Protein AF-A0A813B820-F1 (afdb_monomer_lite)

Organism: NCBI:txid1628268

InterPro domains:
  IPR000277 Cys/Met metabolism, pyridoxal phosphate-dependent enzyme [PF01053] (1-229)
  IPR004099 Pyridine nucleotide-disulphide oxidoreductase, dimerisation domain [PF02852] (476-589)
  IPR015421 Pyridoxal phosphate-dependent transferase, major domain [G3DSA:3.40.640.10] (1-98)
  IPR015422 Pyridoxal phosphate-dependent transferase, small domain [G3DSA:3.90.1150.10] (100-234)
  IPR015424 Pyridoxal phosphate-dependent transferase [SSF53383] (1-229)
  IPR016156 FAD/NAD-linked reductase, dimerisation domain superfamily [G3DSA:3.30.390.30] (475-605)
  IPR016156 FAD/NAD-linked reductase, dimerisation domain superfamily [SSF55424] (473-594)
  IPR023753 FAD/NAD(P)-binding domain [PF07992] (319-456)
  IPR036188 FAD/NAD(P)-binding domain superfamily [G3DSA:3.50.50.60] (319-406)
  IPR036188 FAD/NAD(P)-binding domain superfamily [G3DSA:3.50.50.60] (407-464)
  IPR036188 FAD/NAD(P)-binding domain superfamily [SSF51905] (317-466)
  IPR046952 Glutathione reductase/thioredoxin reductase-like [PTHR42737] (319-593)

Structure (mmCIF, N/CA/C/O backbone):
data_AF-A0A813B820-F1
#
_entry.id   AF-A0A813B820-F1
#
loop_
_atom_site.group_PDB
_atom_site.id
_atom_site.type_symbol
_atom_site.label_atom_id
_atom_site.label_alt_id
_atom_site.label_comp_id
_atom_site.label_asym_id
_atom_site.label_entity_id
_atom_site.label_seq_id
_atom_site.pdbx_PDB_ins_code
_atom_site.Cartn_x
_atom_site.Cartn_y
_atom_site.Cartn_z
_atom_site.occupancy
_atom_site.B_iso_or_equiv
_atom_site.auth_seq_id
_atom_site.auth_comp_id
_atom_site.auth_asym_id
_atom_site.auth_atom_id
_atom_site.pdbx_PDB_model_num
ATOM 1 N N . MET A 1 1 ? 19.018 -7.440 -33.878 1.00 78.69 1 MET A N 1
ATOM 2 C CA . MET A 1 1 ? 17.849 -7.333 -32.976 1.00 78.69 1 MET A CA 1
ATOM 3 C C . MET A 1 1 ? 16.610 -7.795 -33.728 1.00 78.69 1 MET A C 1
ATOM 5 O O . MET A 1 1 ? 16.491 -7.454 -34.896 1.00 78.69 1 MET A O 1
ATOM 9 N N . ARG A 1 2 ? 15.722 -8.581 -33.109 1.00 84.75 2 ARG A N 1
ATOM 10 C CA . ARG A 1 2 ? 14.434 -8.979 -33.705 1.00 84.75 2 ARG A CA 1
ATOM 11 C C . ARG A 1 2 ? 13.312 -8.240 -32.981 1.00 84.75 2 ARG A C 1
ATOM 13 O O . ARG A 1 2 ? 13.334 -8.193 -31.756 1.00 84.75 2 ARG A O 1
ATOM 20 N N . ILE A 1 3 ? 12.371 -7.669 -33.728 1.00 91.31 3 ILE A N 1
ATOM 21 C CA . ILE A 1 3 ? 11.201 -6.972 -33.180 1.00 91.31 3 ILE A CA 1
ATOM 22 C C . ILE A 1 3 ? 9.955 -7.699 -33.663 1.00 91.31 3 ILE A C 1
ATOM 24 O O . ILE A 1 3 ? 9.786 -7.943 -34.857 1.00 91.31 3 ILE A O 1
ATOM 28 N N . THR A 1 4 ? 9.108 -8.065 -32.712 1.00 93.00 4 THR A N 1
ATOM 29 C CA . THR A 1 4 ? 7.910 -8.864 -32.948 1.00 93.00 4 THR A CA 1
ATOM 30 C C . THR A 1 4 ? 6.701 -7.955 -33.153 1.00 93.00 4 THR A C 1
ATOM 32 O O . THR A 1 4 ? 6.470 -7.052 -32.350 1.00 93.00 4 THR A O 1
ATOM 35 N N . ASP A 1 5 ? 5.919 -8.207 -34.207 1.00 96.31 5 ASP A N 1
ATOM 36 C CA . ASP A 1 5 ? 4.655 -7.508 -34.468 1.00 96.31 5 ASP A CA 1
ATOM 37 C C . ASP A 1 5 ? 3.548 -8.075 -33.570 1.00 96.31 5 ASP A C 1
ATOM 39 O O . ASP A 1 5 ? 3.041 -9.181 -33.789 1.00 96.31 5 ASP A O 1
ATOM 43 N N . LEU A 1 6 ? 3.189 -7.309 -32.538 1.00 97.31 6 LEU A N 1
ATOM 44 C CA . LEU A 1 6 ? 2.220 -7.734 -31.529 1.00 97.31 6 LEU A CA 1
ATOM 45 C C . LEU A 1 6 ? 0.809 -7.881 -32.107 1.00 97.31 6 LEU A C 1
ATOM 47 O O . LEU A 1 6 ? 0.090 -8.804 -31.726 1.00 97.31 6 LEU A O 1
ATOM 51 N N . ARG A 1 7 ? 0.425 -7.023 -33.061 1.00 97.94 7 ARG A N 1
ATOM 52 C CA . ARG A 1 7 ? -0.908 -7.068 -33.682 1.00 97.94 7 ARG A CA 1
ATOM 53 C C . ARG A 1 7 ? -1.045 -8.285 -34.586 1.00 97.94 7 ARG A C 1
ATOM 55 O O . ARG A 1 7 ? -2.077 -8.957 -34.570 1.00 97.94 7 ARG A O 1
ATOM 62 N N . ALA A 1 8 ? -0.004 -8.587 -35.361 1.00 97.38 8 ALA A N 1
ATOM 63 C CA . ALA A 1 8 ? 0.020 -9.770 -36.213 1.00 97.38 8 ALA A CA 1
ATOM 64 C C . ALA A 1 8 ? -0.033 -11.065 -35.385 1.00 97.38 8 ALA A C 1
ATOM 66 O O . ALA A 1 8 ? -0.788 -11.975 -35.732 1.00 97.38 8 ALA A O 1
ATOM 67 N N . LEU A 1 9 ? 0.712 -11.132 -34.273 1.00 97.06 9 LEU A N 1
ATOM 68 C CA . LEU A 1 9 ? 0.657 -12.277 -33.362 1.00 97.06 9 LEU A CA 1
ATOM 69 C C . LEU A 1 9 ? -0.707 -12.435 -32.698 1.00 97.06 9 LEU A C 1
ATOM 71 O O . LEU A 1 9 ? -1.225 -13.547 -32.668 1.00 97.06 9 LEU A O 1
ATOM 75 N N . ALA A 1 10 ? -1.301 -11.346 -32.207 1.00 97.38 10 ALA A N 1
ATOM 76 C CA . ALA A 1 10 ? -2.630 -11.383 -31.604 1.00 97.38 10 ALA A CA 1
ATOM 77 C C . ALA A 1 10 ? -3.668 -11.926 -32.589 1.00 97.38 10 ALA A C 1
ATOM 79 O O . ALA A 1 10 ? -4.390 -12.873 -32.285 1.00 97.38 10 ALA A O 1
ATOM 80 N N . LYS A 1 11 ? -3.661 -11.410 -33.826 1.00 97.81 11 LYS A N 1
ATOM 81 C CA . LYS A 1 11 ? -4.539 -11.897 -34.893 1.00 97.81 11 LYS A CA 1
ATOM 82 C C . LYS A 1 11 ? -4.358 -13.396 -35.147 1.00 97.81 11 LYS A C 1
ATOM 84 O O . LYS A 1 11 ? -5.350 -14.104 -35.303 1.00 97.81 11 LYS A O 1
ATOM 89 N N . LEU A 1 12 ? -3.117 -13.884 -35.192 1.00 97.69 12 LEU A N 1
ATOM 90 C CA . LEU A 1 12 ? -2.826 -15.304 -35.406 1.00 97.69 12 LEU A CA 1
ATOM 91 C C . LEU A 1 12 ? -3.302 -16.177 -34.232 1.00 97.69 12 LEU A C 1
ATOM 93 O O . LEU A 1 12 ? -3.900 -17.227 -34.460 1.00 97.69 12 LEU A O 1
ATOM 97 N N . ALA A 1 13 ? -3.056 -15.741 -32.996 1.00 97.12 13 ALA A N 1
ATOM 98 C CA . ALA A 1 13 ? -3.477 -16.438 -31.783 1.00 97.12 13 ALA A CA 1
ATOM 99 C C . ALA A 1 13 ? -5.008 -16.561 -31.719 1.00 97.12 13 ALA A C 1
ATOM 101 O O . ALA A 1 13 ? -5.552 -17.659 -31.583 1.00 97.12 13 ALA A O 1
ATOM 102 N N . HIS A 1 14 ? -5.715 -15.454 -31.950 1.00 97.00 14 HIS A N 1
ATOM 103 C CA . HIS A 1 14 ? -7.177 -15.416 -31.921 1.00 97.00 14 HIS A CA 1
ATOM 104 C C . HIS A 1 14 ? -7.817 -16.222 -33.056 1.00 97.00 14 HIS A C 1
ATOM 106 O O . HIS A 1 14 ? -8.818 -16.893 -32.825 1.00 97.00 14 HIS A O 1
ATOM 112 N N . GLN A 1 15 ? -7.208 -16.272 -34.249 1.00 97.69 15 GLN A N 1
ATOM 113 C CA . GLN A 1 15 ? -7.640 -17.176 -35.332 1.00 97.69 15 GLN A CA 1
ATOM 114 C C . GLN A 1 15 ? -7.584 -18.661 -34.947 1.00 97.69 15 GLN A C 1
ATOM 116 O O . GLN A 1 15 ? -8.257 -19.485 -35.566 1.00 97.69 15 GLN A O 1
ATOM 121 N N . LYS A 1 16 ? -6.761 -19.016 -33.957 1.00 96.94 16 LYS A N 1
ATOM 122 C CA . LYS A 1 16 ? -6.611 -20.380 -33.441 1.00 96.94 16 LYS A CA 1
ATOM 123 C C . LYS A 1 16 ? -7.327 -20.597 -32.106 1.00 96.94 16 LYS A C 1
ATOM 125 O O . LYS A 1 16 ? -7.231 -21.691 -31.562 1.00 96.94 16 LYS A O 1
ATOM 130 N N . GLY A 1 17 ? -8.038 -19.590 -31.591 1.00 95.69 17 GLY A N 1
ATOM 131 C CA . GLY A 1 17 ? -8.737 -19.669 -30.308 1.00 95.69 17 GLY A CA 1
ATOM 132 C C . GLY A 1 17 ? -7.807 -19.810 -29.099 1.00 95.69 17 GLY A C 1
ATOM 133 O O . GLY A 1 17 ? -8.224 -20.360 -28.083 1.00 95.69 17 GLY A O 1
ATOM 134 N N . VAL A 1 18 ? -6.551 -19.356 -29.198 1.00 96.75 18 VAL A N 1
ATOM 135 C CA . VAL A 1 18 ? -5.580 -19.394 -28.092 1.00 96.75 18 VAL A CA 1
ATOM 136 C C . VAL A 1 18 ? -5.323 -17.995 -27.539 1.00 96.75 18 VAL A C 1
ATOM 138 O O . VAL A 1 18 ? -5.351 -17.013 -28.280 1.00 96.75 18 VAL A O 1
ATOM 141 N N . LEU A 1 19 ? -5.055 -17.916 -26.233 1.00 95.88 19 LEU A N 1
ATOM 142 C CA . LEU A 1 19 ? -4.696 -16.666 -25.563 1.00 95.88 19 LEU A CA 1
ATOM 143 C C . LEU A 1 19 ? -3.243 -16.294 -25.866 1.00 95.88 19 LEU A C 1
ATOM 145 O O . LEU A 1 19 ? -2.352 -17.144 -25.812 1.00 95.88 19 LEU A O 1
ATOM 149 N N . LEU A 1 20 ? -2.996 -15.012 -26.124 1.00 97.38 20 LEU A N 1
ATOM 150 C CA . LEU A 1 20 ? -1.656 -14.458 -26.275 1.00 97.38 20 LEU A CA 1
ATOM 151 C C . LEU A 1 20 ? -1.204 -13.794 -24.973 1.00 97.38 20 LEU A C 1
ATOM 153 O O . LEU A 1 20 ? -1.826 -12.838 -24.501 1.00 97.38 20 LEU A O 1
ATOM 157 N N . SER A 1 21 ? -0.075 -14.264 -24.437 1.00 97.12 21 SER A N 1
ATOM 158 C CA . SER A 1 21 ? 0.627 -13.618 -23.330 1.00 97.12 21 SER A CA 1
ATOM 159 C C . SER A 1 21 ? 1.928 -12.969 -23.800 1.00 97.12 21 SER A C 1
ATOM 161 O O . SER A 1 21 ? 2.649 -13.545 -24.616 1.00 97.12 21 SER A O 1
ATOM 163 N N . VAL A 1 22 ? 2.228 -11.773 -23.292 1.00 96.81 22 VAL A N 1
ATOM 164 C CA . VAL A 1 22 ? 3.472 -11.045 -23.575 1.00 96.81 22 VAL A CA 1
ATOM 165 C C . VAL A 1 22 ? 4.136 -10.622 -22.273 1.00 96.81 22 VAL A C 1
ATOM 167 O O . VAL A 1 22 ? 3.536 -9.910 -21.470 1.00 96.81 22 VAL A O 1
ATOM 170 N N . ASP A 1 23 ? 5.400 -11.001 -22.098 1.00 96.19 23 ASP A N 1
ATOM 171 C CA . ASP A 1 23 ? 6.278 -10.365 -21.118 1.00 96.19 23 ASP A CA 1
ATOM 172 C C . ASP A 1 23 ? 6.728 -9.007 -21.673 1.00 96.19 23 ASP A C 1
ATOM 174 O O . ASP A 1 23 ? 7.495 -8.925 -22.635 1.00 96.19 23 ASP A O 1
ATOM 178 N N . SER A 1 24 ? 6.217 -7.932 -21.079 1.00 94.50 24 SER A N 1
ATOM 179 C CA . SER A 1 24 ? 6.522 -6.557 -21.475 1.00 94.50 24 SER A CA 1
ATOM 180 C C . SER A 1 24 ? 7.442 -5.878 -20.457 1.00 94.50 24 SER A C 1
ATOM 182 O O . SER A 1 24 ? 7.440 -4.657 -20.311 1.00 94.50 24 SER A O 1
ATOM 184 N N . THR A 1 25 ? 8.256 -6.644 -19.724 1.00 93.38 25 THR A N 1
ATOM 185 C CA . THR A 1 25 ? 9.158 -6.118 -18.687 1.00 93.38 25 THR A CA 1
ATOM 186 C C . THR A 1 25 ? 10.145 -5.082 -19.230 1.00 93.38 25 THR A C 1
ATOM 188 O O . THR A 1 25 ? 10.400 -4.086 -18.561 1.00 93.38 25 THR A O 1
ATOM 191 N N . MET A 1 26 ? 10.679 -5.270 -20.443 1.00 91.31 26 MET A N 1
ATOM 192 C CA . MET A 1 26 ? 11.618 -4.315 -21.057 1.00 91.31 26 MET A CA 1
ATOM 193 C C . MET A 1 26 ? 10.937 -3.054 -21.611 1.00 91.31 26 MET A C 1
ATOM 195 O O . MET A 1 26 ? 11.607 -2.053 -21.850 1.00 91.31 26 MET A O 1
ATOM 199 N N . MET A 1 27 ? 9.618 -3.103 -21.807 1.00 93.31 27 MET A N 1
ATOM 200 C CA . MET A 1 27 ? 8.818 -2.053 -22.430 1.00 93.31 27 MET A CA 1
ATOM 201 C C . MET A 1 27 ? 7.638 -1.722 -21.502 1.00 93.31 27 MET A C 1
ATOM 203 O O . MET A 1 27 ? 6.558 -2.298 -21.657 1.00 93.31 27 MET A O 1
ATOM 207 N N . PRO A 1 28 ? 7.831 -0.849 -20.495 1.00 93.88 28 PRO A N 1
ATOM 208 C CA . PRO A 1 28 ? 6.802 -0.546 -19.499 1.00 93.88 28 PRO A CA 1
ATOM 209 C C . PRO A 1 28 ? 5.572 0.132 -20.133 1.00 93.88 28 PRO A C 1
ATOM 211 O O . PRO A 1 28 ? 5.672 0.657 -21.245 1.00 93.88 28 PRO A O 1
ATOM 214 N N . PRO A 1 29 ? 4.424 0.202 -19.426 1.00 93.81 29 PRO A N 1
ATOM 215 C CA . PRO A 1 29 ? 3.159 0.715 -19.973 1.00 93.81 29 PRO A CA 1
ATOM 216 C C . PRO A 1 29 ? 3.200 2.176 -20.439 1.00 93.81 29 PRO A C 1
ATOM 218 O O . PRO A 1 29 ? 2.354 2.586 -21.228 1.00 93.81 29 PRO A O 1
ATOM 221 N N . VAL A 1 30 ? 4.180 2.961 -19.981 1.00 94.94 30 VAL A N 1
ATOM 222 C CA . VAL A 1 30 ? 4.418 4.329 -20.473 1.00 94.94 30 VAL A CA 1
ATOM 223 C C . VAL A 1 30 ? 5.045 4.361 -21.877 1.00 94.94 30 VAL A C 1
ATOM 225 O O . VAL A 1 30 ? 4.994 5.397 -22.536 1.00 94.94 30 VAL A O 1
ATOM 228 N N . ILE A 1 31 ? 5.607 3.236 -22.345 1.00 94.75 31 ILE A N 1
ATOM 229 C CA . ILE A 1 31 ? 6.215 3.080 -23.674 1.00 94.75 31 ILE A CA 1
ATOM 230 C C . ILE A 1 31 ? 5.383 2.190 -24.601 1.00 94.75 31 ILE A C 1
ATOM 232 O O . ILE A 1 31 ? 5.188 2.520 -25.769 1.00 94.75 31 ILE A O 1
ATOM 236 N N . CYS A 1 32 ? 4.912 1.040 -24.122 1.00 95.75 32 CYS A N 1
ATOM 237 C CA . CYS A 1 32 ? 4.132 0.098 -24.922 1.00 95.75 32 CYS A CA 1
ATOM 238 C C . CYS A 1 32 ? 2.979 -0.459 -24.091 1.00 95.75 32 CYS A C 1
ATOM 240 O O . CYS A 1 32 ? 3.172 -0.857 -22.947 1.00 95.75 32 CYS A O 1
ATOM 242 N N . GLN A 1 33 ? 1.782 -0.514 -24.678 1.00 96.75 33 GLN A N 1
ATOM 243 C CA . GLN A 1 33 ? 0.573 -1.026 -24.027 1.00 96.75 33 GLN A CA 1
ATOM 244 C C . GLN A 1 33 ? 0.029 -2.226 -24.817 1.00 96.75 33 GLN A C 1
ATOM 246 O O . GLN A 1 33 ? -0.904 -2.064 -25.606 1.00 96.75 33 GLN A O 1
ATOM 251 N N . PRO A 1 34 ? 0.581 -3.445 -24.637 1.00 97.50 34 PRO A N 1
ATOM 252 C CA . PRO A 1 34 ? 0.228 -4.591 -25.477 1.00 97.50 34 PRO A CA 1
ATOM 253 C C . PRO A 1 34 ? -1.254 -4.982 -25.409 1.00 97.50 34 PRO A C 1
ATOM 255 O O . PRO A 1 34 ? -1.813 -5.455 -26.400 1.00 97.50 34 PRO A O 1
ATOM 258 N N . LEU A 1 35 ? -1.929 -4.708 -24.286 1.00 97.00 35 LEU A N 1
ATOM 259 C CA . LEU A 1 35 ? -3.378 -4.898 -24.153 1.00 97.00 35 LEU A CA 1
ATOM 260 C C . LEU A 1 35 ? -4.190 -4.039 -25.135 1.00 97.00 35 LEU A C 1
ATOM 262 O O . LEU A 1 35 ? -5.286 -4.431 -25.514 1.00 97.00 35 LEU A O 1
ATOM 266 N N . LEU A 1 36 ? -3.677 -2.913 -25.630 1.00 96.44 36 LEU A N 1
ATOM 267 C CA . LEU A 1 36 ? -4.350 -2.149 -26.691 1.00 96.44 36 LEU A CA 1
ATOM 268 C C . LEU A 1 36 ? -4.054 -2.697 -28.097 1.00 96.44 36 LEU A C 1
ATOM 270 O O . LEU A 1 36 ? -4.683 -2.294 -29.069 1.00 96.44 36 LEU A O 1
ATOM 274 N N . LEU A 1 37 ? -3.114 -3.639 -28.216 1.00 96.88 37 LEU A N 1
ATOM 275 C CA . LEU A 1 37 ? -2.595 -4.156 -29.486 1.00 96.88 37 LEU A CA 1
ATOM 276 C C . LEU A 1 37 ? -3.115 -5.549 -29.859 1.00 96.88 37 LEU A C 1
ATOM 278 O O . LEU A 1 37 ? -2.702 -6.103 -30.871 1.00 96.88 37 LEU A O 1
ATOM 282 N N . GLY A 1 38 ? -4.011 -6.122 -29.060 1.00 95.81 38 GLY A N 1
ATOM 283 C CA . GLY A 1 38 ? -4.564 -7.463 -29.284 1.00 95.81 38 GLY A CA 1
ATOM 2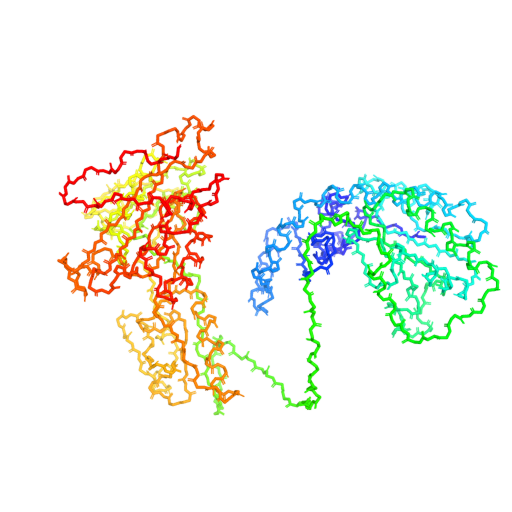84 C C . GLY A 1 38 ? -4.069 -8.527 -28.295 1.00 95.81 38 GLY A C 1
ATOM 285 O O . GLY A 1 38 ? -4.616 -9.617 -28.280 1.00 95.81 38 GLY A O 1
ATOM 286 N N . VAL A 1 39 ? -3.102 -8.223 -27.421 1.00 97.81 39 VAL A N 1
ATOM 287 C CA . VAL A 1 39 ? -2.629 -9.167 -26.390 1.00 97.81 39 VAL A CA 1
ATOM 288 C C . VAL A 1 39 ? -3.687 -9.371 -25.298 1.00 97.81 39 VAL A C 1
ATOM 290 O O . VAL A 1 39 ? -4.372 -8.414 -24.921 1.00 97.81 39 VAL A O 1
ATOM 293 N N . ASP A 1 40 ? -3.817 -10.594 -24.785 1.00 97.81 40 ASP A N 1
ATOM 294 C CA . ASP A 1 40 ? -4.810 -10.958 -23.765 1.00 97.81 40 ASP A CA 1
ATOM 295 C C . ASP A 1 40 ? -4.254 -10.831 -22.343 1.00 97.81 40 ASP A C 1
ATOM 297 O O . ASP A 1 40 ? -4.956 -10.365 -21.444 1.00 97.81 40 ASP A O 1
ATOM 301 N N . ILE A 1 41 ? -2.985 -11.214 -22.154 1.00 97.94 41 ILE A N 1
ATOM 302 C CA . ILE A 1 41 ? -2.280 -11.208 -20.867 1.00 97.94 41 ILE A CA 1
ATOM 303 C C . ILE A 1 41 ? -0.932 -10.504 -21.030 1.00 97.94 41 ILE A C 1
ATOM 305 O O . ILE A 1 41 ? -0.125 -10.879 -21.875 1.00 97.94 41 ILE A O 1
ATOM 309 N N . VAL A 1 42 ? -0.639 -9.526 -20.186 1.00 97.81 42 VAL A N 1
ATOM 310 C CA . VAL A 1 42 ? 0.673 -8.881 -20.116 1.00 97.81 42 VAL A CA 1
ATOM 311 C C . VAL A 1 42 ? 1.290 -9.154 -18.760 1.00 97.81 42 VAL A C 1
ATOM 313 O O . VAL A 1 42 ? 0.676 -8.888 -17.730 1.00 97.81 42 VAL A O 1
ATOM 316 N N . VAL A 1 43 ? 2.514 -9.668 -18.768 1.00 96.94 43 VAL A N 1
ATOM 317 C CA . VAL A 1 43 ? 3.304 -9.906 -17.562 1.00 96.94 43 VAL A CA 1
ATOM 318 C C . VAL A 1 43 ? 4.415 -8.865 -17.494 1.00 96.94 43 VAL A C 1
ATOM 320 O O . VAL A 1 43 ? 5.049 -8.549 -18.501 1.00 96.94 43 VAL A O 1
ATOM 323 N N . HIS A 1 44 ? 4.650 -8.324 -16.304 1.00 95.50 44 HIS A N 1
ATOM 324 C CA . HIS A 1 44 ? 5.791 -7.467 -16.019 1.00 95.50 44 HIS A CA 1
ATOM 325 C C . HIS A 1 44 ? 6.492 -7.925 -14.743 1.00 95.50 44 HIS A C 1
ATOM 327 O O . HIS A 1 44 ? 5.847 -8.218 -13.736 1.00 95.50 44 HIS A O 1
ATOM 333 N N . SER A 1 45 ? 7.822 -7.864 -14.731 1.00 94.75 45 SER A N 1
ATOM 334 C CA . SER A 1 45 ? 8.564 -7.763 -13.479 1.00 94.75 45 SER A CA 1
ATOM 335 C C . SER A 1 45 ? 8.416 -6.345 -12.925 1.00 94.75 45 SER A C 1
ATOM 337 O O . SER A 1 45 ? 8.978 -5.381 -13.456 1.00 94.75 45 SER A O 1
ATOM 339 N N . ALA A 1 46 ? 7.663 -6.214 -11.834 1.00 93.81 46 ALA A N 1
ATOM 340 C CA . ALA A 1 46 ? 7.497 -4.949 -11.133 1.00 93.81 46 ALA A CA 1
ATOM 341 C C . ALA A 1 46 ? 8.826 -4.470 -10.515 1.00 93.81 46 ALA A C 1
ATOM 343 O O . ALA A 1 46 ? 9.072 -3.268 -10.443 1.00 93.81 46 ALA A O 1
ATOM 344 N N . THR A 1 47 ? 9.738 -5.395 -10.190 1.00 93.25 47 THR A N 1
ATOM 345 C CA . THR A 1 47 ? 11.126 -5.129 -9.755 1.00 93.25 47 THR A CA 1
ATOM 346 C C . THR A 1 47 ? 11.862 -4.115 -10.638 1.00 93.25 47 THR A C 1
ATOM 348 O O . THR A 1 47 ? 12.747 -3.408 -10.168 1.00 93.25 47 THR A O 1
ATOM 351 N N . LYS A 1 48 ? 11.531 -4.071 -11.936 1.00 95.12 48 LYS A N 1
ATOM 352 C CA . LYS A 1 48 ? 12.197 -3.224 -12.931 1.00 95.12 48 LYS A CA 1
ATOM 353 C C . LYS A 1 48 ? 11.601 -1.818 -12.905 1.00 95.12 48 LYS A C 1
ATOM 355 O O . LYS A 1 48 ? 11.684 -1.124 -11.899 1.00 95.12 48 LYS A O 1
ATOM 360 N N . PHE A 1 49 ? 10.956 -1.384 -13.983 1.00 94.81 49 PHE A N 1
ATOM 361 C CA . PHE A 1 49 ? 10.507 0.002 -14.125 1.00 94.81 49 PHE A CA 1
ATOM 362 C C . PHE A 1 49 ? 9.445 0.449 -13.104 1.00 94.81 49 PHE A C 1
ATOM 364 O O . PHE A 1 49 ? 9.361 1.651 -12.836 1.00 94.81 49 PHE A O 1
ATOM 371 N N . PHE A 1 50 ? 8.661 -0.475 -12.524 1.00 95.19 50 PHE A N 1
ATOM 372 C CA . PHE A 1 50 ? 7.627 -0.139 -11.535 1.00 95.19 50 PHE A CA 1
ATOM 373 C C . PHE A 1 50 ? 8.224 0.262 -10.183 1.00 95.19 50 PHE A C 1
ATOM 375 O O . PHE A 1 50 ? 7.873 1.335 -9.701 1.00 95.19 50 PHE A O 1
ATOM 382 N N . SER A 1 51 ? 9.155 -0.512 -9.607 1.00 94.62 51 SER A N 1
ATOM 383 C CA . SER A 1 51 ? 9.953 -0.043 -8.456 1.00 94.62 51 SER A CA 1
ATOM 384 C C . SER A 1 51 ? 10.864 1.095 -8.906 1.00 94.62 51 SER A C 1
ATOM 386 O O . SER A 1 51 ? 10.800 2.202 -8.372 1.00 94.62 51 SER A O 1
ATOM 388 N N . GLY A 1 52 ? 11.695 0.846 -9.920 1.00 92.56 52 GLY A N 1
ATOM 389 C CA . GLY A 1 52 ? 12.617 1.826 -10.476 1.00 92.56 52 GLY A CA 1
ATOM 390 C C . GLY A 1 52 ? 13.860 2.119 -9.643 1.00 92.56 52 GLY A C 1
ATOM 391 O O . GLY A 1 52 ? 14.681 2.915 -10.089 1.00 92.56 52 GLY A O 1
ATOM 392 N N . HIS A 1 53 ? 14.009 1.509 -8.466 1.00 92.38 53 HIS A N 1
ATOM 393 C CA . HIS A 1 53 ? 15.074 1.836 -7.508 1.00 92.38 53 HIS A CA 1
ATOM 394 C C . HIS A 1 53 ? 15.913 0.617 -7.097 1.00 92.38 53 HIS A C 1
ATOM 396 O O . HIS A 1 53 ? 16.790 0.746 -6.255 1.00 92.38 53 HIS A O 1
ATOM 402 N N . ALA A 1 54 ? 15.672 -0.550 -7.712 1.00 86.62 54 ALA A N 1
ATOM 403 C CA . ALA A 1 54 ? 16.380 -1.804 -7.427 1.00 86.62 54 ALA A CA 1
ATOM 404 C C . ALA A 1 54 ? 16.322 -2.249 -5.948 1.00 86.62 54 ALA A C 1
ATOM 406 O O . ALA A 1 54 ? 17.196 -2.971 -5.482 1.00 86.62 54 ALA A O 1
ATOM 407 N N . ASP A 1 55 ? 15.271 -1.850 -5.231 1.00 88.12 55 ASP A N 1
ATOM 408 C CA . ASP A 1 55 ? 15.113 -2.024 -3.782 1.00 88.12 55 ASP A CA 1
ATOM 409 C C . ASP A 1 55 ? 13.934 -2.928 -3.393 1.00 88.12 55 ASP A C 1
ATOM 411 O O . ASP A 1 55 ? 13.649 -3.127 -2.215 1.00 88.12 55 ASP A O 1
ATOM 415 N N . CYS A 1 56 ? 13.217 -3.467 -4.378 1.00 89.25 56 CYS A N 1
ATOM 416 C CA . CYS A 1 56 ? 11.999 -4.232 -4.160 1.00 89.25 56 CYS A CA 1
ATOM 417 C C . CYS A 1 56 ? 11.788 -5.241 -5.288 1.00 89.25 56 CYS A C 1
ATOM 419 O O . CYS A 1 56 ? 12.080 -4.937 -6.447 1.00 89.25 56 CYS A O 1
ATOM 421 N N . THR A 1 57 ? 11.249 -6.422 -4.969 1.00 91.38 57 THR A N 1
ATOM 422 C CA . THR A 1 57 ? 10.906 -7.444 -5.966 1.00 91.38 57 THR A CA 1
ATOM 423 C C . THR A 1 57 ? 9.404 -7.661 -6.063 1.00 91.38 57 THR A C 1
ATOM 425 O O . THR A 1 57 ? 8.683 -7.614 -5.072 1.00 91.38 57 THR A O 1
ATOM 428 N N . GLY A 1 58 ? 8.913 -7.873 -7.283 1.00 91.31 58 GLY A N 1
ATOM 429 C CA . GLY A 1 58 ? 7.493 -8.106 -7.511 1.00 91.31 58 GLY A CA 1
ATOM 430 C C . GLY A 1 58 ? 7.160 -8.409 -8.963 1.00 91.31 58 GLY A C 1
ATOM 431 O O . GLY A 1 58 ? 7.971 -8.192 -9.870 1.00 91.31 58 GLY A O 1
ATOM 432 N N . GLY A 1 59 ? 5.940 -8.891 -9.175 1.00 91.81 59 GLY A N 1
ATOM 433 C CA . GLY A 1 59 ? 5.376 -9.197 -10.483 1.00 91.81 59 GLY A CA 1
ATOM 434 C C . GLY A 1 59 ? 4.000 -8.564 -10.650 1.00 91.81 59 GLY A C 1
ATOM 435 O O . GLY A 1 59 ? 3.285 -8.341 -9.675 1.00 91.81 59 GLY A O 1
ATOM 436 N N . LEU A 1 60 ? 3.643 -8.270 -11.895 1.00 91.75 60 LEU A N 1
ATOM 437 C CA . LEU A 1 60 ? 2.340 -7.743 -12.274 1.00 91.75 60 LEU A CA 1
ATOM 438 C C . LEU A 1 60 ? 1.801 -8.552 -13.452 1.00 91.75 60 LEU A C 1
ATOM 440 O O . LEU A 1 60 ? 2.510 -8.758 -14.438 1.00 91.75 60 LEU A O 1
ATOM 444 N N . VAL A 1 61 ? 0.539 -8.967 -13.357 1.00 94.56 61 VAL A N 1
ATOM 445 C CA . VAL A 1 61 ? -0.206 -9.588 -14.455 1.00 94.56 61 VAL A CA 1
ATOM 446 C C . VAL A 1 61 ? -1.394 -8.690 -14.780 1.00 94.56 61 VAL A C 1
ATOM 448 O O . VAL A 1 61 ? -2.293 -8.517 -13.962 1.00 94.56 61 VAL A O 1
ATOM 451 N N . CYS A 1 62 ? -1.390 -8.110 -15.976 1.00 95.25 62 CYS A N 1
ATOM 452 C CA . CYS A 1 62 ? -2.479 -7.298 -16.505 1.00 95.25 62 CYS A CA 1
ATOM 453 C C . CYS A 1 62 ? -3.229 -8.107 -17.560 1.00 95.25 62 CYS A C 1
ATOM 455 O O . CYS A 1 62 ? -2.607 -8.722 -18.423 1.00 95.25 62 CYS A O 1
ATOM 457 N N . VAL A 1 63 ? -4.556 -8.078 -17.542 1.00 96.88 63 VAL A N 1
ATOM 458 C CA . VAL A 1 63 ? -5.376 -8.824 -18.503 1.00 96.88 63 VAL A CA 1
ATOM 459 C C . VAL A 1 63 ? -6.398 -7.915 -19.166 1.00 96.88 63 VAL A C 1
ATOM 461 O O . VAL A 1 63 ? -6.802 -6.903 -18.595 1.00 96.88 63 VAL A O 1
ATOM 464 N N . ARG A 1 64 ? -6.794 -8.264 -20.391 1.00 91.88 64 ARG A N 1
ATOM 465 C CA . ARG A 1 64 ? -7.779 -7.504 -21.175 1.00 91.88 64 ARG A CA 1
ATOM 466 C C . ARG A 1 64 ? -9.207 -7.670 -20.654 1.00 91.88 64 ARG A C 1
ATOM 468 O O . ARG A 1 64 ? -9.995 -6.733 -20.729 1.00 91.88 64 ARG A O 1
ATOM 475 N N . ASP A 1 65 ? -9.533 -8.874 -20.201 1.00 92.38 65 ASP A N 1
ATOM 476 C CA . ASP A 1 65 ? -10.902 -9.327 -19.984 1.00 92.38 65 ASP A CA 1
ATOM 477 C C . ASP A 1 65 ? -11.215 -9.543 -18.485 1.00 92.38 65 ASP A C 1
ATOM 479 O O . ASP A 1 65 ? -10.386 -10.123 -17.772 1.00 92.38 65 ASP A O 1
ATOM 483 N N . PRO A 1 66 ? -12.392 -9.108 -17.988 1.00 93.44 66 PRO A N 1
ATOM 484 C CA . PRO A 1 66 ? -12.789 -9.304 -16.594 1.00 93.44 66 PRO A CA 1
ATOM 485 C C . PRO A 1 66 ? -12.894 -10.769 -16.153 1.00 93.44 66 PRO A C 1
ATOM 487 O O . PRO A 1 66 ? -12.500 -11.085 -15.031 1.00 93.44 66 PRO A O 1
ATOM 490 N N . GLU A 1 67 ? -13.384 -11.686 -16.994 1.00 95.12 67 GLU A N 1
ATOM 491 C CA . GLU A 1 67 ? -13.460 -13.110 -16.638 1.00 95.12 67 GLU A CA 1
ATOM 492 C C . GLU A 1 67 ? -12.059 -13.703 -16.477 1.00 95.12 67 GLU A C 1
ATOM 494 O O . GLU A 1 67 ? -11.785 -14.446 -15.528 1.00 95.12 67 GLU A O 1
ATOM 499 N N . LEU A 1 68 ? -11.133 -13.328 -17.362 1.00 94.31 68 LEU A N 1
ATOM 500 C CA . LEU A 1 68 ? -9.731 -13.708 -17.233 1.00 94.31 68 LEU A CA 1
ATOM 501 C C . LEU A 1 68 ? -9.107 -13.128 -15.956 1.00 94.31 68 LEU A C 1
ATOM 503 O O . LEU A 1 68 ? -8.342 -13.824 -15.285 1.00 94.31 68 LEU A O 1
ATOM 507 N N . ALA A 1 69 ? -9.483 -11.906 -15.567 1.00 94.88 69 ALA A N 1
ATOM 508 C CA . ALA A 1 69 ? -9.043 -11.296 -14.313 1.00 94.88 69 ALA A CA 1
ATOM 509 C C . ALA A 1 69 ? -9.538 -12.084 -13.098 1.00 94.88 69 ALA A C 1
ATOM 511 O O . ALA A 1 69 ? -8.754 -12.360 -12.193 1.00 94.88 69 ALA A O 1
ATOM 512 N N . HIS A 1 70 ? -10.802 -12.522 -13.100 1.00 95.38 70 HIS A N 1
ATOM 513 C CA . HIS A 1 70 ? -11.347 -13.377 -12.044 1.00 95.38 70 HIS A CA 1
ATOM 514 C C . HIS A 1 70 ? -10.589 -14.703 -11.925 1.00 95.38 70 HIS A C 1
ATOM 516 O O . HIS A 1 70 ? -10.291 -15.142 -10.814 1.00 95.38 70 HIS A O 1
ATOM 522 N N . ARG A 1 71 ? -10.226 -15.323 -13.055 1.00 94.25 71 ARG A N 1
ATOM 523 C CA . ARG A 1 71 ? -9.441 -16.569 -13.069 1.00 94.25 71 ARG A CA 1
ATOM 524 C C . ARG A 1 71 ? -8.036 -16.374 -12.498 1.00 94.25 71 ARG A C 1
ATOM 526 O O . ARG A 1 71 ? -7.591 -17.196 -11.702 1.00 94.25 71 ARG A O 1
ATOM 533 N N . VAL A 1 72 ? -7.353 -15.292 -12.874 1.00 92.25 72 VAL A N 1
ATOM 534 C CA . VAL A 1 72 ? -6.020 -14.960 -12.342 1.00 92.25 72 VAL A CA 1
ATOM 535 C C . VAL A 1 72 ? -6.096 -14.630 -10.850 1.00 92.25 72 VAL A C 1
ATOM 537 O O . VAL A 1 72 ? -5.299 -15.152 -10.077 1.00 92.25 72 VAL A O 1
ATOM 540 N N . ALA A 1 73 ? -7.078 -13.832 -10.427 1.00 90.50 73 ALA A N 1
ATOM 541 C CA . ALA A 1 73 ? -7.282 -13.481 -9.022 1.00 90.50 73 ALA A CA 1
ATOM 542 C C . ALA A 1 73 ? -7.588 -14.710 -8.155 1.00 90.50 73 ALA A C 1
ATOM 544 O O . ALA A 1 73 ? -7.099 -14.808 -7.034 1.00 90.50 73 ALA A O 1
ATOM 545 N N . PHE A 1 74 ? -8.357 -15.672 -8.677 1.00 91.50 74 PHE A N 1
ATOM 546 C CA . PHE A 1 74 ? -8.601 -16.939 -7.990 1.00 91.50 74 PHE A CA 1
ATOM 547 C C . PHE A 1 74 ? -7.296 -17.703 -7.732 1.00 91.50 74 PHE A C 1
ATOM 549 O O . PHE A 1 74 ? -7.063 -18.119 -6.600 1.00 91.50 74 PHE A O 1
ATOM 556 N N . LEU A 1 75 ? -6.437 -17.844 -8.749 1.00 89.38 75 LEU A N 1
ATOM 557 C CA . LEU A 1 75 ? -5.138 -18.515 -8.612 1.00 89.38 75 LEU A CA 1
ATOM 558 C C . LEU A 1 75 ? -4.217 -17.770 -7.644 1.00 89.38 75 LEU A C 1
ATOM 560 O O . LEU A 1 75 ? -3.687 -18.374 -6.721 1.00 89.38 75 LEU A O 1
ATOM 564 N N . GLN A 1 76 ? -4.104 -16.450 -7.794 1.00 88.44 76 GLN A N 1
ATOM 565 C CA . GLN A 1 76 ? -3.303 -15.608 -6.908 1.00 88.44 76 GLN A CA 1
ATOM 566 C C . GLN A 1 76 ? -3.744 -15.741 -5.440 1.00 88.44 76 GLN A C 1
ATOM 568 O O . GLN A 1 76 ? -2.912 -15.856 -4.540 1.00 88.44 76 GLN A O 1
ATOM 573 N N . ASN A 1 77 ? -5.057 -15.745 -5.195 1.00 85.69 77 ASN A N 1
ATOM 574 C CA . ASN A 1 77 ? -5.620 -15.923 -3.863 1.00 85.69 77 ASN A CA 1
ATOM 575 C C . ASN A 1 77 ? -5.406 -17.349 -3.326 1.00 85.69 77 ASN A C 1
ATOM 577 O O . ASN A 1 77 ? -5.142 -17.513 -2.140 1.00 85.69 77 ASN A O 1
ATOM 581 N N . ALA A 1 78 ? -5.508 -18.372 -4.180 1.00 82.31 78 ALA A N 1
ATOM 582 C CA . ALA A 1 78 ? -5.304 -19.769 -3.799 1.00 82.31 78 ALA A CA 1
ATOM 583 C C . ALA A 1 78 ? -3.836 -20.087 -3.464 1.00 82.31 78 ALA A C 1
ATOM 585 O O . ALA A 1 78 ? -3.574 -20.826 -2.520 1.00 82.31 78 ALA A O 1
ATOM 586 N N . GLU A 1 79 ? -2.887 -19.514 -4.206 1.00 83.69 79 GLU A N 1
ATOM 587 C CA . GLU A 1 79 ? -1.446 -19.696 -3.982 1.00 83.69 79 GLU A CA 1
ATOM 588 C C . GLU A 1 79 ? -0.892 -18.771 -2.885 1.00 83.69 79 GLU A C 1
ATOM 590 O O . GLU A 1 79 ? 0.238 -18.948 -2.431 1.00 83.69 79 GLU A O 1
ATOM 595 N N . GLY A 1 80 ? -1.672 -17.777 -2.442 1.00 77.75 80 GLY A N 1
ATOM 596 C CA . GLY A 1 80 ? -1.242 -16.799 -1.441 1.00 77.75 80 GLY A CA 1
ATOM 597 C C . GLY A 1 80 ? -0.156 -15.844 -1.946 1.00 77.75 80 GLY A C 1
ATOM 598 O O . GLY A 1 80 ? 0.522 -15.200 -1.145 1.00 77.75 80 GLY A O 1
ATOM 599 N N . THR A 1 81 ? 0.025 -15.733 -3.265 1.00 77.62 81 THR A N 1
ATOM 600 C CA . THR A 1 81 ? 1.032 -14.873 -3.895 1.00 77.62 81 THR A CA 1
ATOM 601 C C . THR A 1 81 ? 0.576 -13.411 -3.851 1.00 77.62 81 THR A C 1
ATOM 603 O O . THR A 1 81 ? 0.079 -12.852 -4.833 1.00 77.62 81 THR A O 1
ATOM 606 N N . ALA A 1 82 ? 0.701 -12.776 -2.687 1.00 81.44 82 ALA A N 1
ATOM 607 C CA . ALA A 1 82 ? 0.429 -11.356 -2.486 1.00 81.44 82 ALA A CA 1
ATOM 608 C C . ALA A 1 82 ? 1.718 -10.600 -2.142 1.00 81.44 82 ALA A C 1
ATOM 610 O O . ALA A 1 82 ? 2.589 -11.113 -1.441 1.00 81.44 82 ALA A O 1
ATOM 611 N N . LEU A 1 83 ? 1.831 -9.364 -2.632 1.00 85.94 83 LEU A N 1
ATOM 612 C CA . LEU A 1 83 ? 2.911 -8.467 -2.232 1.00 85.94 83 LEU A CA 1
ATOM 613 C C . LEU A 1 83 ? 2.722 -8.052 -0.772 1.00 85.94 83 LEU A C 1
ATOM 615 O O . LEU A 1 83 ? 1.603 -7.757 -0.344 1.00 85.94 83 LEU A O 1
ATOM 619 N N . ALA A 1 84 ? 3.816 -7.999 -0.017 1.00 87.62 84 ALA A N 1
ATOM 620 C CA . ALA A 1 84 ? 3.771 -7.484 1.339 1.00 87.62 84 ALA A CA 1
ATOM 621 C C . ALA A 1 84 ? 3.537 -5.952 1.338 1.00 87.62 84 ALA A C 1
ATOM 623 O O . ALA A 1 84 ? 3.804 -5.268 0.340 1.00 87.62 84 ALA A O 1
ATOM 624 N N . PRO A 1 85 ? 2.974 -5.386 2.426 1.00 90.06 85 PRO A N 1
ATOM 625 C CA . PRO A 1 85 ? 2.581 -3.975 2.458 1.00 90.06 85 PRO A CA 1
ATOM 626 C C . PRO A 1 85 ? 3.732 -2.995 2.192 1.00 90.06 85 PRO A C 1
ATOM 628 O O . PRO A 1 85 ? 3.518 -1.952 1.576 1.00 90.06 85 PRO A O 1
ATOM 631 N N . PHE A 1 86 ? 4.951 -3.334 2.619 1.00 89.50 86 PHE A N 1
ATOM 632 C CA . PHE A 1 86 ? 6.123 -2.486 2.415 1.00 89.50 86 PHE A CA 1
ATOM 633 C C . PHE A 1 86 ? 6.528 -2.428 0.936 1.00 89.50 86 PHE A C 1
ATOM 635 O O . PHE A 1 86 ? 6.723 -1.348 0.385 1.00 89.50 86 PHE A O 1
ATOM 642 N N . GLU A 1 87 ? 6.543 -3.569 0.251 1.00 91.62 87 GLU A N 1
ATOM 643 C CA . GLU A 1 87 ? 6.762 -3.672 -1.189 1.00 91.62 87 GLU A CA 1
ATOM 644 C C . GLU A 1 87 ? 5.683 -2.899 -1.957 1.00 91.62 87 GLU A C 1
ATOM 646 O O . GLU A 1 87 ? 5.997 -2.154 -2.885 1.00 91.62 87 GLU A O 1
ATOM 651 N N . CYS A 1 88 ? 4.417 -2.991 -1.529 1.00 92.38 88 CYS A N 1
ATOM 652 C CA . CYS A 1 88 ? 3.328 -2.196 -2.104 1.00 92.38 88 CYS A CA 1
ATOM 653 C C . CYS A 1 88 ? 3.595 -0.688 -1.980 1.00 92.38 88 CYS A C 1
ATOM 655 O O . CYS A 1 88 ? 3.429 0.046 -2.957 1.00 92.38 88 CYS A O 1
ATOM 657 N N . PHE A 1 89 ? 4.047 -0.220 -0.813 1.00 93.62 89 PHE A N 1
ATOM 658 C CA . PHE A 1 89 ? 4.432 1.176 -0.597 1.00 93.62 89 PHE A CA 1
ATOM 659 C C . PHE A 1 89 ? 5.592 1.607 -1.514 1.00 93.62 89 PHE A C 1
ATOM 661 O O . PHE A 1 89 ? 5.504 2.650 -2.173 1.00 93.62 89 PHE A O 1
ATOM 668 N N . LEU A 1 90 ? 6.642 0.786 -1.632 1.00 93.19 90 LEU A N 1
ATOM 669 C CA . LEU A 1 90 ? 7.779 1.060 -2.519 1.00 93.19 90 LEU A CA 1
ATOM 670 C C . LEU A 1 90 ? 7.356 1.121 -3.995 1.00 93.19 90 LEU A C 1
ATOM 672 O O . LEU A 1 90 ? 7.786 2.023 -4.722 1.00 93.19 90 LEU A O 1
ATOM 676 N N . PHE A 1 91 ? 6.461 0.232 -4.437 1.00 95.00 91 PHE A N 1
ATOM 677 C CA . PHE A 1 91 ? 5.898 0.290 -5.786 1.00 95.00 91 PHE A CA 1
ATOM 678 C C . PHE A 1 91 ? 5.037 1.535 -6.008 1.00 95.00 91 PHE A C 1
ATOM 680 O O . PHE A 1 91 ? 5.177 2.180 -7.046 1.00 95.00 91 PHE A O 1
ATOM 687 N N . LEU A 1 92 ? 4.201 1.938 -5.045 1.00 93.38 92 LEU A N 1
ATOM 688 C CA . LEU A 1 92 ? 3.410 3.172 -5.149 1.00 93.38 92 LEU A CA 1
ATOM 689 C C . LEU A 1 92 ? 4.300 4.415 -5.292 1.00 93.38 92 LEU A C 1
ATOM 691 O O . LEU A 1 92 ? 3.978 5.311 -6.075 1.00 93.38 92 LEU A O 1
ATOM 695 N N . ARG A 1 93 ? 5.439 4.469 -4.589 1.00 93.06 93 ARG A N 1
ATOM 696 C CA . ARG A 1 93 ? 6.459 5.518 -4.767 1.00 93.06 93 ARG A CA 1
ATOM 697 C C . ARG A 1 93 ? 7.080 5.462 -6.167 1.00 93.06 93 ARG A C 1
ATOM 699 O O . ARG A 1 93 ? 7.194 6.489 -6.836 1.00 93.06 93 ARG A O 1
ATOM 706 N N . GLY A 1 94 ? 7.476 4.270 -6.613 1.00 94.62 94 GLY A N 1
ATOM 707 C CA . GLY A 1 94 ? 8.132 4.054 -7.902 1.00 94.62 94 GLY A CA 1
ATOM 708 C C . GLY A 1 94 ? 7.250 4.402 -9.104 1.00 94.62 94 GLY A C 1
ATOM 709 O O . GLY A 1 94 ? 7.697 5.105 -10.014 1.00 94.62 94 GLY A O 1
ATOM 710 N N . ILE A 1 95 ? 5.982 3.987 -9.094 1.00 95.31 95 ILE A N 1
ATOM 711 C CA . ILE A 1 95 ? 5.035 4.190 -10.201 1.00 95.31 95 ILE A CA 1
ATOM 712 C C . ILE A 1 95 ? 4.803 5.680 -10.480 1.00 95.31 95 ILE A C 1
ATOM 714 O O . ILE A 1 95 ? 4.813 6.085 -11.642 1.00 95.31 95 ILE A O 1
ATOM 718 N N . LYS A 1 96 ? 4.680 6.511 -9.434 1.00 95.06 96 LYS A N 1
ATOM 719 C CA . LYS A 1 96 ? 4.457 7.966 -9.559 1.00 95.06 96 LYS A CA 1
ATOM 720 C C . LYS A 1 96 ? 5.537 8.674 -10.383 1.00 95.06 96 LYS A C 1
ATOM 722 O O . LYS A 1 96 ? 5.246 9.650 -11.063 1.00 95.06 96 LYS A O 1
ATOM 727 N N . THR A 1 97 ? 6.773 8.177 -10.342 1.00 95.00 97 THR A N 1
ATOM 728 C CA . THR A 1 97 ? 7.919 8.763 -11.057 1.00 95.00 97 THR A CA 1
ATOM 729 C C . THR A 1 97 ? 8.314 7.984 -12.311 1.00 95.00 97 THR A C 1
ATOM 731 O O . THR A 1 97 ? 9.266 8.365 -12.992 1.00 95.00 97 THR A O 1
ATOM 734 N N . MET A 1 98 ? 7.599 6.903 -12.648 1.00 95.69 98 MET A N 1
ATOM 735 C CA . MET A 1 98 ? 7.960 6.005 -13.750 1.00 95.69 98 MET A CA 1
ATOM 736 C C . MET A 1 98 ? 8.112 6.746 -15.075 1.00 95.69 98 MET A C 1
ATOM 738 O O . MET A 1 98 ? 9.123 6.567 -15.748 1.00 95.69 98 MET A O 1
ATOM 742 N N . TRP A 1 99 ? 7.145 7.592 -15.437 1.00 96.00 99 TRP A N 1
ATOM 743 C CA . TRP A 1 99 ? 7.191 8.319 -16.705 1.00 96.00 99 TRP A CA 1
ATOM 744 C C . TRP A 1 99 ? 8.439 9.207 -16.819 1.00 96.00 99 TRP A C 1
ATOM 746 O O . TRP A 1 99 ? 9.119 9.151 -17.840 1.00 96.00 99 TRP A O 1
ATOM 756 N N . LEU A 1 100 ? 8.797 9.945 -15.761 1.00 96.69 100 LEU A N 1
ATOM 757 C CA . LEU A 1 100 ? 9.995 10.796 -15.734 1.00 96.69 100 LEU A CA 1
ATOM 758 C C . LEU A 1 100 ? 11.273 9.969 -15.902 1.00 96.69 100 LEU A C 1
ATOM 760 O O . LEU A 1 100 ? 12.113 10.280 -16.745 1.00 96.69 100 LEU A O 1
ATOM 764 N N . ARG A 1 101 ? 11.397 8.885 -15.124 1.00 96.88 101 ARG A N 1
ATOM 765 C CA . ARG A 1 101 ? 12.588 8.028 -15.136 1.00 96.88 101 ARG A CA 1
ATOM 766 C C . ARG A 1 101 ? 12.775 7.340 -16.482 1.00 96.88 101 ARG A C 1
ATOM 768 O O . ARG A 1 101 ? 13.867 7.363 -17.036 1.00 96.88 101 ARG A O 1
ATOM 775 N N . VAL A 1 102 ? 11.708 6.757 -17.024 1.00 96.62 102 VAL A N 1
ATOM 776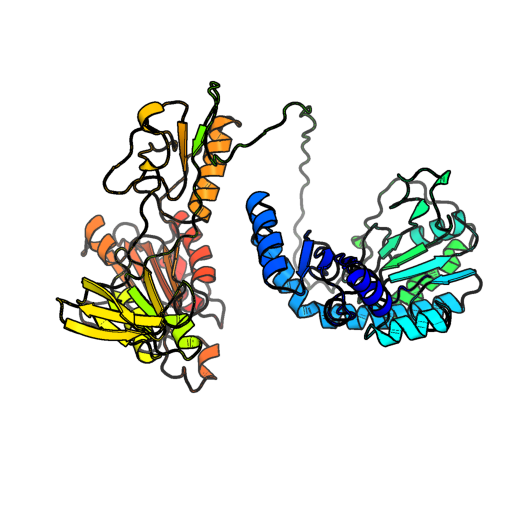 C CA . VAL A 1 102 ? 11.760 6.060 -18.313 1.00 96.62 102 VAL A CA 1
ATOM 777 C C . VAL A 1 102 ? 12.021 7.043 -19.454 1.00 96.62 102 VAL A C 1
ATOM 779 O O . VAL A 1 102 ? 12.831 6.731 -20.321 1.00 96.62 102 VAL A O 1
ATOM 782 N N . SER A 1 103 ? 11.404 8.232 -19.434 1.00 96.25 103 SER A N 1
ATOM 783 C CA . SER A 1 103 ? 11.621 9.270 -20.455 1.00 96.25 103 SER A CA 1
ATOM 784 C C . SER A 1 103 ? 13.073 9.750 -20.476 1.00 96.25 103 SER A C 1
ATOM 786 O O . SER A 1 103 ? 13.696 9.772 -21.535 1.00 96.25 103 SER A O 1
ATOM 788 N N . ARG A 1 104 ? 13.661 10.037 -19.307 1.00 97.88 104 ARG A N 1
ATOM 789 C CA . ARG A 1 104 ? 15.078 10.411 -19.232 1.00 97.88 104 ARG A CA 1
ATOM 790 C C . ARG A 1 104 ? 15.996 9.265 -19.670 1.00 97.88 104 ARG A C 1
ATOM 792 O O . ARG A 1 104 ? 16.914 9.479 -20.456 1.00 97.88 104 ARG A O 1
ATOM 799 N N . ALA A 1 105 ? 15.729 8.042 -19.215 1.00 97.38 105 ALA A N 1
ATOM 800 C CA . ALA A 1 105 ? 16.546 6.881 -19.556 1.00 97.38 105 ALA A CA 1
ATOM 801 C C . ALA A 1 105 ? 16.528 6.555 -21.063 1.00 97.38 105 ALA A C 1
ATOM 803 O O . ALA A 1 105 ? 17.563 6.198 -21.626 1.00 97.38 105 ALA A O 1
ATOM 804 N N . GLN A 1 106 ? 15.384 6.702 -21.747 1.00 95.62 106 GLN A N 1
ATOM 805 C CA . GLN A 1 106 ? 15.312 6.487 -23.200 1.00 95.62 106 GLN A CA 1
ATOM 806 C C . GLN A 1 106 ? 15.993 7.601 -24.011 1.00 95.62 106 GLN A C 1
ATOM 808 O O . GLN A 1 106 ? 16.486 7.336 -25.107 1.00 95.62 106 GLN A O 1
ATOM 813 N N . GLU A 1 107 ? 16.012 8.844 -23.517 1.00 96.38 107 GLU A N 1
ATOM 814 C CA . GLU A 1 107 ? 16.764 9.945 -24.135 1.00 96.38 107 GLU A CA 1
ATOM 815 C C . GLU A 1 107 ? 18.264 9.653 -24.058 1.00 96.38 107 GLU A C 1
ATOM 817 O O . GLU A 1 107 ? 18.946 9.631 -25.084 1.00 96.38 107 GLU A O 1
ATOM 822 N N . ASN A 1 108 ? 18.747 9.311 -22.860 1.00 97.81 108 ASN A N 1
ATOM 823 C CA . ASN A 1 108 ? 20.133 8.913 -22.632 1.00 97.81 108 ASN A CA 1
ATOM 824 C C . ASN A 1 108 ? 20.521 7.719 -23.515 1.00 97.81 108 ASN A C 1
ATOM 826 O O . ASN A 1 108 ? 21.568 7.727 -24.165 1.00 97.81 108 ASN A O 1
ATOM 830 N N . ALA A 1 109 ? 19.658 6.701 -23.588 1.00 96.94 109 ALA A N 1
ATOM 831 C CA . ALA A 1 109 ? 19.929 5.508 -24.375 1.00 96.94 109 ALA A CA 1
ATOM 832 C C . ALA A 1 109 ? 20.046 5.797 -25.877 1.00 96.94 109 ALA A C 1
ATOM 834 O O . ALA A 1 109 ? 20.885 5.207 -26.557 1.00 96.94 109 ALA A O 1
ATOM 835 N N . GLN A 1 110 ? 19.253 6.731 -26.406 1.00 95.75 110 GLN A N 1
ATOM 836 C CA . GLN A 1 110 ? 19.367 7.140 -27.806 1.00 95.75 110 GLN A CA 1
ATOM 837 C C . GLN A 1 110 ? 20.714 7.802 -28.106 1.00 95.75 110 GLN A C 1
ATOM 839 O O . GLN A 1 110 ? 21.325 7.491 -29.129 1.00 95.75 110 GLN A O 1
ATOM 844 N N . GLU A 1 111 ? 21.198 8.680 -27.228 1.00 96.69 111 GLU A N 1
ATOM 845 C CA . GLU A 1 111 ? 22.505 9.322 -27.405 1.00 96.69 111 GLU A CA 1
ATOM 846 C C . GLU A 1 111 ? 23.658 8.321 -27.274 1.00 96.69 111 GLU A C 1
ATOM 848 O O . GLU A 1 111 ? 24.564 8.308 -28.111 1.00 96.69 111 GLU A O 1
ATOM 853 N N . ILE A 1 112 ? 23.584 7.403 -26.308 1.00 97.12 112 ILE A N 1
ATOM 854 C CA . ILE A 1 112 ? 24.575 6.329 -26.155 1.00 97.12 112 ILE A CA 1
ATOM 855 C C . ILE A 1 112 ? 24.577 5.408 -27.379 1.00 97.12 112 ILE A C 1
ATOM 857 O O . ILE A 1 112 ? 25.643 5.083 -27.899 1.00 97.12 112 ILE A O 1
ATOM 861 N N . ALA A 1 113 ? 23.411 5.018 -27.898 1.00 96.19 113 ALA A N 1
ATOM 862 C CA . ALA A 1 113 ? 23.331 4.186 -29.097 1.00 96.19 113 ALA A CA 1
ATOM 863 C C . ALA A 1 113 ? 23.975 4.876 -30.314 1.00 96.19 113 ALA A C 1
ATOM 865 O O . ALA A 1 113 ? 24.698 4.226 -31.076 1.00 96.19 113 ALA A O 1
ATOM 866 N N . LYS A 1 114 ? 23.775 6.194 -30.481 1.00 94.81 114 LYS A N 1
ATOM 867 C CA . LYS A 1 114 ? 24.436 6.991 -31.532 1.00 94.81 114 LYS A CA 1
ATOM 868 C C . LYS A 1 114 ? 25.952 7.035 -31.347 1.00 94.81 114 LYS A C 1
ATOM 870 O O . LYS A 1 114 ? 26.677 6.879 -32.328 1.00 94.81 114 LYS A O 1
ATOM 875 N N . PHE A 1 115 ? 26.419 7.247 -30.118 1.00 95.81 115 PHE A N 1
ATOM 876 C CA . PHE A 1 115 ? 27.842 7.256 -29.780 1.00 95.81 115 PHE A CA 1
ATOM 877 C C . PHE A 1 115 ? 28.501 5.910 -30.106 1.00 95.81 115 PHE A C 1
ATOM 879 O O . PHE A 1 115 ? 29.463 5.864 -30.873 1.00 95.81 115 PHE A O 1
ATOM 886 N N . LEU A 1 116 ? 27.926 4.808 -29.616 1.00 95.75 116 LEU A N 1
ATOM 887 C CA . LEU A 1 116 ? 28.446 3.458 -29.838 1.00 95.75 116 LEU A CA 1
ATOM 888 C C . LEU A 1 116 ? 28.456 3.086 -31.325 1.00 95.75 116 LEU A C 1
ATOM 890 O O . LEU A 1 116 ? 29.432 2.518 -31.800 1.00 95.75 116 LEU A O 1
ATOM 894 N N . SER A 1 117 ? 27.423 3.469 -32.084 1.00 93.31 117 SER A N 1
ATOM 895 C CA . SER A 1 117 ? 27.329 3.170 -33.524 1.00 93.31 117 SER A CA 1
ATOM 896 C C . SER A 1 117 ? 28.423 3.837 -34.366 1.00 93.31 117 SER A C 1
ATOM 898 O O . SER A 1 117 ? 28.653 3.433 -35.503 1.00 93.31 117 SER A O 1
ATOM 900 N N . ARG A 1 118 ? 29.078 4.879 -33.842 1.00 92.94 118 ARG A N 1
ATOM 901 C CA . ARG A 1 118 ? 30.165 5.605 -34.519 1.00 92.94 118 ARG A CA 1
ATOM 902 C C . ARG A 1 118 ? 31.553 5.179 -34.041 1.00 92.94 118 ARG A C 1
ATOM 904 O O . ARG A 1 118 ? 32.546 5.610 -34.624 1.00 92.94 118 ARG A O 1
ATOM 911 N N . HIS A 1 119 ? 31.641 4.377 -32.983 1.00 93.44 119 HIS A N 1
ATOM 912 C CA . HIS A 1 119 ? 32.911 4.046 -32.356 1.00 93.44 119 HIS A CA 1
ATOM 913 C C . HIS A 1 119 ? 33.593 2.863 -33.059 1.00 93.44 119 HIS A C 1
ATOM 915 O O . HIS A 1 119 ? 33.016 1.790 -33.194 1.00 93.44 119 HIS A O 1
ATOM 921 N N . SER A 1 120 ? 34.861 3.017 -33.453 1.00 93.19 120 SER A N 1
ATOM 922 C CA . SER A 1 120 ? 35.593 2.037 -34.283 1.00 93.19 120 SER A CA 1
ATOM 923 C C . SER A 1 120 ? 35.815 0.664 -33.633 1.00 93.19 120 SER A C 1
ATOM 925 O O . SER A 1 120 ? 36.074 -0.316 -34.327 1.00 93.19 120 SER A O 1
ATOM 927 N N . LYS A 1 121 ? 35.732 0.587 -32.299 1.00 92.69 121 LYS A N 1
ATOM 928 C CA . LYS A 1 121 ? 35.834 -0.663 -31.520 1.00 92.69 121 LYS A CA 1
ATOM 929 C C . LYS A 1 121 ? 34.496 -1.383 -31.312 1.00 92.69 121 LYS A C 1
ATOM 931 O O . LYS A 1 121 ? 34.478 -2.443 -30.696 1.00 92.69 121 LYS A O 1
ATOM 936 N N . VAL A 1 122 ? 33.391 -0.817 -31.792 1.00 95.06 122 VAL A N 1
ATOM 937 C CA . VAL A 1 122 ? 32.062 -1.434 -31.737 1.00 95.06 122 VAL A CA 1
ATOM 938 C C . VAL A 1 122 ? 31.758 -2.031 -33.108 1.00 95.06 122 VAL A C 1
ATOM 940 O O . VAL A 1 122 ? 31.797 -1.338 -34.120 1.00 95.06 122 VAL A O 1
ATOM 943 N N . THR A 1 123 ? 31.472 -3.331 -33.154 1.00 94.88 123 THR A N 1
ATOM 944 C CA . THR A 1 123 ? 31.218 -4.070 -34.403 1.00 94.88 123 THR A CA 1
ATOM 945 C C . THR A 1 123 ? 29.738 -4.128 -34.770 1.00 94.88 123 THR A C 1
ATOM 947 O O . THR A 1 123 ? 29.398 -4.372 -35.925 1.00 94.88 123 THR A O 1
ATOM 950 N N . GLY A 1 124 ? 28.847 -3.886 -33.808 1.00 93.81 124 GLY A N 1
ATOM 951 C CA . GLY A 1 124 ? 27.408 -3.851 -34.035 1.00 93.81 124 GLY A CA 1
ATOM 952 C C . GLY A 1 124 ? 26.655 -3.309 -32.829 1.00 93.81 124 GLY A C 1
ATOM 953 O O . GLY A 1 124 ? 27.064 -3.530 -31.693 1.00 93.81 124 GLY A O 1
ATOM 954 N N . VAL A 1 125 ? 25.545 -2.612 -33.079 1.00 95.50 125 VAL A N 1
ATOM 955 C CA . VAL A 1 125 ? 24.644 -2.071 -32.051 1.00 95.50 125 VAL A CA 1
ATOM 956 C C . VAL A 1 125 ? 23.246 -2.655 -32.249 1.00 95.50 125 VAL A C 1
ATOM 958 O O . VAL A 1 125 ? 22.760 -2.800 -33.369 1.00 95.50 125 VAL A O 1
ATOM 961 N N . PHE A 1 126 ? 22.595 -2.995 -31.143 1.00 95.31 126 PHE A N 1
ATOM 962 C CA . PHE A 1 126 ? 21.266 -3.583 -31.066 1.00 95.31 126 PHE A CA 1
ATOM 963 C C . PHE A 1 126 ? 20.389 -2.719 -30.163 1.00 95.31 126 PHE A C 1
ATOM 965 O O . PHE A 1 126 ? 20.524 -2.730 -28.939 1.00 95.31 126 PHE A O 1
ATOM 972 N N . PHE A 1 127 ? 19.499 -1.957 -30.790 1.00 95.12 127 PHE A N 1
ATOM 973 C CA . PHE A 1 127 ? 18.624 -0.990 -30.132 1.00 95.12 127 PHE A CA 1
ATOM 974 C C . PHE A 1 127 ? 17.424 -0.698 -31.047 1.00 95.12 127 PHE A C 1
ATOM 976 O O . PHE A 1 127 ? 17.619 -0.597 -32.263 1.00 95.12 127 PHE A O 1
ATOM 983 N N . PRO A 1 128 ? 16.190 -0.542 -30.534 1.00 92.31 128 PRO A N 1
ATOM 984 C CA . PRO A 1 128 ? 15.017 -0.278 -31.367 1.00 92.31 128 PRO A CA 1
ATOM 985 C C . PRO A 1 128 ? 14.926 1.214 -31.737 1.00 92.31 128 PRO A C 1
ATOM 987 O O . PRO A 1 128 ? 13.914 1.882 -31.542 1.00 92.31 128 PRO A O 1
ATOM 990 N N . GLY A 1 129 ? 16.022 1.737 -32.281 1.00 87.44 129 GLY A N 1
ATOM 991 C CA . GLY A 1 129 ? 16.174 3.090 -32.794 1.00 87.44 129 GLY A CA 1
ATOM 992 C C . GLY A 1 129 ? 17.026 3.097 -34.069 1.00 87.44 129 GLY A C 1
ATOM 993 O O . GLY A 1 129 ? 17.507 2.041 -34.501 1.00 87.44 129 GLY A O 1
ATOM 994 N N . PRO A 1 130 ? 17.215 4.270 -34.697 1.00 79.81 130 PRO A N 1
ATOM 995 C CA . PRO A 1 130 ? 18.001 4.391 -35.922 1.00 79.81 130 PRO A CA 1
ATOM 996 C C . PRO A 1 130 ? 19.409 3.794 -35.764 1.00 79.81 130 PRO A C 1
ATOM 998 O O . PRO A 1 130 ? 20.122 4.134 -34.825 1.00 79.81 130 PRO A O 1
ATOM 1001 N N . GLY A 1 131 ? 19.800 2.899 -36.676 1.00 77.81 131 GLY A N 1
ATOM 1002 C CA . GLY A 1 131 ? 21.115 2.240 -36.674 1.00 77.81 131 GLY A CA 1
ATOM 1003 C C . GLY A 1 131 ? 21.241 0.993 -35.787 1.00 77.81 131 GLY A C 1
ATOM 1004 O O . GLY A 1 131 ? 22.206 0.254 -35.949 1.00 77.81 131 GLY A O 1
ATOM 1005 N N . GLY A 1 132 ? 20.272 0.708 -34.906 1.00 85.06 132 GLY A N 1
ATOM 1006 C CA . GLY A 1 132 ? 20.304 -0.462 -34.009 1.00 85.06 132 GLY A CA 1
ATOM 1007 C C . GLY A 1 132 ? 19.455 -1.663 -34.461 1.00 85.06 132 GLY A C 1
ATOM 1008 O O . GLY A 1 132 ? 19.492 -2.735 -33.847 1.00 85.06 132 GLY A O 1
ATOM 1009 N N . CYS A 1 133 ? 18.659 -1.500 -35.519 1.00 89.50 133 CYS A N 1
ATOM 1010 C CA . CYS A 1 133 ? 17.858 -2.556 -36.138 1.00 89.50 133 CYS A CA 1
ATOM 1011 C C . CYS A 1 133 ? 17.569 -2.232 -37.613 1.00 89.50 133 CYS A C 1
ATOM 1013 O O . CYS A 1 133 ? 17.825 -1.120 -38.077 1.00 89.50 133 CYS A O 1
ATOM 1015 N N . ASP A 1 134 ? 17.061 -3.210 -38.369 1.00 91.56 134 ASP A N 1
ATOM 1016 C CA . ASP A 1 134 ? 16.682 -2.987 -39.764 1.00 91.56 134 ASP A CA 1
ATOM 1017 C C . ASP A 1 134 ? 15.433 -2.090 -39.897 1.00 91.56 134 ASP A C 1
ATOM 1019 O O . ASP A 1 134 ? 14.612 -1.965 -38.984 1.00 91.56 134 ASP A O 1
ATOM 1023 N N . ASN A 1 135 ? 15.259 -1.478 -41.073 1.00 91.81 135 ASN A N 1
ATOM 1024 C CA . ASN A 1 135 ? 14.171 -0.527 -41.328 1.00 91.81 135 ASN A CA 1
ATOM 1025 C C . ASN A 1 135 ? 12.765 -1.129 -41.177 1.00 91.81 135 ASN A C 1
ATOM 1027 O O . ASN A 1 135 ? 11.809 -0.397 -40.918 1.00 91.81 135 ASN A O 1
ATOM 1031 N N . ARG A 1 136 ? 12.598 -2.442 -41.380 1.00 92.81 136 ARG A N 1
ATOM 1032 C CA . ARG A 1 136 ? 11.299 -3.102 -41.216 1.00 92.81 136 ARG A CA 1
ATOM 1033 C C . ARG A 1 136 ? 10.984 -3.264 -39.730 1.00 92.81 136 ARG A C 1
ATOM 1035 O O . ARG A 1 136 ? 9.885 -2.901 -39.320 1.00 92.81 136 ARG A O 1
ATOM 1042 N N . ALA A 1 137 ? 11.937 -3.762 -38.947 1.00 93.31 137 ALA A N 1
ATOM 1043 C CA . ALA A 1 137 ? 11.830 -3.902 -37.501 1.00 93.31 137 ALA A CA 1
ATOM 1044 C C . ALA A 1 137 ? 11.560 -2.547 -36.830 1.00 93.31 137 ALA A C 1
ATOM 1046 O O . ALA A 1 137 ? 10.641 -2.444 -36.018 1.00 93.31 137 ALA A O 1
ATOM 1047 N N . LEU A 1 138 ? 12.280 -1.496 -37.238 1.00 93.88 138 LEU A N 1
ATOM 1048 C CA . LEU A 1 138 ? 12.087 -0.142 -36.719 1.00 93.88 138 LEU A CA 1
ATOM 1049 C C . LEU A 1 138 ? 10.663 0.380 -36.966 1.00 93.88 138 LEU A C 1
ATOM 1051 O O . LEU A 1 138 ? 10.032 0.895 -36.046 1.00 93.88 138 LEU A O 1
ATOM 1055 N N . ARG A 1 139 ? 10.119 0.196 -38.179 1.00 94.81 139 ARG A N 1
ATOM 1056 C CA . ARG A 1 139 ? 8.734 0.594 -38.491 1.00 94.81 139 ARG A CA 1
ATOM 1057 C C . ARG A 1 139 ? 7.706 -0.163 -37.651 1.00 94.81 139 ARG A C 1
ATOM 1059 O O . ARG A 1 139 ? 6.747 0.443 -37.181 1.00 94.81 139 ARG A O 1
ATOM 1066 N N . ILE A 1 140 ? 7.904 -1.469 -37.448 1.00 96.19 140 ILE A N 1
ATOM 1067 C CA . ILE A 1 140 ? 7.030 -2.274 -36.580 1.00 96.19 140 ILE A CA 1
ATOM 1068 C C . ILE A 1 140 ? 7.067 -1.712 -35.156 1.00 96.19 140 ILE A C 1
ATOM 1070 O O . ILE A 1 140 ? 6.010 -1.435 -34.592 1.00 96.19 140 ILE A O 1
ATOM 1074 N N . HIS A 1 141 ? 8.263 -1.464 -34.615 1.00 95.81 141 HIS A N 1
ATOM 1075 C CA . HIS A 1 141 ? 8.457 -0.898 -33.276 1.00 95.81 141 HIS A CA 1
ATOM 1076 C C . HIS A 1 141 ? 7.736 0.435 -33.083 1.00 95.81 141 HIS A C 1
ATOM 1078 O O . HIS A 1 141 ? 6.961 0.591 -32.140 1.00 95.81 141 HIS A O 1
ATOM 1084 N N . GLN A 1 142 ? 7.943 1.371 -34.011 1.00 95.50 142 GLN A N 1
ATOM 1085 C CA . GLN A 1 142 ? 7.325 2.700 -33.992 1.00 95.50 142 GLN A CA 1
ATOM 1086 C C . GLN A 1 142 ? 5.799 2.637 -34.107 1.00 95.50 142 GLN A C 1
ATOM 1088 O O . GLN A 1 142 ? 5.099 3.487 -33.569 1.00 95.50 142 GLN A O 1
ATOM 1093 N N . SER A 1 143 ? 5.258 1.614 -34.774 1.00 96.44 143 SER A N 1
ATOM 1094 C CA . SER A 1 143 ? 3.807 1.433 -34.880 1.00 96.44 143 SER A CA 1
ATOM 1095 C C . SER A 1 143 ? 3.148 0.944 -33.583 1.00 96.44 143 SER A C 1
ATOM 1097 O O . SER A 1 143 ? 1.918 0.953 -33.488 1.00 96.44 143 SER A O 1
ATOM 1099 N N . GLN A 1 144 ? 3.922 0.442 -32.615 1.00 96.56 144 GLN A N 1
ATOM 1100 C CA . GLN A 1 144 ? 3.403 -0.248 -31.427 1.00 96.56 144 GLN A CA 1
ATOM 1101 C C . GLN A 1 144 ? 3.965 0.276 -30.096 1.00 96.56 144 GLN A C 1
ATOM 1103 O O . GLN A 1 144 ? 3.581 -0.219 -29.038 1.00 96.56 144 GLN A O 1
ATOM 1108 N N . SER A 1 145 ? 4.858 1.265 -30.129 1.00 95.69 145 SER A N 1
ATOM 1109 C CA . SER A 1 145 ? 5.465 1.869 -28.943 1.00 95.69 145 SER A CA 1
ATOM 1110 C C . SER A 1 145 ? 5.728 3.362 -29.145 1.00 95.69 145 SER A C 1
ATOM 1112 O O . SER A 1 145 ? 5.911 3.815 -30.273 1.00 95.69 145 SER A O 1
ATOM 1114 N N . SER A 1 146 ? 5.755 4.127 -28.054 1.00 94.50 146 SER A N 1
ATOM 1115 C CA . SER A 1 146 ? 6.030 5.570 -28.059 1.00 94.50 146 SER A CA 1
ATOM 1116 C C . SER A 1 146 ? 7.522 5.914 -27.960 1.00 94.50 146 SER A C 1
ATOM 1118 O O . SER A 1 146 ? 7.885 7.083 -28.067 1.00 94.50 146 SER A O 1
ATOM 1120 N N . GLY A 1 147 ? 8.398 4.922 -27.771 1.00 94.31 147 GLY A N 1
ATOM 1121 C CA . GLY A 1 147 ? 9.828 5.141 -27.575 1.00 94.31 147 GLY A CA 1
ATOM 1122 C C . GLY A 1 147 ? 10.664 3.857 -27.631 1.00 94.31 147 GLY A C 1
ATOM 1123 O O . GLY A 1 147 ? 10.118 2.751 -27.655 1.00 94.31 147 GLY A O 1
ATOM 1124 N N . PRO A 1 148 ? 12.001 3.974 -27.679 1.00 93.94 148 PRO A N 1
ATOM 1125 C CA . PRO A 1 148 ? 12.897 2.833 -27.860 1.00 93.94 148 PRO A CA 1
ATOM 1126 C C . PRO A 1 148 ? 13.255 2.092 -26.554 1.00 93.94 148 PRO A C 1
ATOM 1128 O O . PRO A 1 148 ? 13.886 1.040 -26.596 1.00 93.94 148 PRO A O 1
ATOM 1131 N N . GLY A 1 149 ? 12.857 2.610 -25.387 1.00 94.62 149 GLY A N 1
ATOM 1132 C CA . GLY A 1 149 ? 13.290 2.073 -24.093 1.00 94.62 149 GLY A CA 1
ATOM 1133 C C . GLY A 1 149 ? 14.749 2.418 -23.770 1.00 94.62 149 GLY A C 1
ATOM 1134 O O . GLY A 1 149 ? 15.353 3.265 -24.428 1.00 94.62 149 GLY A O 1
ATOM 1135 N N . CYS A 1 150 ? 15.310 1.790 -22.731 1.00 95.12 150 CYS A N 1
ATOM 1136 C CA . CYS A 1 150 ? 16.628 2.157 -22.191 1.00 95.12 150 CYS A CA 1
ATOM 1137 C C . CYS A 1 150 ? 17.686 1.043 -22.218 1.00 95.12 150 CYS A C 1
ATOM 1139 O O . CYS A 1 150 ? 18.790 1.235 -21.715 1.00 95.12 150 CYS A O 1
ATOM 1141 N N . VAL A 1 151 ? 17.370 -0.123 -22.786 1.00 95.25 151 VAL A N 1
ATOM 1142 C CA . VAL A 1 151 ? 18.322 -1.236 -22.867 1.00 95.25 151 VAL A CA 1
ATOM 1143 C C . VAL A 1 151 ? 18.969 -1.263 -24.244 1.00 95.25 151 VAL A C 1
ATOM 1145 O O . VAL A 1 151 ? 18.284 -1.346 -25.263 1.00 95.25 151 VAL A O 1
ATOM 1148 N N . ILE A 1 152 ? 20.297 -1.225 -24.263 1.00 95.69 152 ILE A N 1
ATOM 1149 C CA . ILE A 1 152 ? 21.128 -1.275 -25.467 1.00 95.69 152 ILE A CA 1
ATOM 1150 C C . ILE A 1 152 ? 21.968 -2.542 -25.391 1.00 95.69 152 ILE A C 1
ATOM 1152 O O . ILE A 1 152 ? 22.400 -2.950 -24.315 1.00 95.69 152 ILE A O 1
ATOM 1156 N N . SER A 1 153 ? 22.232 -3.194 -26.516 1.00 95.75 153 SER A N 1
ATOM 1157 C CA . SER A 1 153 ? 23.295 -4.200 -26.579 1.00 95.75 153 SER A CA 1
ATOM 1158 C C . SER A 1 153 ? 24.233 -3.910 -27.738 1.00 95.75 153 SER A C 1
ATOM 1160 O O . SER A 1 153 ? 23.807 -3.351 -28.742 1.00 95.75 153 SER A O 1
ATOM 1162 N N . PHE A 1 154 ? 25.505 -4.267 -27.620 1.00 96.31 154 PHE A N 1
ATOM 1163 C CA . PHE A 1 154 ? 26.489 -4.063 -28.678 1.00 96.31 154 PHE A CA 1
ATOM 1164 C C . PHE A 1 154 ? 27.591 -5.122 -28.622 1.00 96.31 154 PHE A C 1
ATOM 1166 O O . PHE A 1 154 ? 27.828 -5.731 -27.582 1.00 96.31 154 PHE A O 1
ATOM 1173 N N . THR A 1 155 ? 28.243 -5.360 -29.754 1.00 96.75 155 THR A N 1
ATOM 1174 C CA . THR A 1 155 ? 29.374 -6.289 -29.889 1.00 96.75 155 THR A CA 1
ATOM 1175 C C . THR A 1 155 ? 30.663 -5.522 -30.141 1.00 96.75 155 THR A C 1
ATOM 1177 O O . THR A 1 155 ? 30.644 -4.410 -30.673 1.00 96.75 155 THR A O 1
ATOM 1180 N N . THR A 1 156 ? 31.794 -6.112 -29.767 1.00 95.56 156 THR A N 1
ATOM 1181 C CA . THR A 1 156 ? 33.132 -5.497 -29.875 1.00 95.56 156 THR A CA 1
ATOM 1182 C C . THR A 1 156 ? 34.090 -6.318 -30.739 1.00 95.56 156 THR A C 1
ATOM 1184 O O . THR A 1 156 ? 35.168 -5.857 -31.104 1.00 95.56 156 THR A O 1
ATOM 1187 N N . GLY A 1 157 ? 33.707 -7.550 -31.078 1.00 93.94 157 GLY A N 1
ATOM 1188 C CA . GLY A 1 157 ? 34.543 -8.549 -31.731 1.00 93.94 157 GLY A CA 1
ATOM 1189 C C . GLY A 1 157 ? 35.500 -9.283 -30.786 1.00 93.94 157 GLY A C 1
ATOM 1190 O O . GLY A 1 157 ? 36.234 -10.153 -31.249 1.00 93.94 157 GLY A O 1
ATOM 1191 N N . SER A 1 158 ? 35.533 -8.967 -29.482 1.00 94.31 158 SER A N 1
ATOM 1192 C CA . SER A 1 158 ? 36.456 -9.603 -28.534 1.00 94.31 158 SER A CA 1
ATOM 1193 C C . SER A 1 158 ? 35.890 -9.680 -27.116 1.00 94.31 158 SER A C 1
ATOM 1195 O O . SER A 1 158 ? 35.707 -8.667 -26.445 1.00 94.31 158 SER A O 1
ATOM 1197 N N . VAL A 1 159 ? 35.720 -10.905 -26.609 1.00 91.75 159 VAL A N 1
ATOM 1198 C CA . VAL A 1 159 ? 35.293 -11.178 -25.222 1.00 91.75 159 VAL A CA 1
ATOM 1199 C C . VAL A 1 159 ? 36.211 -10.487 -24.210 1.00 91.75 159 VAL A C 1
ATOM 1201 O O . VAL A 1 159 ? 35.742 -9.845 -23.273 1.00 91.75 159 VAL A O 1
ATOM 1204 N N . GLY A 1 160 ? 37.530 -10.573 -24.418 1.00 91.25 160 GLY A N 1
ATOM 1205 C CA . GLY A 1 160 ? 38.512 -9.953 -23.528 1.00 91.25 160 GLY A CA 1
ATOM 1206 C C . GLY A 1 160 ? 38.433 -8.426 -23.532 1.00 91.25 160 GLY A C 1
ATOM 1207 O O . GLY A 1 160 ? 38.628 -7.804 -22.492 1.00 91.25 160 GLY A O 1
ATOM 1208 N N . PHE A 1 161 ? 38.123 -7.821 -24.682 1.00 92.94 161 PHE A N 1
ATOM 1209 C CA . PHE A 1 161 ? 37.899 -6.380 -24.773 1.00 92.94 161 PHE A CA 1
ATOM 1210 C C . PHE A 1 161 ? 36.608 -5.970 -24.057 1.00 92.94 161 PHE A C 1
ATOM 1212 O O . PHE A 1 161 ? 36.644 -5.058 -23.237 1.00 92.94 161 PHE A O 1
ATOM 1219 N N . SER A 1 162 ? 35.499 -6.672 -24.310 1.00 94.56 162 SER A N 1
ATOM 1220 C CA . SER A 1 162 ? 34.209 -6.423 -23.650 1.00 94.56 162 SER A CA 1
ATOM 1221 C C . SER A 1 162 ? 34.306 -6.520 -22.126 1.00 94.56 162 SER A C 1
ATOM 1223 O O . SER A 1 162 ? 33.764 -5.667 -21.426 1.00 94.56 162 SER A O 1
ATOM 1225 N N . ARG A 1 163 ? 35.065 -7.498 -21.611 1.00 91.81 163 ARG A N 1
ATOM 1226 C CA . ARG A 1 163 ? 35.325 -7.636 -20.172 1.00 91.81 163 ARG A CA 1
ATOM 1227 C C . ARG A 1 163 ? 36.077 -6.429 -19.614 1.00 91.81 163 ARG A C 1
ATOM 1229 O O . ARG A 1 163 ? 35.589 -5.791 -18.690 1.00 91.81 163 ARG A O 1
ATOM 1236 N N . ARG A 1 164 ? 37.216 -6.065 -20.221 1.00 91.56 164 ARG A N 1
ATOM 1237 C CA . ARG A 1 164 ? 38.005 -4.897 -19.785 1.00 91.56 164 ARG A CA 1
ATOM 1238 C C . ARG A 1 164 ? 37.218 -3.592 -19.863 1.00 91.56 164 ARG A C 1
ATOM 1240 O O . ARG A 1 164 ? 37.447 -2.704 -19.053 1.00 91.56 164 ARG A O 1
ATOM 1247 N N . LEU A 1 165 ? 36.317 -3.463 -20.836 1.00 93.50 165 LEU A N 1
ATOM 1248 C CA . LEU A 1 165 ? 35.443 -2.301 -20.963 1.00 93.50 165 LEU A CA 1
ATOM 1249 C C . LEU A 1 165 ? 34.502 -2.174 -19.764 1.00 93.50 165 LEU A C 1
ATOM 1251 O O . LEU A 1 165 ? 34.388 -1.085 -19.206 1.00 93.50 165 LEU A O 1
ATOM 1255 N N . LEU A 1 166 ? 33.849 -3.263 -19.353 1.00 92.56 166 LEU A N 1
ATOM 1256 C CA . LEU A 1 166 ? 32.986 -3.241 -18.172 1.00 92.56 166 LEU A CA 1
ATOM 1257 C C . LEU A 1 166 ? 33.795 -3.009 -16.892 1.00 92.56 166 LEU A C 1
ATOM 1259 O O . LEU A 1 166 ? 33.417 -2.155 -16.100 1.00 92.56 166 LEU A O 1
ATOM 1263 N N . ASP A 1 167 ? 34.949 -3.666 -16.744 1.00 89.38 167 ASP A N 1
ATOM 1264 C CA . ASP A 1 167 ? 35.843 -3.475 -15.589 1.00 89.38 167 ASP A CA 1
ATOM 1265 C C . ASP A 1 167 ? 36.357 -2.021 -15.479 1.00 89.38 167 ASP A C 1
ATOM 1267 O O . ASP A 1 167 ? 36.580 -1.506 -14.385 1.00 89.38 167 ASP A O 1
ATOM 1271 N N . ALA A 1 168 ? 36.547 -1.333 -16.612 1.00 90.56 168 ALA A N 1
ATOM 1272 C CA . ALA A 1 168 ? 36.998 0.060 -16.660 1.00 90.56 168 ALA A CA 1
ATOM 1273 C C . ALA A 1 168 ? 35.862 1.098 -16.539 1.00 90.56 168 ALA A C 1
ATOM 1275 O O . ALA A 1 168 ? 36.138 2.301 -16.399 1.00 90.56 168 ALA A O 1
ATOM 1276 N N . SER A 1 169 ? 34.601 0.668 -16.628 1.00 90.88 169 SER A N 1
ATOM 1277 C CA . SER A 1 169 ? 33.430 1.540 -16.497 1.00 90.88 169 SER A CA 1
ATOM 1278 C C . SER A 1 169 ? 33.204 1.894 -15.027 1.00 90.88 169 SER A C 1
ATOM 1280 O O . SER A 1 169 ? 33.328 1.042 -14.153 1.00 90.88 169 SER A O 1
ATOM 1282 N N . ARG A 1 170 ? 32.899 3.163 -14.728 1.00 91.06 170 ARG A N 1
ATOM 1283 C CA . ARG A 1 170 ? 32.665 3.621 -13.341 1.00 91.06 170 ARG A CA 1
ATOM 1284 C C . ARG A 1 170 ? 31.185 3.848 -13.068 1.00 91.06 170 ARG A C 1
ATOM 1286 O O . ARG A 1 170 ? 30.723 3.578 -11.963 1.00 91.06 170 ARG A O 1
ATOM 1293 N N . LEU A 1 171 ? 30.451 4.345 -14.063 1.00 90.31 171 LEU A N 1
ATOM 1294 C CA . LEU A 1 171 ? 29.019 4.605 -13.952 1.00 90.31 171 LEU A CA 1
ATOM 1295 C C . LEU A 1 171 ? 28.203 3.384 -14.365 1.00 90.31 171 LEU A C 1
ATOM 1297 O O . LEU A 1 171 ? 27.266 3.027 -13.660 1.00 90.31 171 LEU A O 1
ATOM 1301 N N . PHE A 1 172 ? 28.590 2.698 -15.446 1.00 93.50 172 PHE A N 1
ATOM 1302 C CA . PHE A 1 172 ? 27.973 1.427 -15.841 1.00 93.50 172 PHE A CA 1
ATOM 1303 C C . PHE A 1 172 ? 28.461 0.288 -14.947 1.00 93.50 172 PHE A C 1
ATOM 1305 O O . PHE A 1 172 ? 29.347 -0.477 -15.326 1.00 93.50 172 PHE A O 1
ATOM 1312 N N . LYS A 1 173 ? 27.879 0.173 -13.751 1.00 85.44 173 LYS A N 1
ATOM 1313 C CA . LYS A 1 173 ? 28.246 -0.877 -12.793 1.00 85.44 173 LYS A CA 1
ATOM 1314 C C . LYS A 1 173 ? 27.917 -2.259 -13.353 1.00 85.44 173 LYS A C 1
ATOM 1316 O O . LYS A 1 173 ? 26.816 -2.481 -13.865 1.00 85.44 173 LYS A O 1
ATOM 1321 N N . THR A 1 174 ? 28.851 -3.195 -13.212 1.00 87.44 174 THR A N 1
ATOM 1322 C CA . THR A 1 174 ? 28.660 -4.576 -13.663 1.00 87.44 174 THR A CA 1
ATOM 1323 C C . THR A 1 174 ? 27.629 -5.277 -12.781 1.00 87.44 174 THR A C 1
ATOM 1325 O O . THR A 1 174 ? 27.906 -5.608 -11.630 1.00 87.44 174 THR A O 1
ATOM 1328 N N . THR A 1 175 ? 26.404 -5.472 -13.269 1.00 81.06 175 THR A N 1
ATOM 1329 C CA . THR A 1 175 ? 25.307 -6.088 -12.501 1.00 81.06 175 THR A CA 1
ATOM 1330 C C . THR A 1 175 ? 24.243 -6.667 -13.429 1.00 81.06 175 THR A C 1
ATOM 1332 O O . THR A 1 175 ? 23.868 -6.062 -14.429 1.00 81.06 175 THR A O 1
ATOM 1335 N N . VAL A 1 176 ? 23.681 -7.817 -13.049 1.00 81.38 176 VAL A N 1
ATOM 1336 C CA . VAL A 1 176 ? 22.595 -8.498 -13.773 1.00 81.38 176 VAL A CA 1
ATOM 1337 C C . VAL A 1 176 ? 21.217 -7.906 -13.431 1.00 81.38 176 VAL A C 1
ATOM 1339 O O . VAL A 1 176 ? 20.388 -8.517 -12.758 1.00 81.38 176 VAL A O 1
ATOM 1342 N N . SER A 1 177 ? 20.948 -6.671 -13.860 1.00 85.81 177 SER A N 1
ATOM 1343 C CA . SER A 1 177 ? 19.628 -6.040 -13.700 1.00 85.81 177 SER A CA 1
ATOM 1344 C C . SER A 1 177 ? 19.389 -4.925 -14.722 1.00 85.81 177 SER A C 1
ATOM 1346 O O . SER A 1 177 ? 20.268 -4.578 -15.503 1.00 85.81 177 SER A O 1
ATOM 1348 N N . PHE A 1 178 ? 18.172 -4.376 -14.742 1.00 91.56 178 PHE A N 1
ATOM 1349 C CA . PHE A 1 178 ? 17.816 -3.236 -15.584 1.00 91.56 178 PHE A CA 1
ATOM 1350 C C . PHE A 1 178 ? 16.603 -2.477 -15.038 1.00 91.56 178 PHE A C 1
ATOM 1352 O O . PHE A 1 178 ? 15.901 -2.955 -14.145 1.00 91.56 178 PHE A O 1
ATOM 1359 N N . GLY A 1 179 ? 16.333 -1.302 -15.606 1.00 88.69 179 GLY A N 1
ATOM 1360 C CA . GLY A 1 179 ? 15.124 -0.521 -15.320 1.00 88.69 179 GLY A CA 1
ATOM 1361 C C . GLY A 1 179 ? 15.139 0.250 -13.996 1.00 88.69 179 GLY A C 1
ATOM 1362 O O . GLY A 1 179 ? 14.090 0.747 -13.579 1.00 88.69 179 GLY A O 1
ATOM 1363 N N . SER A 1 180 ? 16.305 0.356 -13.352 1.00 91.00 180 SER A N 1
ATOM 1364 C CA . SER A 1 180 ? 16.569 1.250 -12.221 1.00 91.00 180 SER A CA 1
ATOM 1365 C C . SER A 1 180 ? 16.974 2.655 -12.675 1.00 91.00 180 SER A C 1
ATOM 1367 O O . SER A 1 180 ? 17.224 2.893 -13.854 1.00 91.00 180 SER A O 1
ATOM 1369 N N . VAL A 1 181 ? 17.082 3.583 -11.722 1.00 94.31 181 VAL A N 1
ATOM 1370 C CA . VAL A 1 181 ? 17.655 4.921 -11.947 1.00 94.31 181 VAL A CA 1
ATOM 1371 C C . VAL A 1 181 ? 19.148 4.900 -12.291 1.00 94.31 181 VAL A C 1
ATOM 1373 O O . VAL A 1 181 ? 19.611 5.823 -12.950 1.00 94.31 181 VAL A O 1
ATOM 1376 N N . ASN A 1 182 ? 19.881 3.860 -11.887 1.00 93.38 182 ASN A N 1
ATOM 1377 C CA . ASN A 1 182 ? 21.305 3.704 -12.184 1.00 93.38 182 ASN A CA 1
ATOM 1378 C C . ASN A 1 182 ? 21.553 2.993 -13.517 1.00 93.38 182 ASN A C 1
ATOM 1380 O O . ASN A 1 182 ? 20.832 2.053 -13.871 1.00 93.38 182 ASN A O 1
ATOM 1384 N N . SER A 1 183 ? 22.623 3.405 -14.188 1.00 96.00 183 SER A N 1
ATOM 1385 C CA . SER A 1 183 ? 23.186 2.773 -15.370 1.00 96.00 183 SER A CA 1
ATOM 1386 C C . SER A 1 183 ? 23.969 1.512 -15.000 1.00 96.00 183 SER A C 1
ATOM 1388 O O . SER A 1 183 ? 24.802 1.519 -14.099 1.00 96.00 183 SER A O 1
ATOM 1390 N N . LEU A 1 184 ? 23.702 0.408 -15.696 1.00 94.25 184 LEU A N 1
ATOM 1391 C CA . LEU A 1 184 ? 24.291 -0.908 -15.427 1.00 94.25 184 LEU A CA 1
ATOM 1392 C C . LEU A 1 184 ? 24.819 -1.532 -16.717 1.00 94.25 184 LEU A C 1
ATOM 1394 O O . LEU A 1 184 ? 24.266 -1.294 -17.794 1.00 94.25 184 LEU A O 1
ATOM 1398 N N . GLY A 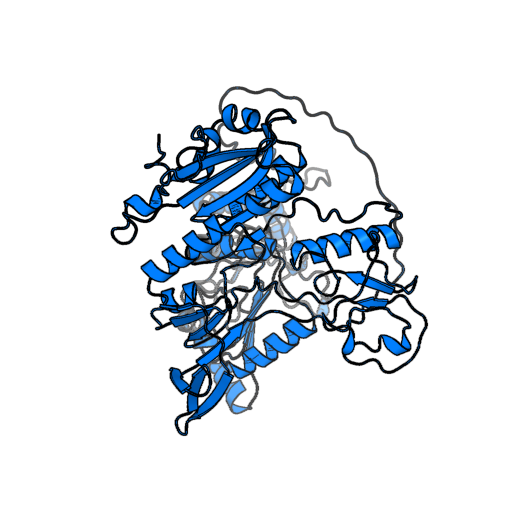1 185 ? 25.854 -2.358 -16.600 1.00 93.88 185 GLY A N 1
ATOM 1399 C CA . GLY A 1 185 ? 26.428 -3.134 -17.695 1.00 93.88 185 GLY A CA 1
ATOM 1400 C C . GLY A 1 185 ? 26.509 -4.622 -17.361 1.00 93.88 185 GLY A C 1
ATOM 1401 O O . GLY A 1 185 ? 26.710 -5.004 -16.213 1.00 93.88 185 GLY A O 1
ATOM 1402 N N . GLU A 1 186 ? 26.365 -5.486 -18.359 1.00 92.81 186 GLU A N 1
ATOM 1403 C CA . GLU A 1 186 ? 26.635 -6.918 -18.219 1.00 92.81 186 GLU A CA 1
ATOM 1404 C C . GLU A 1 186 ? 27.154 -7.523 -19.527 1.00 92.81 186 GLU A C 1
ATOM 1406 O O . GLU A 1 186 ? 26.935 -6.986 -20.616 1.00 92.81 186 GLU A O 1
ATOM 1411 N N . MET A 1 187 ? 27.794 -8.687 -19.418 1.00 91.81 187 MET A N 1
ATOM 1412 C CA . MET A 1 187 ? 28.026 -9.598 -20.539 1.00 91.81 187 MET A CA 1
ATOM 1413 C C . MET A 1 187 ? 27.096 -10.808 -20.383 1.00 91.81 187 MET A C 1
ATOM 1415 O O . MET A 1 187 ? 27.381 -11.688 -19.568 1.00 91.81 187 MET A O 1
ATOM 1419 N N . PRO A 1 188 ? 25.976 -10.891 -21.130 1.00 85.19 188 PRO A N 1
ATOM 1420 C CA . PRO A 1 188 ? 24.956 -11.904 -20.871 1.00 85.19 188 PRO A CA 1
ATOM 1421 C C . PRO A 1 188 ? 25.482 -13.344 -20.923 1.00 85.19 188 PRO A C 1
ATOM 1423 O O . PRO A 1 188 ? 25.165 -14.133 -20.040 1.00 85.19 188 PRO A O 1
ATOM 1426 N N . CYS A 1 189 ? 26.331 -13.688 -21.899 1.00 81.00 189 CYS A N 1
ATOM 1427 C CA . CYS A 1 189 ? 26.831 -15.059 -22.083 1.00 81.00 189 CYS A CA 1
ATOM 1428 C C . CYS A 1 189 ? 27.734 -15.555 -20.942 1.00 81.00 189 CYS A C 1
ATOM 1430 O O . CYS A 1 189 ? 27.754 -16.749 -20.661 1.00 81.00 189 CYS A O 1
ATOM 1432 N N . THR A 1 190 ? 28.450 -14.654 -20.263 1.00 74.25 190 THR A N 1
ATOM 1433 C CA . THR A 1 190 ? 29.351 -14.994 -19.147 1.00 74.25 190 THR A CA 1
ATOM 1434 C C . THR A 1 190 ? 28.717 -14.784 -17.775 1.00 74.25 190 THR A C 1
ATOM 1436 O O . THR A 1 190 ? 29.292 -15.202 -16.773 1.00 74.25 190 THR A O 1
ATOM 1439 N N . MET A 1 191 ? 27.542 -14.152 -17.716 1.00 78.69 191 MET A N 1
ATOM 1440 C CA . MET A 1 191 ? 26.840 -13.832 -16.475 1.00 78.69 191 MET A CA 1
ATOM 1441 C C . MET A 1 191 ? 25.436 -14.445 -16.472 1.00 78.69 191 MET A C 1
ATOM 1443 O O . MET A 1 191 ? 25.263 -15.606 -16.109 1.00 78.69 191 MET A O 1
ATOM 1447 N N . SER A 1 192 ? 24.420 -13.693 -16.899 1.00 65.69 192 SER A N 1
ATOM 1448 C CA . SER A 1 192 ? 23.007 -14.073 -16.774 1.00 65.69 192 SER A CA 1
ATOM 1449 C C . SER A 1 192 ? 22.625 -15.345 -17.541 1.00 65.69 192 SER A C 1
ATOM 1451 O O . SER A 1 192 ? 21.684 -16.031 -17.149 1.00 65.69 192 SER A O 1
ATOM 1453 N N . HIS A 1 193 ? 23.349 -15.692 -18.606 1.00 74.69 193 HIS A N 1
ATOM 1454 C CA . HIS A 1 193 ? 23.149 -16.904 -19.406 1.00 74.69 193 HIS A CA 1
ATOM 1455 C C . HIS A 1 193 ? 24.250 -17.957 -19.192 1.00 74.69 193 HIS A C 1
ATOM 1457 O O . HIS A 1 193 ? 24.275 -18.953 -19.913 1.00 74.69 193 HIS A O 1
ATOM 1463 N N . ALA A 1 194 ? 25.140 -17.782 -18.207 1.00 71.00 194 ALA A N 1
ATOM 1464 C CA . ALA A 1 194 ? 26.244 -18.714 -17.960 1.00 71.00 194 ALA A CA 1
ATOM 1465 C C . ALA A 1 194 ? 25.771 -20.140 -17.616 1.00 71.00 194 ALA A C 1
ATOM 1467 O O . ALA A 1 194 ? 26.487 -21.107 -17.858 1.00 71.00 194 ALA A O 1
ATOM 1468 N N . SER A 1 195 ? 24.555 -20.279 -17.076 1.00 66.75 195 SER A N 1
ATOM 1469 C CA . SER A 1 195 ? 23.927 -21.568 -16.767 1.00 66.75 195 SER A CA 1
ATOM 1470 C C . SER A 1 195 ? 23.333 -22.285 -17.987 1.00 66.75 195 SER A C 1
ATOM 1472 O O . SER A 1 195 ? 22.978 -23.459 -17.880 1.00 66.75 195 SER A O 1
ATOM 1474 N N . ILE A 1 196 ? 23.217 -21.614 -19.140 1.00 77.88 196 ILE A N 1
ATOM 1475 C CA . ILE A 1 196 ? 22.743 -22.223 -20.388 1.00 77.88 196 ILE A CA 1
ATOM 1476 C C . ILE A 1 196 ? 23.916 -22.980 -21.030 1.00 77.88 196 ILE A C 1
ATOM 1478 O O . ILE A 1 196 ? 24.961 -22.361 -21.256 1.00 77.88 196 ILE A O 1
ATOM 1482 N N . PRO A 1 197 ? 23.766 -24.277 -21.372 1.00 76.38 197 PRO A N 1
ATOM 1483 C CA . PRO A 1 197 ? 24.807 -25.044 -22.054 1.00 76.38 197 PRO A CA 1
ATOM 1484 C C . PRO A 1 197 ? 25.331 -24.318 -23.298 1.00 76.38 197 PRO A C 1
ATOM 1486 O O . PRO A 1 197 ? 24.542 -23.779 -24.075 1.00 76.38 197 PRO A O 1
ATOM 1489 N N . ALA A 1 198 ? 26.652 -24.317 -23.506 1.00 74.56 198 ALA A N 1
ATOM 1490 C CA . ALA A 1 198 ? 27.309 -23.533 -24.561 1.00 74.56 198 ALA A CA 1
ATOM 1491 C C . ALA A 1 198 ? 26.737 -23.800 -25.968 1.00 74.56 198 ALA A C 1
ATOM 1493 O O . ALA A 1 198 ? 26.606 -22.883 -26.772 1.00 74.56 198 ALA A O 1
ATOM 1494 N N . GLU A 1 199 ? 26.325 -25.039 -26.235 1.00 74.00 199 GLU A N 1
ATOM 1495 C CA . GLU A 1 199 ? 25.685 -25.480 -27.482 1.00 74.00 199 GLU A CA 1
ATOM 1496 C C . GLU A 1 199 ? 24.289 -24.878 -27.736 1.00 74.00 199 GLU A C 1
ATOM 1498 O O . GLU A 1 199 ? 23.829 -24.844 -28.875 1.00 74.00 199 GLU A O 1
ATOM 1503 N N . GLN A 1 200 ? 23.621 -24.376 -26.693 1.00 73.44 200 GLN A N 1
ATOM 1504 C CA . GLN A 1 200 ? 22.300 -23.740 -26.757 1.00 73.44 200 GLN A CA 1
ATOM 1505 C C . GLN A 1 200 ? 22.381 -22.207 -26.665 1.00 73.44 200 GLN A C 1
ATOM 1507 O O . GLN A 1 200 ? 21.365 -21.518 -26.804 1.00 73.44 200 GLN A O 1
ATOM 1512 N N . GLN A 1 201 ? 23.574 -21.646 -26.443 1.00 74.50 201 GLN A N 1
ATOM 1513 C CA . GLN A 1 201 ? 23.769 -20.201 -26.395 1.00 74.50 201 GLN A CA 1
ATOM 1514 C C . GLN A 1 201 ? 23.712 -19.611 -27.808 1.00 74.50 201 GLN A C 1
ATOM 1516 O O . GLN A 1 201 ? 24.529 -19.906 -28.673 1.00 74.50 201 GLN A O 1
ATOM 1521 N N . THR A 1 202 ? 22.733 -18.738 -28.041 1.00 80.62 202 THR A N 1
ATOM 1522 C CA . THR A 1 202 ? 22.485 -18.119 -29.357 1.00 80.62 202 THR A CA 1
ATOM 1523 C C . THR A 1 202 ? 22.971 -16.672 -29.458 1.00 80.62 202 THR A C 1
ATOM 1525 O O . THR A 1 202 ? 22.883 -16.066 -30.526 1.00 80.62 202 THR A O 1
ATOM 1528 N N . LEU A 1 203 ? 23.468 -16.099 -28.357 1.00 85.94 203 LEU A N 1
ATOM 1529 C CA . LEU A 1 203 ? 23.966 -14.725 -28.307 1.00 85.94 203 LEU A CA 1
ATOM 1530 C C . LEU A 1 203 ? 25.485 -14.674 -28.551 1.00 85.94 203 LEU A C 1
ATOM 1532 O O . LEU A 1 203 ? 26.196 -15.586 -28.126 1.00 85.94 203 LEU A O 1
ATOM 1536 N N . PRO A 1 204 ? 26.009 -13.607 -29.190 1.00 90.31 204 PRO A N 1
ATOM 1537 C CA . PRO A 1 204 ? 27.451 -13.412 -29.328 1.00 90.31 204 PRO A CA 1
ATOM 1538 C C . PRO A 1 204 ? 28.154 -13.380 -27.963 1.00 90.31 204 PRO A C 1
ATOM 1540 O O . PRO A 1 204 ? 27.677 -12.731 -27.035 1.00 90.31 204 PRO A O 1
ATOM 1543 N N . GLN A 1 205 ? 29.295 -14.060 -27.838 1.00 89.81 205 GLN A N 1
ATOM 1544 C CA . GLN A 1 205 ? 30.041 -14.166 -26.572 1.00 89.81 205 GLN A CA 1
ATOM 1545 C C . GLN A 1 205 ? 30.620 -12.826 -26.094 1.00 89.81 205 GLN A C 1
ATOM 1547 O O . GLN A 1 205 ? 30.820 -12.609 -24.903 1.00 89.81 205 GLN A O 1
ATOM 1552 N N . ASP A 1 206 ? 30.900 -11.919 -27.025 1.00 93.75 206 ASP A N 1
ATOM 1553 C CA . ASP A 1 206 ? 31.443 -10.586 -26.779 1.00 93.75 206 ASP A CA 1
ATOM 1554 C C . ASP A 1 206 ? 30.355 -9.521 -26.558 1.00 93.75 206 ASP A C 1
ATOM 1556 O O . ASP A 1 206 ? 30.680 -8.340 -26.416 1.00 93.75 206 ASP A O 1
ATOM 1560 N N . LEU A 1 207 ? 29.077 -9.916 -26.544 1.00 95.06 207 LEU A N 1
ATOM 1561 C CA . LEU A 1 207 ? 27.947 -9.010 -26.381 1.00 95.06 207 LEU A CA 1
ATOM 1562 C C . LEU A 1 207 ? 27.998 -8.321 -25.013 1.00 95.06 207 LEU A C 1
ATOM 1564 O O . LEU A 1 207 ? 27.975 -8.978 -23.973 1.00 95.06 207 LEU A O 1
ATOM 1568 N N . VAL A 1 208 ? 27.976 -6.993 -25.028 1.00 95.81 208 VAL A N 1
ATOM 1569 C CA . VAL A 1 208 ? 27.751 -6.155 -23.850 1.00 95.81 208 VAL A CA 1
ATOM 1570 C C . VAL A 1 208 ? 26.316 -5.648 -23.891 1.00 95.81 208 VAL A C 1
ATOM 1572 O O . VAL A 1 208 ? 25.842 -5.192 -24.934 1.00 95.81 208 VAL A O 1
ATOM 1575 N N . ARG A 1 209 ? 25.609 -5.717 -22.764 1.00 96.06 209 ARG A N 1
ATOM 1576 C CA . ARG A 1 209 ? 24.282 -5.124 -22.582 1.00 96.06 209 ARG A CA 1
ATOM 1577 C C . ARG A 1 209 ? 24.369 -4.006 -21.557 1.00 96.06 209 ARG A C 1
ATOM 1579 O O . ARG A 1 209 ? 24.875 -4.217 -20.463 1.00 96.06 209 ARG A O 1
ATOM 1586 N N . LEU A 1 210 ? 23.838 -2.843 -21.912 1.00 96.62 210 LEU A N 1
ATOM 1587 C CA . LEU A 1 210 ? 23.710 -1.696 -21.025 1.00 96.62 210 LEU A CA 1
ATOM 1588 C C . LEU A 1 210 ? 22.236 -1.476 -20.691 1.00 96.62 210 LEU A C 1
ATOM 1590 O O . LEU A 1 210 ? 21.403 -1.390 -21.594 1.00 96.62 210 LEU A O 1
ATOM 1594 N N . SER A 1 211 ? 21.921 -1.352 -19.406 1.00 96.12 211 SER A N 1
ATOM 1595 C CA . SER A 1 211 ? 20.687 -0.722 -18.940 1.00 96.12 211 SER A CA 1
ATOM 1596 C C . SER A 1 211 ? 21.013 0.723 -18.625 1.00 96.12 211 SER A C 1
ATOM 1598 O O . SER A 1 211 ? 21.719 0.984 -17.659 1.00 96.12 211 SER A O 1
ATOM 1600 N N . VAL A 1 212 ? 20.510 1.655 -19.421 1.00 97.44 212 VAL A N 1
ATOM 1601 C CA . VAL A 1 212 ? 20.792 3.077 -19.232 1.00 97.44 212 VAL A CA 1
ATOM 1602 C C . VAL A 1 212 ? 19.862 3.654 -18.165 1.00 97.44 212 VAL A C 1
ATOM 1604 O O . VAL A 1 212 ? 18.648 3.442 -18.215 1.00 97.44 212 VAL A O 1
ATOM 1607 N N . GLY A 1 213 ? 20.451 4.348 -17.196 1.00 96.50 213 GLY A N 1
ATOM 1608 C CA . GLY A 1 213 ? 19.775 5.048 -16.111 1.00 96.50 213 GLY A CA 1
ATOM 1609 C C . GLY A 1 213 ? 19.468 6.510 -16.441 1.00 96.50 213 GLY A C 1
ATOM 1610 O O . GLY A 1 213 ? 19.414 6.920 -17.604 1.00 96.50 213 GLY A O 1
ATOM 1611 N N . ILE A 1 214 ? 19.228 7.303 -15.397 1.00 97.25 214 ILE A N 1
ATOM 1612 C CA . ILE A 1 214 ? 18.790 8.705 -15.497 1.00 97.25 214 ILE A CA 1
ATOM 1613 C C . ILE A 1 214 ? 19.901 9.718 -15.209 1.00 97.25 214 ILE A C 1
ATOM 1615 O O . ILE A 1 214 ? 19.608 10.905 -15.059 1.00 97.25 214 ILE A O 1
ATOM 1619 N N . GLU A 1 215 ? 21.148 9.258 -15.100 1.00 97.38 215 GLU A N 1
ATOM 1620 C CA . GLU A 1 215 ? 22.312 10.119 -14.892 1.00 97.38 215 GLU A CA 1
ATOM 1621 C C . GLU A 1 215 ? 22.481 11.142 -16.029 1.00 97.38 215 GLU A C 1
ATOM 1623 O O . GLU A 1 215 ? 21.841 11.048 -17.084 1.00 97.38 215 GLU A O 1
ATOM 1628 N N . ASP A 1 216 ? 23.347 12.139 -15.830 1.00 96.12 216 ASP A N 1
ATOM 1629 C CA . ASP A 1 216 ? 23.666 13.089 -16.892 1.00 96.12 216 ASP A CA 1
ATOM 1630 C C . ASP A 1 216 ? 24.296 12.355 -18.085 1.00 96.12 216 ASP A C 1
ATOM 1632 O O . ASP A 1 216 ? 25.289 11.636 -17.956 1.00 96.12 216 ASP A O 1
ATOM 1636 N N . VAL A 1 217 ? 23.711 12.538 -19.270 1.00 97.38 217 VAL A N 1
ATOM 1637 C CA . VAL A 1 217 ? 24.152 11.848 -20.488 1.00 97.38 217 VAL A CA 1
ATOM 1638 C C . VAL A 1 217 ? 25.613 12.141 -20.830 1.00 97.38 217 VAL A C 1
ATOM 1640 O O . VAL A 1 217 ? 26.293 11.279 -21.381 1.00 97.38 217 VAL A O 1
ATOM 1643 N N . ARG A 1 218 ? 26.123 13.332 -20.491 1.00 96.00 218 ARG A N 1
ATOM 1644 C CA . ARG A 1 218 ? 27.516 13.711 -20.760 1.00 96.00 218 ARG A CA 1
ATOM 1645 C C . ARG A 1 218 ? 28.464 12.857 -19.934 1.00 96.00 218 ARG A C 1
ATOM 1647 O O . ARG A 1 218 ? 29.446 12.363 -20.478 1.00 96.00 218 ARG A O 1
ATOM 1654 N N . ASP A 1 219 ? 28.128 12.619 -18.671 1.00 94.25 219 ASP A N 1
ATOM 1655 C CA . ASP A 1 219 ? 28.930 11.791 -17.773 1.00 94.25 219 ASP A CA 1
ATOM 1656 C C . ASP A 1 219 ? 28.917 10.328 -18.221 1.00 94.25 219 ASP A C 1
ATOM 1658 O O . ASP A 1 219 ? 29.966 9.689 -18.264 1.00 94.25 219 ASP A O 1
ATOM 1662 N N . LEU A 1 220 ? 27.758 9.813 -18.651 1.00 97.19 220 LEU A N 1
ATOM 1663 C CA . LEU A 1 220 ? 27.644 8.456 -19.198 1.00 97.19 220 LEU A CA 1
ATOM 1664 C C . LEU A 1 220 ? 28.477 8.267 -20.476 1.00 97.19 220 LEU A C 1
ATOM 1666 O O . LEU A 1 220 ? 29.141 7.243 -20.640 1.00 97.19 220 LEU A O 1
ATOM 1670 N N . LEU A 1 221 ? 28.468 9.250 -21.381 1.00 97.38 221 LEU A N 1
ATOM 1671 C CA . LEU A 1 221 ? 29.272 9.213 -22.605 1.00 97.38 221 LEU A CA 1
ATOM 1672 C C . LEU A 1 221 ? 30.773 9.315 -22.308 1.00 97.38 221 LEU A C 1
ATOM 1674 O O . LEU A 1 221 ? 31.554 8.560 -22.887 1.00 97.38 221 LEU A O 1
ATOM 1678 N N . LEU A 1 222 ? 31.174 10.198 -21.389 1.00 94.81 222 LEU A N 1
ATOM 1679 C CA . LEU A 1 222 ? 32.562 10.322 -20.935 1.00 94.81 222 LEU A CA 1
ATOM 1680 C C . LEU A 1 222 ? 33.053 9.033 -20.264 1.00 94.81 222 LEU A C 1
ATOM 1682 O O . LEU A 1 222 ? 34.186 8.610 -20.500 1.00 94.81 222 LEU A O 1
ATOM 1686 N N . ASP A 1 223 ? 32.205 8.384 -19.461 1.00 95.50 223 ASP A N 1
ATOM 1687 C CA . ASP A 1 223 ? 32.510 7.107 -18.818 1.00 95.50 223 ASP A CA 1
ATOM 1688 C C . ASP A 1 223 ? 32.781 6.008 -19.847 1.00 95.50 223 ASP A C 1
ATOM 1690 O O . ASP A 1 223 ? 33.828 5.359 -19.795 1.00 95.50 223 ASP A O 1
ATOM 1694 N N . LEU A 1 224 ? 31.881 5.859 -20.825 1.00 96.38 224 LEU A N 1
ATOM 1695 C CA . LEU A 1 224 ? 32.024 4.886 -21.907 1.00 96.38 224 LEU A CA 1
ATOM 1696 C C . LEU A 1 224 ? 33.238 5.178 -22.785 1.00 96.38 224 LEU A C 1
ATOM 1698 O O . LEU A 1 224 ? 33.968 4.249 -23.124 1.00 96.38 224 LEU A O 1
ATOM 1702 N N . GLN A 1 225 ? 33.483 6.442 -23.140 1.00 94.94 225 GLN A N 1
ATOM 1703 C CA . GLN A 1 225 ? 34.655 6.829 -23.921 1.00 94.94 225 GLN A CA 1
ATOM 1704 C C . GLN A 1 225 ? 35.947 6.436 -23.197 1.00 94.94 225 GLN A C 1
ATOM 1706 O O . GLN A 1 225 ? 36.777 5.718 -23.756 1.00 94.94 225 GLN A O 1
ATOM 1711 N N . ARG A 1 226 ? 36.085 6.832 -21.927 1.00 93.44 226 ARG A N 1
ATOM 1712 C CA . ARG A 1 226 ? 37.250 6.488 -21.105 1.00 93.44 226 ARG A CA 1
ATOM 1713 C C . ARG A 1 226 ? 37.411 4.972 -20.970 1.00 93.44 226 ARG A C 1
ATOM 1715 O O . ARG A 1 226 ? 38.531 4.466 -21.045 1.00 93.44 226 ARG A O 1
ATOM 1722 N N . ALA A 1 227 ? 36.318 4.236 -20.768 1.00 93.62 227 ALA A N 1
ATOM 1723 C CA . ALA A 1 227 ? 36.345 2.780 -20.654 1.00 93.62 227 ALA A CA 1
ATOM 1724 C C . ALA A 1 227 ? 36.776 2.100 -21.968 1.00 93.62 227 ALA A C 1
ATOM 1726 O O . ALA A 1 227 ? 37.604 1.191 -21.941 1.00 93.62 227 ALA A O 1
ATOM 1727 N N . LEU A 1 228 ? 36.289 2.575 -23.120 1.00 93.25 228 LEU A N 1
ATOM 1728 C CA . LEU A 1 228 ? 36.685 2.106 -24.456 1.00 93.25 228 LEU A CA 1
ATOM 1729 C C . LEU A 1 228 ? 38.173 2.363 -24.747 1.00 93.25 228 LEU A C 1
ATOM 1731 O O . LEU A 1 228 ? 38.861 1.492 -25.293 1.00 93.25 228 LEU A O 1
ATOM 1735 N N . GLU A 1 229 ? 38.684 3.535 -24.366 1.00 91.19 229 GLU A N 1
ATOM 1736 C CA . GLU A 1 229 ? 40.103 3.894 -24.475 1.00 91.19 229 GLU A CA 1
ATOM 1737 C C . GLU A 1 229 ? 40.966 3.023 -23.550 1.00 91.19 229 GLU A C 1
ATOM 1739 O O . GLU A 1 229 ? 41.954 2.432 -23.989 1.00 91.19 229 GLU A O 1
ATOM 1744 N N . THR A 1 230 ? 40.545 2.851 -22.294 1.00 88.88 230 THR A N 1
ATOM 1745 C CA . THR A 1 230 ? 41.247 2.021 -21.302 1.00 88.88 230 THR A CA 1
ATOM 1746 C C . THR A 1 230 ? 41.297 0.557 -21.733 1.00 88.88 230 THR A C 1
ATOM 1748 O O . THR A 1 230 ? 42.359 -0.056 -21.700 1.00 88.88 230 THR A O 1
ATOM 1751 N N . ALA A 1 231 ? 40.185 -0.002 -22.219 1.00 89.00 231 ALA A N 1
ATOM 1752 C CA . ALA A 1 231 ? 40.120 -1.381 -22.705 1.00 89.00 231 ALA A CA 1
ATOM 1753 C C . ALA A 1 231 ? 40.991 -1.629 -23.953 1.00 89.00 231 ALA A C 1
ATOM 1755 O O . ALA A 1 231 ? 41.365 -2.781 -24.229 1.00 89.00 231 A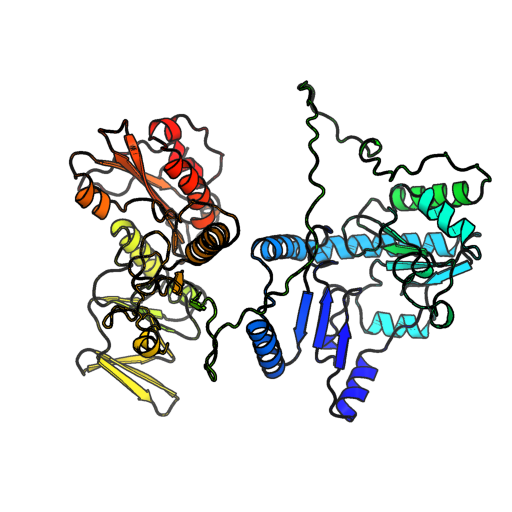LA A O 1
ATOM 1756 N N . SER A 1 232 ? 41.313 -0.557 -24.691 1.00 83.75 232 SER A N 1
ATOM 1757 C CA . SER A 1 232 ? 42.215 -0.562 -25.848 1.00 83.75 232 SER A CA 1
ATOM 1758 C C . SER A 1 232 ? 43.699 -0.529 -25.457 1.00 83.75 232 SER A C 1
ATOM 1760 O O . SER A 1 232 ? 44.529 -0.963 -26.255 1.00 83.75 232 SER A O 1
ATOM 1762 N N . GLY A 1 233 ? 44.043 -0.047 -24.257 1.00 70.88 233 GLY A N 1
ATOM 1763 C CA . GLY A 1 233 ? 45.409 -0.029 -23.732 1.00 70.88 233 GLY A CA 1
ATOM 1764 C C . GLY A 1 233 ? 45.771 -1.324 -22.995 1.00 70.88 233 GLY A C 1
ATOM 1765 O O . GLY A 1 233 ? 45.013 -1.811 -22.161 1.00 70.88 233 GLY A O 1
ATOM 1766 N N . GLN A 1 234 ? 46.949 -1.891 -23.274 1.00 46.38 234 GLN A N 1
ATOM 1767 C CA . GLN A 1 234 ? 47.534 -2.957 -22.454 1.00 46.38 234 GLN A CA 1
ATOM 1768 C C . GLN A 1 234 ? 47.973 -2.369 -21.101 1.00 46.38 234 GLN A C 1
ATOM 1770 O O . GLN A 1 234 ? 49.094 -1.889 -20.966 1.00 46.38 234 GLN A O 1
ATOM 1775 N N . ARG A 1 235 ? 47.097 -2.373 -20.094 1.00 41.19 235 ARG A N 1
ATOM 1776 C CA . ARG A 1 235 ? 47.511 -2.264 -18.689 1.00 41.19 235 ARG A CA 1
ATOM 1777 C C . ARG A 1 235 ? 47.226 -3.592 -18.003 1.00 41.19 235 ARG A C 1
ATOM 1779 O O . ARG A 1 235 ? 46.112 -4.104 -18.100 1.00 41.19 235 ARG A O 1
ATOM 1786 N N . GLU A 1 236 ? 48.253 -4.152 -17.370 1.00 39.41 236 GLU A N 1
ATOM 1787 C CA . GLU A 1 236 ? 48.122 -5.320 -16.502 1.00 39.41 236 GLU A CA 1
ATOM 1788 C C . GLU A 1 236 ? 47.126 -5.037 -15.373 1.00 39.41 236 GLU A C 1
ATOM 1790 O O . GLU A 1 236 ? 47.002 -3.906 -14.894 1.00 39.41 236 GLU A O 1
ATOM 1795 N N . GLN A 1 237 ? 46.385 -6.082 -15.003 1.00 40.56 237 GLN A N 1
ATOM 1796 C CA . GLN A 1 237 ? 45.388 -6.067 -13.938 1.00 40.56 237 GLN A CA 1
ATOM 1797 C C . GLN A 1 237 ? 45.994 -5.546 -12.626 1.00 40.56 237 GLN A C 1
ATOM 1799 O O . GLN A 1 237 ? 47.078 -5.995 -12.248 1.00 40.56 237 GLN A O 1
ATOM 1804 N N . PRO A 1 238 ? 45.290 -4.694 -11.862 1.00 37.19 238 PRO A N 1
ATOM 1805 C CA . PRO A 1 238 ? 45.547 -4.610 -10.436 1.00 37.19 238 PRO A CA 1
ATOM 1806 C C . PRO A 1 238 ? 45.233 -5.981 -9.824 1.00 37.19 238 PRO A C 1
ATOM 1808 O O . PRO A 1 238 ? 44.138 -6.514 -10.004 1.00 37.19 238 PRO A O 1
ATOM 1811 N N . SER A 1 239 ? 46.198 -6.568 -9.123 1.00 37.94 239 SER A N 1
ATOM 1812 C CA . SER A 1 239 ? 45.991 -7.783 -8.344 1.00 37.94 239 SER A CA 1
ATOM 1813 C C . SER A 1 239 ? 45.170 -7.456 -7.095 1.00 37.94 239 SER A C 1
ATOM 1815 O O . SER A 1 239 ? 45.728 -6.961 -6.117 1.00 37.94 239 SER A O 1
ATOM 1817 N N . ASN A 1 240 ? 43.861 -7.705 -7.119 1.00 37.06 240 ASN A N 1
ATOM 1818 C CA . ASN A 1 240 ? 43.135 -8.213 -5.953 1.00 37.06 240 ASN A CA 1
ATOM 1819 C C . ASN A 1 240 ? 41.682 -8.544 -6.295 1.00 37.06 240 ASN A C 1
ATOM 1821 O O . ASN A 1 240 ? 40.983 -7.740 -6.908 1.00 37.06 240 ASN A O 1
ATOM 1825 N N . ASP A 1 241 ? 41.229 -9.695 -5.797 1.00 37.97 241 ASP A N 1
ATOM 1826 C CA . ASP A 1 241 ? 39.829 -10.117 -5.666 1.00 37.97 241 ASP A CA 1
ATOM 1827 C C . ASP A 1 241 ? 39.071 -9.246 -4.642 1.00 37.97 241 ASP A C 1
ATOM 1829 O O . ASP A 1 241 ? 38.450 -9.739 -3.701 1.00 37.97 241 ASP A O 1
ATOM 1833 N N . GLN A 1 242 ? 39.125 -7.924 -4.789 1.00 35.78 242 GLN A N 1
ATOM 1834 C CA . GLN A 1 242 ? 38.239 -7.032 -4.058 1.00 35.78 242 GLN A CA 1
ATOM 1835 C C . GLN A 1 242 ? 37.079 -6.668 -4.971 1.00 35.78 242 GLN A C 1
ATOM 1837 O O . GLN A 1 242 ? 37.238 -5.978 -5.976 1.00 35.78 242 GLN A O 1
ATOM 1842 N N . TYR A 1 243 ? 35.903 -7.180 -4.610 1.00 37.56 243 TYR A N 1
ATOM 1843 C CA . TYR A 1 243 ? 34.626 -6.694 -5.101 1.00 37.56 243 TYR A CA 1
ATOM 1844 C C . TYR A 1 243 ? 34.563 -5.192 -4.819 1.00 37.56 243 TYR A C 1
ATOM 1846 O O . TYR A 1 243 ? 34.357 -4.745 -3.694 1.00 37.56 243 TYR A O 1
ATOM 1854 N N . ASP A 1 244 ? 34.849 -4.423 -5.853 1.00 41.44 244 ASP A N 1
ATOM 1855 C CA . ASP A 1 244 ? 35.013 -2.990 -5.786 1.00 41.44 244 ASP A CA 1
ATOM 1856 C C . ASP A 1 244 ? 33.636 -2.319 -5.782 1.00 41.44 244 ASP A C 1
ATOM 1858 O O . ASP A 1 244 ? 33.063 -1.952 -6.810 1.00 41.44 244 ASP A O 1
ATOM 1862 N N . SER A 1 245 ? 33.081 -2.179 -4.584 1.00 40.66 245 SER A N 1
ATOM 1863 C CA . SER A 1 245 ? 32.038 -1.207 -4.303 1.00 40.66 245 SER A CA 1
ATOM 1864 C C . SER A 1 245 ? 32.678 0.092 -3.806 1.00 40.66 245 SER A C 1
ATOM 1866 O O . SER A 1 245 ? 32.421 0.476 -2.668 1.00 40.66 245 SER A O 1
ATOM 1868 N N . ARG A 1 246 ? 33.513 0.770 -4.615 1.00 44.03 246 ARG A N 1
ATOM 1869 C CA . ARG A 1 246 ? 34.007 2.145 -4.364 1.00 44.03 246 ARG A CA 1
ATOM 1870 C C . ARG A 1 246 ? 32.856 3.159 -4.291 1.00 44.03 246 ARG A C 1
ATOM 1872 O O . ARG A 1 246 ? 32.685 4.023 -5.149 1.00 44.03 246 ARG A O 1
ATOM 1879 N N . PHE A 1 247 ? 32.037 3.056 -3.251 1.00 40.72 247 PHE A N 1
ATOM 1880 C CA . PHE A 1 247 ? 31.132 4.114 -2.820 1.00 40.72 247 PHE A CA 1
ATOM 1881 C C . PHE A 1 247 ? 31.914 5.372 -2.411 1.00 40.72 247 PHE A C 1
ATOM 1883 O O . PHE A 1 247 ? 31.377 6.469 -2.534 1.00 40.72 247 PHE A O 1
ATOM 1890 N N . ASP A 1 248 ? 33.187 5.217 -2.038 1.00 39.09 248 ASP A N 1
ATOM 1891 C CA . ASP A 1 248 ? 34.075 6.304 -1.614 1.00 39.09 248 ASP A CA 1
ATOM 1892 C C . ASP A 1 248 ? 34.551 7.219 -2.758 1.00 39.09 248 ASP A C 1
ATOM 1894 O O . ASP A 1 248 ? 34.938 8.357 -2.504 1.00 39.09 248 ASP A O 1
ATOM 1898 N N . ASP A 1 249 ? 34.470 6.765 -4.017 1.00 44.22 249 ASP A N 1
ATOM 1899 C CA . ASP A 1 249 ? 34.908 7.533 -5.199 1.00 44.22 249 ASP A CA 1
ATOM 1900 C C . ASP A 1 249 ? 33.755 8.266 -5.920 1.00 44.22 249 ASP A C 1
ATOM 1902 O O . ASP A 1 249 ? 33.968 8.912 -6.954 1.00 44.22 249 ASP A O 1
ATOM 1906 N N . LEU A 1 250 ? 32.517 8.176 -5.417 1.00 40.50 250 LEU A N 1
ATOM 1907 C CA . LEU A 1 250 ? 31.416 8.999 -5.926 1.00 40.50 250 LEU A CA 1
ATOM 1908 C C . LEU A 1 250 ? 31.646 10.471 -5.534 1.00 40.50 250 LEU A C 1
ATOM 1910 O O . LEU A 1 250 ? 32.194 10.733 -4.463 1.00 40.50 250 LEU A O 1
ATOM 1914 N N . PRO A 1 251 ? 31.224 11.456 -6.355 1.00 32.75 251 PRO A N 1
ATOM 1915 C CA . PRO A 1 251 ? 31.321 12.855 -5.970 1.00 32.75 251 PRO A CA 1
ATOM 1916 C C . PRO A 1 251 ? 30.608 13.062 -4.632 1.00 32.75 251 PRO A C 1
ATOM 1918 O O . PRO A 1 251 ? 29.393 12.890 -4.522 1.00 32.75 251 PRO A O 1
ATOM 1921 N N . VAL A 1 252 ? 31.390 13.402 -3.611 1.00 36.59 252 VAL A N 1
ATOM 1922 C CA . VAL A 1 252 ? 30.904 13.683 -2.265 1.00 36.59 252 VAL A CA 1
ATOM 1923 C C . VAL A 1 252 ? 29.949 14.870 -2.366 1.00 36.59 252 VAL A C 1
ATOM 1925 O O . VAL A 1 252 ? 30.352 15.974 -2.737 1.00 36.59 252 VAL A O 1
ATOM 1928 N N . VAL A 1 253 ? 28.671 14.643 -2.052 1.00 38.44 253 VAL A N 1
ATOM 1929 C CA . VAL A 1 253 ? 27.716 15.728 -1.793 1.00 38.44 253 VAL A CA 1
ATOM 1930 C C . VAL A 1 253 ? 28.357 16.636 -0.735 1.00 38.44 253 VAL A C 1
ATOM 1932 O O . VAL A 1 253 ? 28.858 16.095 0.254 1.00 38.44 253 VAL A O 1
ATOM 1935 N N . PRO A 1 254 ? 28.404 17.972 -0.906 1.00 31.59 254 PRO A N 1
ATOM 1936 C CA . PRO A 1 254 ? 29.127 18.842 0.016 1.00 31.59 254 PRO A CA 1
ATOM 1937 C C . PRO A 1 254 ? 28.701 18.573 1.461 1.00 31.59 254 PRO A C 1
ATOM 1939 O O . PRO A 1 254 ? 27.529 18.732 1.805 1.00 31.59 254 PRO A O 1
ATOM 1942 N N . ARG A 1 255 ? 29.645 18.142 2.307 1.00 33.16 255 ARG A N 1
ATOM 1943 C CA . ARG A 1 255 ? 29.395 18.016 3.744 1.00 33.16 255 ARG A CA 1
ATOM 1944 C C . ARG A 1 255 ? 29.172 19.418 4.304 1.00 33.16 255 ARG A C 1
ATOM 1946 O O . ARG A 1 255 ? 30.012 20.299 4.117 1.00 33.16 255 ARG A O 1
ATOM 1953 N N . LEU A 1 256 ? 28.055 19.611 5.001 1.00 31.80 256 LEU A N 1
ATOM 1954 C CA . LEU A 1 256 ? 27.899 20.755 5.895 1.00 31.80 256 LEU A CA 1
ATOM 1955 C C . LEU A 1 256 ? 28.987 20.670 6.986 1.00 31.80 256 LEU A C 1
ATOM 1957 O O . LEU A 1 256 ? 29.316 19.562 7.419 1.00 31.80 256 LEU A O 1
ATOM 1961 N N . PRO A 1 257 ? 29.592 21.788 7.419 1.00 30.53 257 PRO A N 1
ATOM 1962 C CA . PRO A 1 257 ? 30.708 21.738 8.353 1.00 30.53 257 PRO A CA 1
ATOM 1963 C C . PRO A 1 257 ? 30.222 21.378 9.763 1.00 30.53 257 PRO A C 1
ATOM 1965 O O . PRO A 1 257 ? 29.402 22.097 10.327 1.00 30.53 257 PRO A O 1
ATOM 1968 N N . GLY A 1 258 ? 30.801 20.324 10.347 1.00 38.31 258 GLY A N 1
ATOM 1969 C CA . GLY A 1 258 ? 30.780 20.064 11.791 1.00 38.31 258 GLY A CA 1
ATOM 1970 C C . GLY A 1 258 ? 30.123 18.743 12.194 1.00 38.31 258 GLY A C 1
ATOM 1971 O O . GLY A 1 258 ? 28.913 18.593 12.089 1.00 38.31 258 GLY A O 1
ATOM 1972 N N . GLY A 1 259 ? 30.925 17.810 12.715 1.00 31.38 259 GLY A N 1
ATOM 1973 C CA . GLY A 1 259 ? 30.433 16.612 13.402 1.00 31.38 259 GLY A CA 1
ATOM 1974 C C . GLY A 1 259 ? 31.352 15.406 13.233 1.00 31.38 259 GLY A C 1
ATOM 1975 O O . GLY A 1 259 ? 31.184 14.621 12.307 1.00 31.38 259 GLY A O 1
ATOM 1976 N N . THR A 1 260 ? 32.339 15.273 14.114 1.00 33.72 260 THR A N 1
ATOM 1977 C CA . THR A 1 260 ? 33.161 14.067 14.284 1.00 33.72 260 THR A CA 1
ATOM 1978 C C . THR A 1 260 ? 32.433 13.073 15.187 1.00 33.72 260 THR A C 1
ATOM 1980 O O . THR A 1 260 ? 32.102 13.430 16.316 1.00 33.72 260 THR A O 1
ATOM 1983 N N . ALA A 1 261 ? 32.242 11.834 14.737 1.00 31.36 261 ALA A N 1
ATOM 1984 C CA . ALA A 1 261 ? 31.990 10.700 15.622 1.00 31.36 261 ALA A CA 1
ATOM 1985 C C . ALA A 1 261 ? 32.620 9.440 15.012 1.00 31.36 261 ALA A C 1
ATOM 1987 O O . ALA A 1 261 ? 32.374 9.117 13.852 1.00 31.36 261 ALA A O 1
ATOM 1988 N N . GLU A 1 262 ? 33.488 8.807 15.797 1.00 29.83 262 GLU A N 1
ATOM 1989 C CA . GLU A 1 262 ? 34.173 7.547 15.518 1.00 29.83 262 GLU A CA 1
ATOM 1990 C C . GLU A 1 262 ? 33.189 6.374 15.665 1.00 29.83 262 GLU A C 1
ATOM 1992 O O . GLU A 1 262 ? 32.501 6.267 16.681 1.00 29.83 262 GLU A O 1
ATOM 1997 N N . GLU A 1 263 ? 33.139 5.484 14.672 1.00 29.69 263 GLU A N 1
ATOM 1998 C CA . GLU A 1 263 ? 32.500 4.169 14.779 1.00 29.69 263 GLU A CA 1
ATOM 1999 C C . GLU A 1 263 ? 33.550 3.126 15.182 1.00 29.69 263 GLU A C 1
ATOM 2001 O O . GLU A 1 263 ? 34.671 3.120 14.672 1.00 29.69 263 GLU A O 1
ATOM 2006 N N . THR A 1 264 ? 33.185 2.251 16.119 1.00 27.25 264 THR A N 1
ATOM 2007 C CA . THR A 1 264 ? 33.977 1.081 16.515 1.00 27.25 264 THR A CA 1
ATOM 2008 C C . THR A 1 264 ? 33.292 -0.178 15.994 1.00 27.25 264 THR A C 1
ATOM 2010 O O . THR A 1 264 ? 32.113 -0.408 16.260 1.00 27.25 264 THR A O 1
ATOM 2013 N N . ASP A 1 265 ? 34.049 -0.972 15.236 1.00 27.38 265 ASP A N 1
ATOM 2014 C CA . ASP A 1 265 ? 33.642 -2.258 14.675 1.00 27.38 265 ASP A CA 1
ATOM 2015 C C . ASP A 1 265 ? 33.506 -3.339 15.756 1.00 27.38 265 ASP A C 1
ATOM 2017 O O . ASP A 1 265 ? 34.394 -3.533 16.589 1.00 27.38 265 ASP A O 1
ATOM 2021 N N . GLY A 1 266 ? 32.417 -4.104 15.680 1.00 25.91 266 GLY A N 1
ATOM 2022 C CA . GLY A 1 266 ? 32.225 -5.358 16.402 1.00 25.91 266 GLY A CA 1
ATOM 2023 C C . GLY A 1 266 ? 31.773 -6.450 15.437 1.00 25.91 266 GLY A C 1
ATOM 2024 O O . GLY A 1 266 ? 30.599 -6.522 15.081 1.00 25.91 266 GLY A O 1
ATOM 2025 N N . HIS A 1 267 ? 32.717 -7.285 15.005 1.00 27.44 267 HIS A N 1
ATOM 2026 C CA . HIS A 1 267 ? 32.450 -8.573 14.367 1.00 27.44 267 HIS A CA 1
ATOM 2027 C C . HIS A 1 267 ? 31.835 -9.552 15.372 1.00 27.44 267 HIS A C 1
ATOM 2029 O O . HIS A 1 267 ? 32.316 -9.629 16.497 1.00 27.44 267 HIS A O 1
ATOM 2035 N N . ASP A 1 268 ? 30.864 -10.357 14.930 1.00 27.83 268 ASP A N 1
ATOM 2036 C CA . ASP A 1 268 ? 30.771 -11.749 15.374 1.00 27.83 268 ASP A CA 1
ATOM 2037 C C . ASP A 1 268 ? 30.037 -12.642 14.359 1.00 27.83 268 ASP A C 1
ATOM 2039 O O . ASP A 1 268 ? 29.027 -12.274 13.752 1.00 27.83 268 ASP A O 1
ATOM 2043 N N . ASP A 1 269 ? 30.625 -13.823 14.186 1.00 28.66 269 ASP A N 1
ATOM 2044 C CA . ASP A 1 269 ? 30.295 -14.912 13.273 1.00 28.66 269 ASP A CA 1
ATOM 2045 C C . ASP A 1 269 ? 28.956 -15.604 13.578 1.00 28.66 269 ASP A C 1
ATOM 2047 O O . ASP A 1 269 ? 28.613 -15.884 14.726 1.00 28.66 269 ASP A O 1
ATOM 2051 N N . ALA A 1 270 ? 28.258 -16.041 12.525 1.00 25.64 270 ALA A N 1
ATOM 2052 C CA . ALA A 1 270 ? 27.237 -17.086 12.625 1.00 25.64 270 ALA A CA 1
ATOM 2053 C C . ALA A 1 270 ? 27.224 -17.963 11.363 1.00 25.64 270 ALA A C 1
ATOM 2055 O O . ALA A 1 270 ? 26.368 -17.838 10.486 1.00 25.64 270 ALA A O 1
ATOM 2056 N N . SER A 1 271 ? 28.186 -18.884 11.276 1.00 26.38 271 SER A N 1
ATOM 2057 C CA . SER A 1 271 ? 28.144 -20.016 10.348 1.00 26.38 271 SER A CA 1
ATOM 2058 C C . SER A 1 271 ? 27.638 -21.262 11.083 1.00 26.38 271 SER A C 1
ATOM 2060 O O . SER A 1 271 ? 28.276 -21.769 11.999 1.00 26.38 271 SER A O 1
ATOM 2062 N N . GLY A 1 272 ? 26.467 -21.769 10.687 1.00 26.81 272 GLY A N 1
ATOM 2063 C CA . GLY A 1 272 ? 25.986 -23.069 11.158 1.00 26.81 272 GLY A CA 1
ATOM 2064 C C . GLY A 1 272 ? 24.472 -23.214 11.202 1.00 26.81 272 GLY A C 1
ATOM 2065 O O . GLY A 1 272 ? 23.880 -23.092 12.265 1.00 26.81 272 GLY A O 1
ATOM 2066 N N . LEU A 1 273 ? 23.849 -23.558 10.072 1.00 25.20 273 LEU A N 1
ATOM 2067 C CA . LEU A 1 273 ? 22.577 -24.289 10.063 1.00 25.20 273 LEU A CA 1
ATOM 2068 C C . LEU A 1 273 ? 22.473 -25.119 8.779 1.00 25.20 273 LEU A C 1
ATOM 2070 O O . LEU A 1 273 ? 22.425 -24.600 7.663 1.00 25.20 273 LEU A O 1
ATOM 2074 N N . GLN A 1 274 ? 22.503 -26.438 8.965 1.00 25.98 274 GLN A N 1
ATOM 2075 C CA . GLN A 1 274 ? 22.322 -27.435 7.920 1.00 25.98 274 GLN A CA 1
ATOM 2076 C C . GLN A 1 274 ? 20.868 -27.462 7.431 1.00 25.98 274 GLN A C 1
ATOM 2078 O O . GLN A 1 274 ? 19.923 -27.293 8.198 1.00 25.98 274 GLN A O 1
ATOM 2083 N N . ARG A 1 275 ? 20.717 -27.708 6.126 1.00 28.98 275 ARG A N 1
ATOM 2084 C CA . ARG A 1 275 ? 19.452 -27.986 5.439 1.00 28.98 275 ARG A CA 1
ATOM 2085 C C . ARG A 1 275 ? 18.860 -29.315 5.909 1.00 28.98 275 ARG A C 1
ATOM 2087 O O . ARG A 1 275 ? 19.527 -30.340 5.809 1.00 28.98 275 ARG A O 1
ATOM 2094 N N . GLY A 1 276 ? 17.579 -29.298 6.255 1.00 26.72 276 GLY A N 1
ATOM 2095 C CA . GLY A 1 276 ? 16.765 -30.500 6.397 1.00 26.72 276 GLY A CA 1
ATOM 2096 C C . GLY A 1 276 ? 15.471 -30.192 7.129 1.00 26.72 276 GLY A C 1
ATOM 2097 O O . GLY A 1 276 ? 15.469 -30.177 8.348 1.00 26.72 276 GLY A O 1
ATOM 2098 N N . ASP A 1 277 ? 14.428 -29.834 6.376 1.00 24.25 277 ASP A N 1
ATOM 2099 C CA . ASP A 1 277 ? 13.057 -30.356 6.510 1.00 24.25 277 ASP A CA 1
ATOM 2100 C C . ASP A 1 277 ? 12.046 -29.398 5.866 1.00 24.25 277 ASP A C 1
ATOM 2102 O O . ASP A 1 277 ? 12.038 -28.186 6.078 1.00 24.25 277 ASP A O 1
ATOM 2106 N N . SER A 1 278 ? 11.223 -29.963 4.985 1.00 22.34 278 SER A N 1
ATOM 2107 C CA . SER A 1 278 ? 10.240 -29.246 4.172 1.00 22.34 278 SER A CA 1
ATOM 2108 C C . SER A 1 278 ? 8.944 -29.063 4.960 1.00 22.34 278 SER A C 1
ATOM 2110 O O . SER A 1 278 ? 8.388 -30.041 5.456 1.00 22.34 278 SER A O 1
ATOM 2112 N N . LEU A 1 279 ? 8.427 -27.834 5.029 1.00 23.91 279 LEU A N 1
ATOM 2113 C CA . LEU A 1 279 ? 7.118 -27.547 5.613 1.00 23.91 279 LEU A CA 1
ATOM 2114 C C . LEU A 1 279 ? 6.053 -27.494 4.506 1.00 23.91 279 LEU A C 1
ATOM 2116 O O . LEU A 1 279 ? 6.057 -26.594 3.669 1.00 23.91 279 LEU A O 1
ATOM 2120 N N . VAL A 1 280 ? 5.121 -28.448 4.528 1.00 22.17 280 VAL A N 1
ATOM 2121 C CA . VAL A 1 280 ? 3.849 -28.384 3.794 1.00 22.17 280 VAL A CA 1
ATOM 2122 C C . VAL A 1 280 ? 2.799 -27.843 4.763 1.00 22.17 280 VAL A C 1
ATOM 2124 O O . VAL A 1 280 ? 2.389 -28.540 5.689 1.00 22.17 280 VAL A O 1
ATOM 2127 N N . GLY A 1 281 ? 2.390 -26.588 4.582 1.00 22.62 281 GLY A N 1
ATOM 2128 C CA . GLY A 1 281 ? 1.294 -25.980 5.334 1.00 22.62 281 GLY A CA 1
ATOM 2129 C C . GLY A 1 281 ? -0.045 -26.232 4.643 1.00 22.62 281 GLY A C 1
ATOM 2130 O O . GLY A 1 281 ? -0.301 -25.674 3.581 1.00 22.62 281 GLY A O 1
ATOM 2131 N N . PHE A 1 282 ? -0.906 -27.054 5.243 1.00 22.28 282 PHE A N 1
ATOM 2132 C CA . PHE A 1 282 ? -2.314 -27.160 4.857 1.00 22.28 282 PHE A CA 1
ATOM 2133 C C . PHE A 1 282 ? -3.117 -26.030 5.524 1.00 22.28 282 PHE A C 1
ATOM 2135 O O . PHE A 1 282 ? -3.281 -26.027 6.742 1.00 22.28 282 PHE A O 1
ATOM 2142 N N . LEU A 1 283 ? -3.664 -25.104 4.732 1.00 23.91 283 LEU A N 1
ATOM 2143 C CA . LEU A 1 283 ? -4.853 -24.333 5.109 1.00 23.91 283 LEU A CA 1
ATOM 2144 C C . LEU A 1 283 ? -6.067 -25.184 4.726 1.00 23.91 283 LEU A C 1
ATOM 2146 O O . LEU A 1 283 ? -6.269 -25.498 3.554 1.00 23.91 283 LEU A O 1
ATOM 2150 N N . ALA A 1 284 ? -6.836 -25.627 5.717 1.00 23.97 284 ALA A N 1
ATOM 2151 C CA . ALA A 1 284 ? -7.946 -26.543 5.499 1.00 23.97 284 ALA A CA 1
ATOM 2152 C C . ALA A 1 284 ? -9.091 -25.875 4.713 1.00 23.97 284 ALA A C 1
ATOM 2154 O O . ALA A 1 284 ? -9.954 -25.214 5.283 1.00 23.97 284 ALA A O 1
ATOM 2155 N N . ALA A 1 285 ? -9.142 -26.137 3.407 1.00 26.98 285 ALA A N 1
ATOM 2156 C CA . ALA A 1 285 ? -10.389 -26.481 2.741 1.00 26.98 285 ALA A CA 1
ATOM 2157 C C . ALA A 1 285 ? -10.563 -28.005 2.868 1.00 26.98 285 ALA A C 1
ATOM 2159 O O . ALA A 1 285 ? -9.688 -28.753 2.454 1.00 26.98 285 ALA A O 1
ATOM 2160 N N . GLN A 1 286 ? -11.666 -28.430 3.493 1.00 24.09 286 GLN A N 1
ATOM 2161 C CA . GLN A 1 286 ? -12.142 -29.814 3.658 1.00 24.09 286 GLN A CA 1
ATOM 2162 C C . GLN A 1 286 ? -11.104 -30.881 4.068 1.00 24.09 286 GLN A C 1
ATOM 2164 O O . GLN A 1 286 ? -10.346 -31.415 3.264 1.00 24.09 286 GLN A O 1
ATOM 2169 N N . ALA A 1 287 ? -11.167 -31.304 5.333 1.00 25.08 287 ALA A N 1
ATOM 2170 C CA . ALA A 1 287 ? -10.460 -32.492 5.793 1.00 25.08 287 ALA A CA 1
ATOM 2171 C C . ALA A 1 287 ? -11.125 -33.776 5.260 1.00 25.08 287 ALA A C 1
ATOM 2173 O O . ALA A 1 287 ? -12.210 -34.156 5.701 1.00 25.08 287 ALA A O 1
ATOM 2174 N N . GLN A 1 288 ? -10.417 -34.504 4.395 1.00 26.22 288 GLN A N 1
ATOM 2175 C CA . GLN A 1 288 ? -10.409 -35.963 4.449 1.00 26.22 288 GLN A CA 1
ATOM 2176 C C . GLN A 1 288 ? -9.027 -36.444 4.916 1.00 26.22 288 GLN A C 1
ATOM 2178 O O . GLN A 1 288 ? -7.997 -36.022 4.405 1.00 26.22 288 GLN A O 1
ATOM 2183 N N . GLN A 1 289 ? -9.079 -37.397 5.852 1.00 25.28 289 GLN A N 1
ATOM 2184 C CA . GLN A 1 289 ? -8.032 -38.296 6.356 1.00 25.28 289 GLN A CA 1
ATOM 2185 C C . GLN A 1 289 ? -7.186 -37.892 7.585 1.00 25.28 289 GLN A C 1
ATOM 2187 O O . GLN A 1 289 ? -6.528 -36.862 7.658 1.00 25.28 289 GLN A O 1
ATOM 2192 N N . LYS A 1 290 ? -7.217 -38.813 8.564 1.00 32.06 290 LYS A N 1
ATOM 2193 C CA . LYS A 1 290 ? -6.552 -38.812 9.874 1.00 32.06 290 LYS A CA 1
ATOM 2194 C C . LYS A 1 290 ? -5.033 -39.005 9.751 1.00 32.06 290 LYS A C 1
ATOM 2196 O O . LYS A 1 290 ? -4.602 -40.057 9.279 1.00 32.06 290 LYS A O 1
ATOM 2201 N N . ARG A 1 291 ? -4.241 -38.081 10.307 1.00 27.11 291 ARG A N 1
ATOM 2202 C CA . ARG A 1 291 ? -2.884 -38.321 10.845 1.00 27.11 291 ARG A CA 1
ATOM 2203 C C . ARG A 1 291 ? -2.655 -37.432 12.080 1.00 27.11 291 ARG A C 1
ATOM 2205 O O . ARG A 1 291 ? -3.175 -36.320 12.096 1.00 27.11 291 ARG A O 1
ATOM 2212 N N . PRO A 1 292 ? -1.913 -37.885 13.107 1.00 28.00 292 PRO A N 1
ATOM 2213 C CA . PRO A 1 292 ? -1.571 -37.052 14.254 1.00 28.00 292 PRO A CA 1
ATOM 2214 C C . PRO A 1 292 ? -0.437 -36.092 13.863 1.00 28.00 292 PRO A C 1
ATOM 2216 O O . PRO A 1 292 ? 0.663 -36.524 13.532 1.00 28.00 292 PRO A O 1
ATOM 2219 N N . GLY A 1 293 ? -0.723 -34.792 13.867 1.00 30.81 293 GLY A N 1
ATOM 2220 C CA . GLY A 1 293 ? 0.225 -33.715 13.581 1.00 30.81 293 GLY A CA 1
ATOM 2221 C C . GLY A 1 293 ? -0.370 -32.367 13.997 1.00 30.81 293 GLY A C 1
ATOM 2222 O O . GLY A 1 293 ? -1.588 -32.205 13.969 1.00 30.81 293 GLY A O 1
ATOM 2223 N N . LEU A 1 294 ? 0.482 -31.446 14.453 1.00 29.33 294 LEU A N 1
ATOM 2224 C CA . LEU A 1 294 ? 0.149 -30.102 14.948 1.00 29.33 294 LEU A CA 1
ATOM 2225 C C . LEU A 1 294 ? -0.842 -29.366 14.020 1.00 29.33 294 LEU A C 1
ATOM 2227 O O . LEU A 1 294 ? -0.602 -29.281 12.818 1.00 29.33 294 LEU A O 1
ATOM 2231 N N . ALA A 1 295 ? -1.928 -28.815 14.576 1.00 30.27 295 ALA A N 1
ATOM 2232 C CA . ALA A 1 295 ? -2.956 -28.100 13.816 1.00 30.27 295 ALA A CA 1
ATOM 2233 C C . ALA A 1 295 ? -3.019 -26.618 14.224 1.00 30.27 295 ALA A C 1
ATOM 2235 O O . ALA A 1 295 ? -3.161 -26.299 15.406 1.00 30.27 295 ALA A O 1
ATOM 2236 N N . LEU A 1 296 ? -2.940 -25.722 13.234 1.00 28.09 296 LEU A N 1
ATOM 2237 C CA . LEU A 1 296 ? -3.099 -24.277 13.399 1.00 28.09 296 LEU A CA 1
ATOM 2238 C C . LEU A 1 296 ? -4.387 -23.823 12.706 1.00 28.09 296 LEU A C 1
ATOM 2240 O O . LEU A 1 296 ? -4.552 -24.015 11.502 1.00 28.09 296 LEU A O 1
ATOM 2244 N N . LEU A 1 297 ? -5.284 -23.194 13.462 1.00 32.53 297 LEU A N 1
ATOM 2245 C CA . LEU A 1 297 ? -6.502 -22.583 12.937 1.00 32.53 297 LEU A CA 1
ATOM 2246 C C . LEU A 1 297 ? -6.275 -21.076 12.788 1.00 32.53 297 LEU A C 1
ATOM 2248 O O . LEU A 1 297 ? -6.263 -20.341 13.775 1.00 32.53 297 LEU A O 1
ATOM 2252 N N . GLY A 1 298 ? -6.065 -20.623 11.551 1.00 26.02 298 GLY A N 1
ATOM 2253 C CA . GLY A 1 298 ? -5.894 -19.211 11.216 1.00 26.02 298 GLY A CA 1
ATOM 2254 C C . GLY A 1 298 ? -6.951 -18.757 10.218 1.00 26.02 298 GLY A C 1
ATOM 2255 O O . GLY A 1 298 ? -6.986 -19.241 9.090 1.00 26.02 298 GLY A O 1
ATOM 2256 N N . VAL A 1 299 ? -7.791 -17.804 10.620 1.00 26.20 299 VAL A N 1
ATOM 2257 C CA . VAL A 1 299 ? -8.655 -17.054 9.702 1.00 26.20 299 VAL A CA 1
ATOM 2258 C C . VAL A 1 299 ? -8.300 -15.586 9.854 1.00 26.20 299 VAL A C 1
ATOM 2260 O O . VAL A 1 299 ? -8.706 -14.935 10.812 1.00 26.20 299 VAL A O 1
ATOM 2263 N N . ALA A 1 300 ? -7.509 -15.072 8.915 1.00 23.36 300 ALA A N 1
ATOM 2264 C CA . ALA A 1 300 ? -7.345 -13.639 8.736 1.00 23.36 300 ALA A CA 1
ATOM 2265 C C . ALA A 1 300 ? -8.474 -13.174 7.818 1.00 23.36 300 ALA A C 1
ATOM 2267 O O . ALA A 1 300 ? -8.410 -13.341 6.601 1.00 23.36 300 ALA A O 1
ATOM 2268 N N . ALA A 1 301 ? -9.538 -12.632 8.397 1.00 24.61 301 ALA A N 1
ATOM 2269 C CA . ALA A 1 301 ? -10.442 -11.813 7.619 1.00 24.61 301 ALA A CA 1
ATOM 2270 C C . ALA A 1 301 ? -9.981 -10.361 7.705 1.00 24.61 301 ALA A C 1
ATOM 2272 O O . ALA A 1 301 ? -9.377 -9.923 8.680 1.00 24.61 301 ALA A O 1
ATOM 2273 N N . VAL A 1 302 ? -10.267 -9.602 6.653 1.00 24.45 302 VAL A N 1
ATOM 2274 C CA . VAL A 1 302 ? -10.110 -8.152 6.676 1.00 24.45 302 VAL A CA 1
ATOM 2275 C C . VAL A 1 302 ? -11.012 -7.609 7.783 1.00 24.45 302 VAL A C 1
ATOM 2277 O O . VAL A 1 302 ? -12.240 -7.686 7.687 1.00 24.45 302 VAL A O 1
ATOM 2280 N N . SER A 1 303 ? -10.380 -7.078 8.822 1.00 27.83 303 SER A N 1
ATOM 2281 C CA . SER A 1 303 ? -10.969 -6.378 9.955 1.00 27.83 303 SER A CA 1
ATOM 2282 C C . SER A 1 303 ? -11.951 -5.315 9.471 1.00 27.83 303 SER A C 1
ATOM 2284 O O . SER A 1 303 ? -11.563 -4.251 8.985 1.00 27.83 303 SER A O 1
ATOM 2286 N N . ALA A 1 304 ? -13.244 -5.619 9.544 1.00 30.92 304 ALA A N 1
ATOM 2287 C CA . ALA A 1 304 ? -14.309 -4.674 9.258 1.00 30.92 304 ALA A CA 1
ATOM 2288 C C . ALA A 1 304 ? -14.825 -4.154 10.595 1.00 30.92 304 ALA A C 1
ATOM 2290 O O . ALA A 1 304 ? -15.727 -4.734 11.202 1.00 30.92 304 ALA A O 1
ATOM 2291 N N . LEU A 1 305 ? -14.228 -3.060 11.059 1.00 32.34 305 LEU A N 1
ATOM 2292 C CA . LEU A 1 305 ? -14.767 -2.301 12.172 1.00 32.34 305 LEU A CA 1
ATOM 2293 C C . LEU A 1 305 ? -16.200 -1.894 11.807 1.00 32.34 305 LEU A C 1
ATOM 2295 O O . LEU A 1 305 ? -16.446 -1.221 10.803 1.00 32.34 305 LEU A O 1
ATOM 2299 N N . THR A 1 306 ? -17.161 -2.432 12.546 1.00 30.81 306 THR A N 1
ATOM 2300 C CA . THR A 1 306 ? -18.560 -2.426 12.134 1.00 30.81 306 THR A CA 1
ATOM 2301 C C . THR A 1 306 ? -19.183 -1.079 12.493 1.00 30.81 306 THR A C 1
ATOM 2303 O O . THR A 1 306 ? -19.621 -0.865 13.621 1.00 30.81 306 THR A O 1
ATOM 2306 N N . LEU A 1 307 ? -19.286 -0.170 11.522 1.00 30.45 307 LEU A N 1
ATOM 2307 C CA . LEU A 1 307 ? -20.411 0.762 11.517 1.00 30.45 307 LEU A CA 1
ATOM 2308 C C . LEU A 1 307 ? -21.648 -0.125 11.370 1.00 30.45 307 LEU A C 1
ATOM 2310 O O . LEU A 1 307 ? -21.842 -0.707 10.307 1.00 30.45 307 LEU A O 1
ATOM 2314 N N . GLY A 1 308 ? -22.412 -0.307 12.451 1.00 28.39 308 GLY A N 1
ATOM 2315 C CA . GLY A 1 308 ? -23.709 -0.981 12.428 1.00 28.39 308 GLY A CA 1
ATOM 2316 C C . GLY A 1 308 ? -24.643 -0.199 11.517 1.00 28.39 308 GLY A C 1
ATOM 2317 O O . GLY A 1 308 ? -25.355 0.688 11.977 1.00 28.39 308 GLY A O 1
ATOM 2318 N N . ALA A 1 309 ? -24.545 -0.476 10.223 1.00 34.22 309 ALA A N 1
ATOM 2319 C CA . ALA A 1 309 ? -25.103 0.334 9.165 1.00 34.22 309 ALA A CA 1
ATOM 2320 C C . ALA A 1 309 ? -25.640 -0.592 8.083 1.00 34.22 309 ALA A C 1
ATOM 2322 O O . ALA A 1 309 ? -24.890 -1.330 7.436 1.00 34.22 309 ALA A O 1
ATOM 2323 N N . LEU A 1 310 ? -26.949 -0.516 7.859 1.00 36.66 310 LEU A N 1
ATOM 2324 C CA . LEU A 1 310 ? -27.474 -0.819 6.540 1.00 36.66 310 LEU A CA 1
ATOM 2325 C C . LEU A 1 310 ? -27.093 0.368 5.652 1.00 36.66 310 LEU A C 1
ATOM 2327 O O . LEU A 1 310 ? -27.683 1.431 5.817 1.00 36.66 310 LEU A O 1
ATOM 2331 N N . ALA A 1 311 ? -26.079 0.227 4.798 1.00 39.41 311 ALA A N 1
ATOM 2332 C CA . ALA A 1 311 ? -25.775 1.238 3.789 1.00 39.41 311 ALA A CA 1
ATOM 2333 C C . ALA A 1 311 ? -26.497 0.837 2.506 1.00 39.41 311 ALA A C 1
ATOM 2335 O O . ALA A 1 311 ? -26.219 -0.217 1.932 1.00 39.41 311 ALA A O 1
ATOM 2336 N N . ALA A 1 312 ? -27.453 1.642 2.072 1.00 36.06 312 ALA A N 1
ATOM 2337 C CA . ALA A 1 312 ? -28.095 1.419 0.794 1.00 36.06 312 ALA A CA 1
ATOM 2338 C C . ALA A 1 312 ? -27.394 2.268 -0.263 1.00 36.06 312 ALA A C 1
ATOM 2340 O O . ALA A 1 312 ? -27.591 3.477 -0.290 1.00 36.06 312 ALA A O 1
ATOM 2341 N N . ALA A 1 313 ? -26.498 1.665 -1.049 1.00 32.22 313 ALA A N 1
ATOM 2342 C CA . ALA A 1 313 ? -25.753 2.390 -2.070 1.00 32.22 313 ALA A CA 1
ATOM 2343 C C . ALA A 1 313 ? -25.132 1.462 -3.124 1.00 32.22 313 ALA A C 1
ATOM 2345 O O . ALA A 1 313 ? -24.772 0.319 -2.827 1.00 32.22 313 ALA A O 1
ATOM 2346 N N . ARG A 1 314 ? -24.979 1.966 -4.355 1.00 37.56 314 ARG A N 1
ATOM 2347 C CA . ARG A 1 314 ? -24.311 1.269 -5.465 1.00 37.56 314 ARG A CA 1
ATOM 2348 C C . ARG A 1 314 ? -22.851 0.934 -5.082 1.00 37.56 314 ARG A C 1
ATOM 2350 O O . ARG A 1 314 ? -22.001 1.810 -5.081 1.00 37.56 314 ARG A O 1
ATOM 2357 N N . SER A 1 315 ? -22.575 -0.357 -4.845 1.00 26.78 315 SER A N 1
ATOM 2358 C CA . SER A 1 315 ? -21.249 -1.027 -4.800 1.00 26.78 315 SER A CA 1
ATOM 2359 C C . SER A 1 315 ? -20.305 -0.853 -3.568 1.00 26.78 315 SER A C 1
ATOM 2361 O O . SER A 1 315 ? -19.687 0.185 -3.384 1.00 26.78 315 SER A O 1
ATOM 2363 N N . GLN A 1 316 ? -20.111 -1.986 -2.851 1.00 26.80 316 GLN A N 1
ATOM 2364 C CA . GLN A 1 316 ? -19.015 -2.510 -1.973 1.00 26.80 316 GLN A CA 1
ATOM 2365 C C . GLN A 1 316 ? -18.387 -1.722 -0.791 1.00 26.80 316 GLN A C 1
ATOM 2367 O O . GLN A 1 316 ? -18.322 -0.511 -0.798 1.00 26.80 316 GLN A O 1
ATOM 2372 N N . ARG A 1 317 ? -17.911 -2.501 0.218 1.00 33.84 317 ARG A N 1
ATOM 2373 C CA . ARG A 1 317 ? -17.768 -2.339 1.704 1.00 33.84 317 ARG A CA 1
ATOM 2374 C C . ARG A 1 317 ? -16.682 -1.356 2.223 1.00 33.84 317 ARG A C 1
ATOM 2376 O O . ARG A 1 317 ? -15.647 -1.203 1.598 1.00 33.84 317 ARG A O 1
ATOM 2383 N N . ARG A 1 318 ? -16.902 -0.773 3.423 1.00 40.62 318 ARG A N 1
ATOM 2384 C CA . ARG A 1 318 ? -16.353 0.489 4.032 1.00 40.62 318 ARG A CA 1
ATOM 2385 C C . ARG A 1 318 ? -17.141 1.758 3.693 1.00 40.62 318 ARG A C 1
ATOM 2387 O O . ARG A 1 318 ? -17.042 2.763 4.387 1.00 40.62 318 ARG A O 1
ATOM 2394 N N . CYS A 1 319 ? -18.089 1.622 2.779 1.00 50.47 319 CYS A N 1
ATOM 2395 C CA . CYS A 1 319 ? -19.409 2.139 3.010 1.00 50.47 319 CYS A CA 1
ATOM 2396 C C . CYS A 1 319 ? -19.614 3.610 2.763 1.00 50.47 319 CYS A C 1
ATOM 2398 O O . CYS A 1 319 ? -19.234 4.209 1.763 1.00 50.47 319 CYS A O 1
ATOM 2400 N N . ALA A 1 320 ? -20.420 4.117 3.679 1.00 58.50 320 ALA A N 1
ATOM 2401 C CA . ALA A 1 320 ? -21.301 5.208 3.380 1.00 58.50 320 ALA A CA 1
ATOM 2402 C C . ALA A 1 320 ? -20.544 6.487 3.088 1.00 58.50 320 ALA A C 1
ATOM 2404 O O . ALA A 1 320 ? -20.913 7.198 2.170 1.00 58.50 320 ALA A O 1
ATOM 2405 N N . GLY A 1 321 ? -19.453 6.722 3.813 1.00 61.53 321 GLY A N 1
ATOM 2406 C CA . GLY A 1 321 ? -18.635 7.902 3.620 1.00 61.53 321 GLY A CA 1
ATOM 2407 C C . GLY A 1 321 ? -17.996 7.964 2.238 1.00 61.53 321 GLY A C 1
ATOM 2408 O O . GLY A 1 321 ? -18.162 8.954 1.537 1.00 61.53 321 GLY A O 1
ATOM 2409 N N . PHE A 1 322 ? -17.294 6.908 1.819 1.00 70.50 322 PHE A N 1
ATOM 2410 C CA . PHE A 1 322 ? -16.645 6.932 0.509 1.00 70.50 322 PHE A CA 1
ATOM 2411 C C . PHE A 1 322 ? -17.657 6.778 -0.633 1.00 70.50 322 PHE A C 1
ATOM 2413 O O . PHE A 1 322 ? -17.456 7.354 -1.695 1.00 70.50 322 PHE A O 1
ATOM 2420 N N . ILE A 1 323 ? -18.748 6.026 -0.432 1.00 70.00 323 ILE A N 1
ATOM 2421 C CA . ILE A 1 323 ? -19.789 5.882 -1.452 1.00 70.00 323 ILE A CA 1
ATOM 2422 C C . ILE A 1 323 ? -20.535 7.210 -1.645 1.00 70.00 323 ILE A C 1
ATOM 2424 O O . ILE A 1 323 ? -20.728 7.632 -2.783 1.00 70.00 323 ILE A O 1
ATOM 2428 N N . ALA A 1 324 ? -20.865 7.923 -0.567 1.00 71.81 324 ALA A N 1
ATOM 2429 C CA . ALA A 1 324 ? -21.363 9.294 -0.667 1.00 71.81 324 ALA A CA 1
ATOM 2430 C C . ALA A 1 324 ? -20.318 10.217 -1.313 1.00 71.81 324 ALA A C 1
ATOM 2432 O O . ALA A 1 324 ? -20.660 11.022 -2.172 1.00 71.81 324 ALA A O 1
ATOM 2433 N N . GLY A 1 325 ? -19.032 10.031 -0.996 1.00 71.94 325 GLY A N 1
ATOM 2434 C CA . GLY A 1 325 ? -17.920 10.730 -1.648 1.00 71.94 325 GLY A CA 1
ATOM 2435 C C . GLY A 1 325 ? -17.807 10.485 -3.161 1.00 71.94 325 GLY A C 1
ATOM 2436 O O . GLY A 1 325 ? -17.312 11.349 -3.877 1.00 71.94 325 GLY A O 1
ATOM 2437 N N . PHE A 1 326 ? -18.312 9.357 -3.674 1.00 77.06 326 PHE A N 1
ATOM 2438 C CA . PHE A 1 326 ? -18.458 9.102 -5.115 1.00 77.06 326 PHE A CA 1
ATOM 2439 C C . PHE A 1 326 ? -19.728 9.722 -5.727 1.00 77.06 326 PHE A C 1
ATOM 2441 O O . PHE A 1 326 ? -19.972 9.559 -6.922 1.00 77.06 326 PHE A O 1
ATOM 2448 N N . GLY A 1 327 ? -20.534 10.434 -4.936 1.00 77.75 327 GLY A N 1
ATOM 2449 C CA . GLY A 1 327 ? -21.750 11.117 -5.378 1.00 77.75 327 GLY A CA 1
ATOM 2450 C C . GLY A 1 327 ? -23.015 10.257 -5.347 1.00 77.75 327 GLY A C 1
ATOM 2451 O O . GLY A 1 327 ? -24.013 10.623 -5.966 1.00 77.75 327 GLY A O 1
ATOM 2452 N N . PHE A 1 328 ? -23.001 9.109 -4.666 1.00 74.88 328 PHE A N 1
ATOM 2453 C CA . PHE A 1 328 ? -24.202 8.289 -4.504 1.00 74.88 328 PHE A CA 1
ATOM 2454 C C . PHE A 1 328 ? -25.047 8.762 -3.317 1.00 74.88 328 PHE A C 1
ATOM 2456 O O . PHE A 1 328 ? -24.509 9.153 -2.285 1.00 74.88 328 PHE A O 1
ATOM 2463 N N . ASP A 1 329 ? -26.371 8.654 -3.438 1.00 79.31 329 ASP A N 1
ATOM 2464 C CA . ASP A 1 329 ? -27.274 8.817 -2.297 1.00 79.31 329 ASP A CA 1
ATOM 2465 C C . ASP A 1 329 ? -27.106 7.626 -1.347 1.00 79.31 329 ASP A C 1
ATOM 2467 O O . ASP A 1 329 ? -27.233 6.466 -1.757 1.00 79.31 329 ASP A O 1
ATOM 2471 N N . VAL A 1 330 ? -26.772 7.916 -0.089 1.00 83.69 330 VAL A N 1
ATOM 2472 C CA . VAL A 1 330 ? -26.523 6.902 0.928 1.00 83.69 330 VAL A CA 1
ATOM 2473 C C . VAL A 1 330 ? -27.344 7.182 2.169 1.00 83.69 330 VAL A C 1
ATOM 2475 O O . VAL A 1 330 ? -27.220 8.228 2.799 1.00 83.69 330 VAL A O 1
ATOM 2478 N N . THR A 1 331 ? -28.100 6.171 2.590 1.00 83.06 331 THR A N 1
ATOM 2479 C CA . THR A 1 331 ? -28.703 6.121 3.924 1.00 83.06 331 THR A CA 1
ATOM 2480 C C . THR A 1 331 ? -28.010 5.066 4.775 1.00 83.06 331 THR A C 1
ATOM 2482 O O . THR A 1 331 ? -27.820 3.937 4.325 1.00 83.06 331 THR A O 1
ATOM 2485 N N . VAL A 1 332 ? -27.657 5.437 6.006 1.00 83.88 332 VAL A N 1
ATOM 2486 C CA . VAL A 1 332 ? -27.114 4.580 7.059 1.00 83.88 332 VAL A CA 1
ATOM 2487 C C . VAL A 1 332 ? -28.171 4.377 8.136 1.00 83.88 332 VAL A C 1
ATOM 2489 O O . VAL A 1 332 ? -28.504 5.300 8.879 1.00 83.88 332 VAL A O 1
ATOM 2492 N N . MET A 1 333 ? -28.689 3.154 8.239 1.00 83.31 333 MET A N 1
ATOM 2493 C CA . MET A 1 333 ? -29.641 2.791 9.291 1.00 83.31 333 MET A CA 1
ATOM 2494 C C . MET A 1 333 ? -28.920 2.270 10.537 1.00 83.31 333 MET A C 1
ATOM 2496 O O . MET A 1 333 ? -28.185 1.285 10.450 1.00 83.31 333 MET A O 1
ATOM 2500 N N . VAL A 1 334 ? -29.139 2.919 11.684 1.00 81.00 334 VAL A N 1
ATOM 2501 C CA . VAL A 1 334 ? -28.425 2.669 12.946 1.00 81.00 334 VAL A CA 1
ATOM 2502 C C . VAL A 1 334 ? -29.414 2.246 14.022 1.00 81.00 334 VAL A C 1
ATOM 2504 O O . VAL A 1 334 ? -30.333 2.987 14.349 1.00 81.00 334 VAL A O 1
ATOM 2507 N N . ARG A 1 335 ? -29.189 1.084 14.643 1.00 82.19 335 ARG A N 1
ATOM 2508 C CA . ARG A 1 335 ? -30.066 0.570 15.711 1.00 82.19 335 ARG A CA 1
ATOM 2509 C C . ARG A 1 335 ? -30.032 1.406 16.994 1.00 82.19 335 ARG A C 1
ATOM 2511 O O . ARG A 1 335 ? -31.031 1.476 17.693 1.00 82.19 335 ARG A O 1
ATOM 2518 N N . SER A 1 336 ? -28.863 1.930 17.359 1.00 85.62 336 SER A N 1
ATOM 2519 C CA . SER A 1 336 ? -28.653 2.658 18.621 1.00 85.62 336 SER A CA 1
ATOM 2520 C C . SER A 1 336 ? -27.564 3.725 18.464 1.00 85.62 336 SER A C 1
ATOM 2522 O O . SER A 1 336 ? -27.840 4.810 17.968 1.00 85.62 336 SER A O 1
ATOM 2524 N N . ILE A 1 337 ? -26.322 3.392 18.815 1.00 86.38 337 ILE A N 1
ATOM 2525 C CA . ILE A 1 337 ? -25.160 4.287 18.791 1.00 86.38 337 ILE A CA 1
ATOM 2526 C C . ILE A 1 337 ? -24.210 3.954 17.635 1.00 86.38 337 ILE A C 1
ATOM 2528 O O . ILE A 1 337 ? -24.222 2.836 17.109 1.00 86.38 337 ILE A O 1
ATOM 2532 N N . LEU A 1 338 ? -23.382 4.927 17.253 1.00 85.69 338 LEU A N 1
ATOM 2533 C CA . LEU A 1 338 ? -22.313 4.750 16.271 1.00 85.69 338 LEU A CA 1
ATOM 2534 C C . LEU A 1 338 ? -21.069 4.161 16.938 1.00 85.69 338 LEU A C 1
ATOM 2536 O O . LEU A 1 338 ? -20.795 4.452 18.097 1.00 85.69 338 LEU A O 1
ATOM 2540 N N . LEU A 1 339 ? -20.328 3.338 16.186 1.00 86.06 339 LEU A N 1
ATOM 2541 C CA . LEU A 1 339 ? -19.032 2.773 16.592 1.00 86.06 339 LEU A CA 1
ATOM 2542 C C . LEU A 1 339 ? -19.020 2.286 18.053 1.00 86.06 339 LEU A C 1
ATOM 2544 O O . LEU A 1 339 ? -18.205 2.709 18.865 1.00 86.06 339 LEU A O 1
ATOM 2548 N N . ARG A 1 340 ? -19.965 1.410 18.409 1.00 85.94 340 ARG A N 1
ATOM 2549 C CA . ARG A 1 340 ? -20.028 0.818 19.753 1.00 85.94 340 ARG A CA 1
ATOM 2550 C C . ARG A 1 340 ? -18.668 0.214 20.129 1.00 85.94 340 ARG A C 1
ATOM 2552 O O . ARG A 1 340 ? -18.123 -0.567 19.355 1.00 85.94 340 ARG A O 1
ATOM 2559 N N . GLY A 1 341 ? -18.177 0.546 21.323 1.00 87.56 341 GLY A N 1
ATOM 2560 C CA . GLY A 1 341 ? -16.852 0.139 21.805 1.00 87.56 341 GLY A CA 1
ATOM 2561 C C . GLY A 1 341 ? -15.732 1.134 21.484 1.00 87.56 341 GLY A C 1
ATOM 2562 O O . GLY A 1 341 ? -14.593 0.881 21.846 1.00 87.56 341 GLY A O 1
ATOM 2563 N N . PHE A 1 342 ? -16.046 2.250 20.823 1.00 94.00 342 PHE A N 1
ATOM 2564 C CA . PHE A 1 342 ? -15.147 3.389 20.648 1.00 94.00 342 PHE A CA 1
ATOM 2565 C C . PHE A 1 342 ? -15.599 4.564 21.498 1.00 94.00 342 PHE A C 1
ATOM 2567 O O . PHE A 1 342 ? -16.734 4.604 21.980 1.00 94.00 342 PHE A O 1
ATOM 2574 N N . ASP A 1 343 ? -14.714 5.549 21.594 1.00 96.19 343 ASP A N 1
ATOM 2575 C CA . ASP A 1 343 ? -15.004 6.823 22.223 1.00 96.19 343 ASP A CA 1
ATOM 2576 C C . ASP A 1 343 ? -16.234 7.501 21.608 1.00 96.19 343 ASP A C 1
ATOM 2578 O O . ASP A 1 343 ? -16.263 7.791 20.404 1.00 96.19 343 ASP A O 1
ATOM 2582 N N . GLN A 1 344 ? -17.271 7.715 22.422 1.00 93.88 344 GLN A N 1
ATOM 2583 C CA . GLN A 1 344 ? -18.573 8.129 21.905 1.00 93.88 344 GLN A CA 1
ATOM 2584 C C . GLN A 1 344 ? -18.600 9.584 21.436 1.00 93.88 344 GLN A C 1
ATOM 2586 O O . GLN A 1 344 ? -19.341 9.895 20.501 1.00 93.88 344 GLN A O 1
ATOM 2591 N N . ASP A 1 345 ? -17.758 10.458 21.986 1.00 93.69 345 ASP A N 1
ATOM 2592 C CA . ASP A 1 345 ? -17.652 11.834 21.497 1.00 93.69 345 ASP A CA 1
ATOM 2593 C C . ASP A 1 345 ? -17.105 11.857 20.072 1.00 93.69 345 ASP A C 1
ATOM 2595 O O . ASP A 1 345 ? -17.714 12.451 19.178 1.00 93.69 345 ASP A O 1
ATOM 2599 N N . ILE A 1 346 ? -16.016 11.124 19.824 1.00 95.38 346 ILE A N 1
ATOM 2600 C CA . ILE A 1 346 ? -15.429 11.018 18.485 1.00 95.38 346 ILE A CA 1
ATOM 2601 C C . ILE A 1 346 ? -16.392 10.320 17.516 1.00 95.38 346 ILE A C 1
ATOM 2603 O O . ILE A 1 346 ? -16.573 10.773 16.385 1.00 95.38 346 ILE A O 1
ATOM 2607 N N . ALA A 1 347 ? -17.062 9.247 17.950 1.00 92.44 347 ALA A N 1
ATOM 2608 C CA . ALA A 1 347 ? -18.038 8.538 17.121 1.00 92.44 347 ALA A CA 1
ATOM 2609 C C . ALA A 1 347 ? -19.199 9.446 16.678 1.00 92.44 347 ALA A C 1
ATOM 2611 O O . ALA A 1 347 ? -19.650 9.378 15.528 1.00 92.44 347 ALA A O 1
ATOM 2612 N N . ASN A 1 348 ? -19.667 10.322 17.569 1.00 93.56 348 ASN A N 1
ATOM 2613 C CA . ASN A 1 348 ? -20.698 11.304 17.258 1.00 93.56 348 ASN A CA 1
ATOM 2614 C C . ASN A 1 348 ? -20.186 12.389 16.302 1.00 93.56 348 ASN A C 1
ATOM 2616 O O . ASN A 1 348 ? -20.897 12.714 15.349 1.00 93.56 348 ASN A O 1
ATOM 2620 N N . MET A 1 349 ? -18.956 12.884 16.483 1.00 94.56 349 MET A N 1
ATOM 2621 C CA . MET A 1 349 ? -18.327 13.835 15.555 1.00 94.56 349 MET A CA 1
ATOM 2622 C C . MET A 1 349 ? -18.172 13.252 14.145 1.00 94.56 349 MET A C 1
ATOM 2624 O O . MET A 1 349 ? -18.489 13.924 13.167 1.00 94.56 349 MET A O 1
ATOM 2628 N N . ILE A 1 350 ? -17.776 11.980 14.020 1.00 93.44 350 ILE A N 1
ATOM 2629 C CA . ILE A 1 350 ? -17.736 11.269 12.729 1.00 93.44 350 ILE A CA 1
ATOM 2630 C C . ILE A 1 350 ? -19.124 11.249 12.083 1.00 93.44 350 ILE A C 1
ATOM 2632 O O . ILE A 1 350 ? -19.262 11.543 10.896 1.00 93.44 350 ILE A O 1
ATOM 2636 N N . GLY A 1 351 ? -20.164 10.915 12.854 1.00 89.44 351 GLY A N 1
ATOM 2637 C CA . GLY A 1 351 ? -21.543 10.909 12.366 1.00 89.44 351 GLY A CA 1
ATOM 2638 C C . GLY A 1 351 ? -22.002 12.283 11.876 1.00 89.44 351 GLY A C 1
ATOM 2639 O O . GLY A 1 351 ? -22.587 12.381 10.799 1.00 89.44 351 GLY A O 1
ATOM 2640 N N . GLN A 1 352 ? -21.698 13.340 12.634 1.00 93.31 352 GLN A N 1
ATOM 2641 C CA . GLN A 1 352 ? -21.997 14.726 12.264 1.00 93.31 352 GLN A CA 1
ATOM 2642 C C . GLN A 1 352 ? -21.247 15.146 10.995 1.00 93.31 352 GLN A C 1
ATOM 2644 O O . GLN A 1 352 ? -21.861 15.713 10.093 1.00 93.31 352 GLN A O 1
ATOM 2649 N N . TYR A 1 353 ? -19.959 14.804 10.883 1.00 92.19 353 TYR A N 1
ATOM 2650 C CA . TYR A 1 353 ? -19.158 15.050 9.684 1.00 92.19 353 TYR A CA 1
ATOM 2651 C C . TYR A 1 353 ? -19.775 14.355 8.466 1.00 92.19 353 TYR A C 1
ATOM 2653 O O . TYR A 1 353 ? -20.083 14.987 7.462 1.00 92.19 353 TYR A O 1
ATOM 2661 N N . MET A 1 354 ? -20.050 13.054 8.562 1.00 89.19 354 MET A N 1
ATOM 2662 C CA . MET A 1 354 ? -20.662 12.298 7.466 1.00 89.19 354 MET A CA 1
ATOM 2663 C C . MET A 1 354 ? -22.023 12.871 7.051 1.00 89.19 354 MET A C 1
ATOM 2665 O O . MET A 1 354 ? -22.310 12.942 5.858 1.00 89.19 354 MET A O 1
ATOM 2669 N N . GLN A 1 355 ? -22.841 13.311 8.010 1.00 91.38 355 GLN A N 1
ATOM 2670 C CA . GLN A 1 355 ? -24.137 13.925 7.727 1.00 91.38 355 GLN A CA 1
ATOM 2671 C C . GLN A 1 355 ? -23.999 15.286 7.033 1.00 91.38 355 GLN A C 1
ATOM 2673 O O . GLN A 1 355 ? -24.697 15.541 6.053 1.00 91.38 355 GLN A O 1
ATOM 2678 N N . LYS A 1 356 ? -23.058 16.128 7.484 1.00 91.19 356 LYS A N 1
ATOM 2679 C CA . LYS A 1 356 ? -22.699 17.392 6.818 1.00 91.19 356 LYS A CA 1
ATOM 2680 C C . LYS A 1 356 ? -22.287 17.160 5.359 1.00 91.19 356 LYS A C 1
ATOM 2682 O O . LYS A 1 356 ? -22.622 17.965 4.498 1.00 91.19 356 LYS A O 1
ATOM 2687 N N . HIS A 1 357 ? -21.621 16.040 5.079 1.00 88.56 357 HIS A N 1
ATOM 2688 C CA . HIS A 1 357 ? -21.142 15.658 3.748 1.00 88.56 357 HIS A CA 1
ATOM 2689 C C . HIS A 1 357 ? -22.067 14.676 3.001 1.00 88.56 357 HIS A C 1
ATOM 2691 O O . HIS A 1 357 ? -21.606 13.900 2.166 1.00 88.56 357 HIS A O 1
ATOM 2697 N N . GLY A 1 358 ? -23.378 14.723 3.265 1.00 85.56 358 GLY A N 1
ATOM 2698 C CA . GLY A 1 358 ? -24.394 14.108 2.399 1.00 85.56 358 GLY A CA 1
ATOM 2699 C C . GLY A 1 358 ? -24.809 12.676 2.746 1.00 85.56 358 GLY A C 1
ATOM 2700 O O . GLY A 1 358 ? -25.577 12.079 1.997 1.00 85.56 358 GLY A O 1
ATOM 2701 N N . VAL A 1 359 ? -24.353 12.112 3.870 1.00 85.88 359 VAL A N 1
ATOM 2702 C CA . VAL A 1 359 ? -24.844 10.809 4.349 1.00 85.88 359 VAL A CA 1
ATOM 2703 C C . VAL A 1 359 ? -26.116 10.985 5.179 1.00 85.88 359 VAL A C 1
ATOM 2705 O O . VAL A 1 359 ? -26.115 11.640 6.220 1.00 85.88 359 VAL A O 1
ATOM 2708 N N . ASN A 1 360 ? -27.196 10.318 4.782 1.00 86.12 360 ASN A N 1
ATOM 2709 C CA . ASN A 1 360 ? -28.442 10.290 5.543 1.00 86.12 360 ASN A CA 1
ATOM 2710 C C . ASN A 1 360 ? -28.349 9.274 6.692 1.00 86.12 360 ASN A C 1
ATOM 2712 O O . ASN A 1 360 ? -27.926 8.138 6.481 1.00 86.12 360 ASN A O 1
ATOM 2716 N N . PHE A 1 361 ? -28.781 9.633 7.904 1.00 83.81 361 PHE A N 1
ATOM 2717 C CA . PHE A 1 361 ? -28.816 8.712 9.048 1.00 83.81 361 PHE A CA 1
ATOM 2718 C C . PHE A 1 361 ? -30.251 8.410 9.486 1.00 83.81 361 PHE A C 1
ATOM 2720 O O . PHE A 1 361 ? -30.965 9.289 9.960 1.00 83.81 361 PHE A O 1
ATOM 2727 N N . ALA A 1 362 ? -30.640 7.138 9.402 1.00 86.00 362 ALA A N 1
ATOM 2728 C CA . ALA A 1 362 ? -31.899 6.615 9.923 1.00 86.00 362 ALA A CA 1
ATOM 2729 C C . ALA A 1 362 ? -31.644 5.954 11.287 1.00 86.00 362 ALA A C 1
ATOM 2731 O O . ALA A 1 362 ? -31.278 4.780 11.373 1.00 86.00 362 ALA A O 1
ATOM 2732 N N . ARG A 1 363 ? -31.743 6.741 12.360 1.00 85.88 363 ARG A N 1
ATOM 2733 C CA . ARG A 1 363 ? -31.405 6.309 13.727 1.00 85.88 363 ARG A CA 1
ATOM 2734 C C . ARG A 1 363 ? -32.571 5.594 14.405 1.00 85.88 363 ARG A C 1
ATOM 2736 O O . ARG A 1 363 ? -33.725 5.831 14.072 1.00 85.88 363 ARG A O 1
ATOM 2743 N N . GLU A 1 364 ? -32.240 4.725 15.356 1.00 88.44 364 GLU A N 1
ATOM 2744 C CA . GLU A 1 364 ? -33.180 3.894 16.124 1.00 88.44 364 GLU A CA 1
ATOM 2745 C C . GLU A 1 364 ? -34.081 3.007 15.250 1.00 88.44 364 GLU A C 1
ATOM 2747 O O . GLU A 1 364 ? -35.201 2.643 15.614 1.00 88.44 364 GLU A O 1
ATOM 2752 N N . MET A 1 365 ? -33.568 2.620 14.083 1.00 83.81 365 MET A N 1
ATOM 2753 C CA . MET A 1 365 ? -34.282 1.798 13.115 1.00 83.81 365 MET A CA 1
ATOM 2754 C C . MET A 1 365 ? -33.538 0.490 12.863 1.00 83.81 365 MET A C 1
ATOM 2756 O O . MET A 1 365 ? -32.307 0.431 12.843 1.00 83.81 365 MET A O 1
ATOM 2760 N N . VAL A 1 366 ? -34.311 -0.581 12.685 1.00 83.94 366 VAL A N 1
ATOM 2761 C CA . VAL A 1 366 ? -33.811 -1.914 12.341 1.00 83.94 366 VAL A CA 1
ATOM 2762 C C . VAL A 1 366 ? -34.667 -2.454 11.200 1.00 83.94 366 VAL A C 1
ATOM 2764 O O . VAL A 1 366 ? -35.893 -2.505 11.349 1.00 83.94 366 VAL A O 1
ATOM 2767 N N . PRO A 1 367 ? -34.061 -2.870 10.076 1.00 83.94 367 PRO A N 1
ATOM 2768 C CA . PRO A 1 367 ? -34.796 -3.531 9.011 1.00 83.94 367 PRO A CA 1
ATOM 2769 C C . PRO A 1 367 ? -35.428 -4.823 9.525 1.00 83.94 367 PRO A C 1
ATOM 2771 O O . PRO A 1 367 ? -34.764 -5.651 10.144 1.00 83.94 367 PRO A O 1
ATOM 2774 N N . SER A 1 368 ? -36.715 -4.985 9.250 1.00 87.81 368 SER A N 1
ATOM 2775 C CA . SER A 1 368 ? -37.501 -6.176 9.592 1.00 87.81 368 SER A CA 1
ATOM 2776 C C . SER A 1 368 ? -37.585 -7.161 8.428 1.00 87.81 368 SER A C 1
ATOM 2778 O O . SER A 1 368 ? -37.573 -8.372 8.636 1.00 87.81 368 SER A O 1
ATOM 2780 N N . LYS A 1 369 ? -37.631 -6.647 7.193 1.00 86.94 369 LYS A N 1
ATOM 2781 C CA . LYS A 1 369 ? -37.824 -7.443 5.981 1.00 86.94 369 LYS A CA 1
ATOM 2782 C C . LYS A 1 369 ? -37.232 -6.737 4.762 1.00 86.94 369 LYS A C 1
ATOM 2784 O O . LYS A 1 369 ? -37.200 -5.506 4.700 1.00 86.94 369 LYS A O 1
ATOM 2789 N N . PHE A 1 370 ? -36.794 -7.535 3.791 1.00 89.75 370 PHE A N 1
ATOM 2790 C CA . PHE A 1 370 ? -36.360 -7.082 2.472 1.00 89.75 370 PHE A CA 1
ATOM 2791 C C . PHE A 1 370 ? -37.171 -7.796 1.391 1.00 89.75 370 PHE A C 1
ATOM 2793 O O . PHE A 1 370 ? -37.345 -9.012 1.466 1.00 89.75 370 PHE A O 1
ATOM 2800 N N . GLU A 1 371 ? -37.632 -7.068 0.378 1.00 90.56 371 GLU A N 1
ATOM 2801 C CA . GLU A 1 371 ? -38.313 -7.650 -0.785 1.00 90.56 371 GLU A CA 1
ATOM 2802 C C . GLU A 1 371 ? -37.667 -7.175 -2.079 1.00 90.56 371 GLU A C 1
ATOM 2804 O O . GLU A 1 371 ? -37.418 -5.985 -2.261 1.00 90.56 371 GLU A O 1
ATOM 2809 N N . LYS A 1 372 ? -37.404 -8.104 -2.999 1.00 91.69 372 LYS A N 1
ATOM 2810 C CA . LYS A 1 372 ? -36.874 -7.760 -4.317 1.00 91.69 372 LYS A CA 1
ATOM 2811 C C . LYS A 1 372 ? -38.019 -7.348 -5.239 1.00 91.69 372 LYS A C 1
ATOM 2813 O O . LYS A 1 372 ? -39.005 -8.072 -5.357 1.00 91.69 372 LYS A O 1
ATOM 2818 N N . THR A 1 373 ? -37.889 -6.204 -5.895 1.00 90.38 373 THR A N 1
ATOM 2819 C CA . THR A 1 373 ? -38.862 -5.713 -6.875 1.00 90.38 373 THR A CA 1
ATOM 2820 C C . THR A 1 373 ? -38.635 -6.350 -8.250 1.00 90.38 373 THR A C 1
ATOM 2822 O O . THR A 1 373 ? -37.574 -6.917 -8.525 1.00 90.38 373 THR A O 1
ATOM 2825 N N . ALA A 1 374 ? -39.629 -6.248 -9.139 1.00 90.56 374 ALA A N 1
ATOM 2826 C CA . ALA A 1 374 ? -39.555 -6.805 -10.493 1.00 90.56 374 ALA A CA 1
ATOM 2827 C C . ALA A 1 374 ? -38.426 -6.191 -11.349 1.00 90.56 374 ALA A C 1
ATOM 2829 O O . ALA A 1 374 ? -37.858 -6.878 -12.192 1.00 90.56 374 ALA A O 1
ATOM 2830 N N . ASP A 1 375 ? -38.060 -4.929 -11.100 1.00 88.94 375 ASP A N 1
ATOM 2831 C CA . ASP A 1 375 ? -36.939 -4.218 -11.733 1.00 88.94 375 ASP A CA 1
ATOM 2832 C C . ASP A 1 375 ? -35.579 -4.481 -11.052 1.00 88.94 375 ASP A C 1
ATOM 2834 O O . ASP A 1 375 ? -34.564 -3.909 -11.439 1.00 88.94 375 ASP A O 1
ATOM 2838 N N . GLY A 1 376 ? -35.532 -5.371 -10.054 1.00 82.25 376 GLY A N 1
ATOM 2839 C CA . GLY A 1 376 ? -34.296 -5.831 -9.420 1.00 82.25 376 GLY A CA 1
ATOM 2840 C C . GLY A 1 376 ? -33.814 -5.006 -8.225 1.00 82.25 376 GLY A C 1
ATOM 2841 O O . GLY A 1 376 ? -32.801 -5.382 -7.631 1.00 82.25 376 GLY A O 1
ATOM 2842 N N . LYS A 1 377 ? -34.539 -3.949 -7.841 1.00 82.62 377 LYS A N 1
ATOM 2843 C CA . LYS A 1 377 ? -34.292 -3.153 -6.629 1.00 82.62 377 LYS A CA 1
ATOM 2844 C C . LYS A 1 377 ? -34.749 -3.891 -5.369 1.00 82.62 377 LYS A C 1
ATOM 2846 O O . LYS A 1 377 ? -35.337 -4.972 -5.424 1.00 82.62 377 LYS A O 1
ATOM 2851 N N . VAL A 1 378 ? -34.457 -3.313 -4.209 1.00 84.19 378 VAL A N 1
ATOM 2852 C CA . VAL A 1 378 ? -34.759 -3.881 -2.894 1.00 84.19 378 VAL A CA 1
ATOM 2853 C C . VAL A 1 378 ? -35.620 -2.908 -2.095 1.00 84.19 378 VAL A C 1
ATOM 2855 O O . VAL A 1 378 ? -35.175 -1.818 -1.741 1.00 84.19 378 VAL A O 1
ATOM 2858 N N . LYS A 1 379 ? -36.849 -3.316 -1.776 1.00 89.38 379 LYS A N 1
ATOM 2859 C CA . LYS A 1 379 ? -37.683 -2.659 -0.768 1.00 89.38 379 LYS A CA 1
ATOM 2860 C C . LYS A 1 379 ? -37.198 -3.034 0.623 1.00 89.38 379 LYS A C 1
ATOM 2862 O O . LYS A 1 379 ? -36.994 -4.215 0.911 1.00 89.38 379 LYS A O 1
ATOM 2867 N N . VAL A 1 380 ? -37.048 -2.041 1.487 1.00 86.75 380 VAL A N 1
ATOM 2868 C CA . VAL A 1 380 ? -36.661 -2.210 2.890 1.00 86.75 380 VAL A CA 1
ATOM 2869 C C . VAL A 1 380 ? -37.859 -1.880 3.767 1.00 86.75 380 VAL A C 1
ATOM 2871 O O . VAL A 1 380 ? -38.478 -0.832 3.594 1.00 86.75 380 VAL A O 1
ATOM 2874 N N . PHE A 1 381 ? -38.162 -2.750 4.729 1.00 89.19 381 PHE A N 1
ATOM 2875 C CA . PHE A 1 381 ? -39.261 -2.567 5.674 1.00 89.19 381 PHE A CA 1
ATOM 2876 C C . PHE A 1 381 ? -38.744 -2.380 7.097 1.00 89.19 381 PHE A C 1
ATOM 2878 O O . PHE A 1 381 ? -37.855 -3.112 7.541 1.00 89.19 381 PHE A O 1
ATOM 2885 N N . VAL A 1 382 ? -39.359 -1.475 7.853 1.00 87.62 382 VAL A N 1
ATOM 2886 C CA . VAL A 1 382 ? -39.101 -1.251 9.282 1.00 87.62 382 VAL A CA 1
ATOM 2887 C C . VAL A 1 382 ? -40.424 -1.386 10.028 1.00 87.62 382 VAL A C 1
ATOM 2889 O O . VAL A 1 382 ? -41.381 -0.693 9.699 1.00 87.62 382 VAL A O 1
ATOM 2892 N N . LYS A 1 383 ? -40.483 -2.276 11.031 1.00 88.69 383 LYS A N 1
ATOM 2893 C CA . LYS A 1 383 ? -41.718 -2.598 11.778 1.00 88.69 383 LYS A CA 1
ATOM 2894 C C . LYS A 1 383 ? -42.905 -2.900 10.842 1.00 88.69 383 LYS A C 1
ATOM 2896 O O . LYS A 1 383 ? -43.987 -2.351 11.020 1.00 88.69 383 LYS A O 1
ATOM 2901 N N . ASP A 1 384 ? -42.654 -3.713 9.814 1.00 84.31 384 ASP A N 1
ATOM 2902 C CA . ASP A 1 384 ? -43.627 -4.137 8.792 1.00 84.31 384 ASP A CA 1
ATOM 2903 C C . ASP A 1 384 ? -44.213 -3.021 7.900 1.00 84.31 384 ASP A C 1
ATOM 2905 O O . ASP A 1 384 ? -45.069 -3.289 7.059 1.00 84.31 384 ASP A O 1
ATOM 2909 N N . ALA A 1 385 ? -43.704 -1.788 7.998 1.00 90.56 385 ALA A N 1
ATOM 2910 C CA . ALA A 1 385 ? -44.001 -0.697 7.071 1.00 90.56 385 ALA A CA 1
ATOM 2911 C C . ALA A 1 385 ? -42.871 -0.522 6.043 1.00 90.56 385 ALA A C 1
ATOM 2913 O O . ALA A 1 385 ? -41.693 -0.661 6.380 1.00 90.56 385 ALA A O 1
ATOM 2914 N N . GLU A 1 386 ? -43.215 -0.210 4.788 1.00 92.12 386 GLU A N 1
ATOM 2915 C CA . GLU A 1 386 ? -42.226 0.118 3.752 1.00 92.12 386 GLU A CA 1
ATOM 2916 C C . GLU A 1 386 ? -41.487 1.407 4.148 1.00 92.12 386 GLU A C 1
ATOM 2918 O O . GLU A 1 386 ? -42.105 2.453 4.329 1.00 92.12 386 GLU A O 1
ATOM 2923 N N . TYR A 1 387 ? -40.165 1.321 4.305 1.00 87.69 387 TYR A N 1
ATOM 2924 C CA . TYR A 1 387 ? -39.304 2.471 4.589 1.00 87.69 387 TYR A CA 1
ATOM 2925 C C . TYR A 1 387 ? -38.852 3.154 3.295 1.00 87.69 387 TYR A C 1
ATOM 2927 O O . TYR A 1 387 ? -38.842 4.378 3.202 1.00 87.69 387 TYR A O 1
ATOM 2935 N N . GLY A 1 388 ? -38.470 2.361 2.291 1.00 86.12 388 GLY A N 1
ATOM 2936 C CA . GLY A 1 388 ? -38.022 2.875 1.001 1.00 86.12 388 GLY A CA 1
ATOM 2937 C C . GLY A 1 388 ? -37.524 1.787 0.055 1.00 86.12 388 GLY A C 1
ATOM 2938 O O . GLY A 1 388 ? -37.389 0.618 0.432 1.00 86.12 388 GLY A O 1
ATOM 2939 N N . VAL A 1 389 ? -37.234 2.190 -1.183 1.00 85.94 389 VAL A N 1
ATOM 2940 C CA . VAL A 1 389 ? -36.739 1.319 -2.257 1.00 85.94 389 VAL A CA 1
ATOM 2941 C C . VAL A 1 389 ? -35.326 1.734 -2.642 1.00 85.94 389 VAL A C 1
ATOM 2943 O O . VAL A 1 389 ? -35.079 2.905 -2.916 1.00 85.94 389 VAL A O 1
ATOM 2946 N N . PHE A 1 390 ? -34.412 0.769 -2.702 1.00 82.38 390 PHE A N 1
ATOM 2947 C CA . PHE A 1 390 ? -32.989 1.011 -2.922 1.00 82.38 390 PHE A CA 1
ATOM 2948 C C . PHE A 1 390 ? -32.419 0.092 -3.999 1.00 82.38 390 PHE A C 1
ATOM 2950 O O . PHE A 1 390 ? -32.821 -1.063 -4.114 1.00 82.38 390 PHE A O 1
ATOM 2957 N N . ASP A 1 391 ? -31.424 0.560 -4.752 1.00 78.12 391 ASP A N 1
ATOM 2958 C CA . ASP A 1 391 ? -30.738 -0.274 -5.753 1.00 78.12 391 ASP A CA 1
ATOM 2959 C C . ASP A 1 391 ? -29.863 -1.363 -5.114 1.00 78.12 391 ASP A C 1
ATOM 2961 O O . ASP A 1 391 ? -29.568 -2.393 -5.716 1.00 78.12 391 ASP A O 1
ATOM 2965 N N . THR A 1 392 ? -29.381 -1.134 -3.896 1.00 79.25 392 THR A N 1
ATOM 2966 C CA . THR A 1 392 ? -28.496 -2.055 -3.185 1.00 79.25 392 THR A CA 1
ATOM 2967 C C . THR A 1 392 ? -28.728 -1.907 -1.697 1.00 79.25 392 THR A C 1
ATOM 2969 O O . THR A 1 392 ? -28.912 -0.800 -1.207 1.00 79.25 392 THR A O 1
ATOM 2972 N N . VAL A 1 393 ? -28.680 -3.024 -0.981 1.00 79.38 393 VAL A N 1
ATOM 2973 C CA . VAL A 1 393 ? -28.757 -3.069 0.475 1.00 79.38 393 VAL A CA 1
ATOM 2974 C C . VAL A 1 393 ? -27.526 -3.799 0.990 1.00 79.38 393 VAL A C 1
ATOM 2976 O O . VAL A 1 393 ? -27.346 -4.989 0.731 1.00 79.38 393 VAL A O 1
ATOM 2979 N N . LEU A 1 394 ? -26.666 -3.086 1.714 1.00 79.12 394 LEU A N 1
ATOM 2980 C CA . LEU A 1 394 ? -25.489 -3.663 2.344 1.00 79.12 394 LEU A CA 1
ATOM 2981 C C . LEU A 1 394 ? -25.725 -3.868 3.837 1.00 79.12 394 LEU A C 1
ATOM 2983 O O . LEU A 1 394 ? -25.883 -2.903 4.575 1.00 79.12 394 LEU A O 1
ATOM 2987 N N . VAL A 1 395 ? -25.648 -5.118 4.287 1.00 78.12 395 VAL A N 1
ATOM 2988 C CA . VAL A 1 395 ? -25.755 -5.483 5.704 1.00 78.12 395 VAL A CA 1
ATOM 2989 C C . VAL A 1 395 ? -24.358 -5.545 6.329 1.00 78.12 395 VAL A C 1
ATOM 2991 O O . VAL A 1 395 ? -23.585 -6.456 6.031 1.00 78.12 395 VAL A O 1
ATOM 2994 N N . ALA A 1 396 ? -24.039 -4.586 7.201 1.00 76.06 396 ALA A N 1
ATOM 2995 C CA . ALA A 1 396 ? -22.807 -4.553 7.992 1.00 76.06 396 ALA A CA 1
ATOM 2996 C C . ALA A 1 396 ? -23.147 -4.468 9.491 1.00 76.06 396 ALA A C 1
ATOM 2998 O O . ALA A 1 396 ? -23.094 -3.402 10.093 1.00 76.06 396 ALA A O 1
ATOM 2999 N N . ILE A 1 397 ? -23.561 -5.591 10.090 1.00 78.50 397 ILE A N 1
ATOM 3000 C CA . ILE A 1 397 ? -24.087 -5.647 11.475 1.00 78.50 397 ILE A CA 1
ATOM 3001 C C . ILE A 1 397 ? -23.217 -6.455 12.447 1.00 78.50 397 ILE A C 1
ATOM 3003 O O . ILE A 1 397 ? -23.618 -6.691 13.583 1.00 78.50 397 ILE A O 1
ATOM 3007 N N . GLY A 1 398 ? -22.036 -6.881 12.004 1.00 74.94 398 GLY A N 1
ATOM 3008 C CA . GLY A 1 398 ? -21.071 -7.630 12.801 1.00 74.94 398 GLY A CA 1
ATOM 3009 C C . GLY A 1 398 ? -20.533 -8.844 12.056 1.00 74.94 398 GLY A C 1
ATOM 3010 O O . GLY A 1 398 ? -20.886 -9.099 10.900 1.00 74.94 398 GLY A O 1
ATOM 3011 N N . ARG A 1 399 ? -19.655 -9.587 12.729 1.00 79.44 399 ARG A N 1
ATOM 3012 C CA . ARG A 1 399 ? -19.014 -10.806 12.230 1.00 79.44 399 ARG A CA 1
ATOM 3013 C C . ARG A 1 399 ? -19.158 -11.900 13.285 1.00 79.44 399 ARG A C 1
ATOM 3015 O O . ARG A 1 399 ? -19.054 -11.622 14.475 1.00 79.44 399 ARG A O 1
ATOM 3022 N N . ALA A 1 400 ? -19.408 -13.127 12.843 1.00 81.12 400 ALA A N 1
ATOM 3023 C CA . ALA A 1 400 ? -19.378 -14.307 13.700 1.00 81.12 400 ALA A CA 1
ATOM 3024 C C . ALA A 1 400 ? -18.086 -15.085 13.438 1.00 81.12 400 ALA A C 1
ATOM 3026 O O . ALA A 1 400 ? -17.592 -15.110 12.306 1.00 81.12 400 ALA A O 1
ATOM 3027 N N . GLY A 1 401 ? -17.547 -15.724 14.474 1.00 81.44 401 GLY A N 1
ATOM 3028 C CA . GLY A 1 401 ? -16.460 -16.676 14.303 1.00 81.44 401 GLY A CA 1
ATOM 3029 C C . GLY A 1 401 ? -16.932 -17.918 13.537 1.00 81.44 401 GLY A C 1
ATOM 3030 O O . GLY A 1 401 ? -18.120 -18.240 13.492 1.00 81.44 401 GLY A O 1
ATOM 3031 N N . CYS A 1 402 ? -15.990 -18.614 12.906 1.00 87.44 402 CYS A N 1
ATOM 3032 C CA . CYS A 1 402 ? -16.264 -19.783 12.068 1.00 87.44 402 CYS A CA 1
ATOM 3033 C C . CYS A 1 402 ? -16.000 -21.118 12.783 1.00 87.44 402 CYS A C 1
ATOM 3035 O O . CYS A 1 402 ? -15.912 -22.148 12.119 1.00 87.44 402 CYS A O 1
ATOM 3037 N N . ALA A 1 403 ? -15.887 -21.129 14.119 1.00 83.06 403 ALA A N 1
ATOM 3038 C CA . ALA A 1 403 ? -15.536 -22.337 14.868 1.00 83.06 403 ALA A CA 1
ATOM 3039 C C . ALA A 1 403 ? -16.510 -23.497 14.617 1.00 83.06 403 ALA A C 1
ATOM 3041 O O . ALA A 1 403 ? -16.072 -24.628 14.470 1.00 83.06 403 ALA A O 1
ATOM 3042 N N . SER A 1 404 ? -17.808 -23.223 14.467 1.00 79.44 404 SER A N 1
ATOM 3043 C CA . SER A 1 404 ? -18.823 -24.249 14.180 1.00 79.44 404 SER A CA 1
ATOM 3044 C C . SER A 1 404 ? -18.696 -24.901 12.797 1.00 79.44 404 SER A C 1
ATOM 3046 O O . SER A 1 404 ? -19.288 -25.948 12.558 1.00 79.44 404 SER A O 1
ATOM 3048 N N . GLN A 1 405 ? -17.947 -24.293 11.874 1.00 83.56 405 GLN A N 1
ATOM 3049 C CA . GLN A 1 405 ? -17.675 -24.853 10.543 1.00 83.56 405 GLN A CA 1
ATOM 3050 C C . GLN A 1 405 ? -16.448 -25.767 10.549 1.00 83.56 405 GLN A C 1
ATOM 3052 O O . GLN A 1 405 ? -16.210 -26.520 9.605 1.00 83.56 405 GLN A O 1
ATOM 3057 N N . LEU A 1 406 ? -15.653 -25.682 11.611 1.00 77.06 406 LEU A N 1
ATOM 3058 C CA . LEU A 1 406 ? -14.537 -26.564 11.871 1.00 77.06 406 LEU A CA 1
ATOM 3059 C C . LEU A 1 406 ? -15.098 -27.747 12.662 1.00 77.06 406 LEU A C 1
ATOM 3061 O O . LEU A 1 406 ? -15.998 -27.576 13.478 1.00 77.06 406 LEU A O 1
ATOM 3065 N N . ASN A 1 407 ? -14.601 -28.957 12.419 1.00 83.81 407 ASN A N 1
ATOM 3066 C CA . ASN A 1 407 ? -15.069 -30.170 13.099 1.00 83.81 407 ASN A CA 1
ATOM 3067 C C . ASN A 1 407 ? -14.583 -30.214 14.570 1.00 83.81 407 ASN A C 1
ATOM 3069 O O . ASN A 1 407 ? -13.862 -31.122 14.981 1.00 83.81 407 ASN A O 1
ATOM 3073 N N . VAL A 1 408 ? -14.911 -29.170 15.336 1.00 82.06 408 VAL A N 1
ATOM 3074 C CA . VAL A 1 408 ? -14.403 -28.856 16.678 1.00 82.06 408 VAL A CA 1
ATOM 3075 C C . VAL A 1 408 ? -14.841 -29.884 17.705 1.00 82.06 408 VAL A C 1
ATOM 3077 O O . VAL A 1 408 ? -14.071 -30.210 18.602 1.00 82.06 408 VAL A O 1
ATOM 3080 N N . GLU A 1 409 ? -16.023 -30.467 17.515 1.00 80.50 409 GLU A N 1
ATOM 3081 C CA . GLU A 1 409 ? -16.555 -31.554 18.337 1.00 80.50 409 GLU A CA 1
ATOM 3082 C C . GLU A 1 409 ? -15.668 -32.799 18.239 1.00 80.50 409 GLU A C 1
ATOM 3084 O O . GLU A 1 409 ? -15.260 -33.350 19.259 1.00 80.50 409 GLU A O 1
ATOM 3089 N N . ALA A 1 410 ? -15.276 -33.195 17.022 1.00 85.69 410 ALA A N 1
ATOM 3090 C CA . ALA A 1 410 ? -14.365 -34.321 16.819 1.00 85.69 410 ALA A CA 1
ATOM 3091 C C . ALA A 1 410 ? -12.947 -34.047 17.346 1.00 85.69 410 ALA A C 1
ATOM 3093 O O . ALA A 1 410 ? -12.221 -34.987 17.670 1.00 85.69 410 ALA A O 1
ATOM 3094 N N . ALA A 1 411 ? -12.549 -32.774 17.419 1.00 82.56 411 ALA A N 1
ATOM 3095 C CA . ALA A 1 411 ? -11.260 -32.355 17.958 1.00 82.56 411 ALA A CA 1
ATOM 3096 C C . ALA A 1 411 ? -11.261 -32.192 19.491 1.00 82.56 411 ALA A C 1
ATOM 3098 O O . ALA A 1 411 ? -10.186 -32.060 20.067 1.00 82.56 411 ALA A O 1
ATOM 3099 N N . GLY A 1 412 ? -12.425 -32.193 20.155 1.00 85.56 412 GLY A N 1
ATOM 3100 C CA . GLY A 1 412 ? -12.541 -31.881 21.587 1.00 85.56 412 GLY A CA 1
ATOM 3101 C C . GLY A 1 412 ? -12.286 -30.402 21.920 1.00 85.56 412 GLY A C 1
ATOM 3102 O O . GLY A 1 412 ? -11.893 -30.073 23.041 1.00 85.56 412 GLY A O 1
ATOM 3103 N N . LEU A 1 413 ? -12.463 -29.507 20.944 1.00 86.44 413 LEU A N 1
ATOM 3104 C CA . LEU A 1 413 ? -12.158 -28.085 21.072 1.00 86.44 413 LEU A CA 1
ATOM 3105 C C . LEU A 1 413 ? -13.355 -27.302 21.627 1.00 86.44 413 LEU A C 1
ATOM 3107 O O . LEU A 1 413 ? -14.465 -27.371 21.101 1.00 86.44 413 LEU A O 1
ATOM 3111 N N . SER A 1 414 ? -13.107 -26.513 22.672 1.00 87.00 414 SER A N 1
ATOM 3112 C CA . SER A 1 414 ? -14.100 -25.607 23.253 1.00 87.00 414 SER A CA 1
ATOM 3113 C C . SER A 1 414 ? -14.205 -24.311 22.446 1.00 87.00 414 SER A C 1
ATOM 3115 O O . SER A 1 414 ? -13.200 -23.677 22.120 1.00 87.00 414 SER A O 1
ATOM 3117 N N . TYR A 1 415 ? -15.432 -23.889 22.155 1.00 90.19 415 TYR A N 1
ATOM 3118 C CA . TYR A 1 415 ? -15.727 -22.618 21.499 1.00 90.19 415 TYR A CA 1
ATOM 3119 C C . TYR A 1 415 ? -17.013 -22.022 22.080 1.00 90.19 415 TYR A C 1
ATOM 3121 O O . TYR A 1 415 ? -17.840 -22.739 22.644 1.00 90.19 415 TYR A O 1
ATOM 3129 N N . ASN A 1 416 ? -17.197 -20.712 21.946 1.00 91.50 416 ASN A N 1
ATOM 3130 C CA . ASN A 1 416 ? -18.421 -20.047 22.362 1.00 91.50 416 ASN A CA 1
ATOM 3131 C C . ASN A 1 416 ? -19.480 -20.155 21.247 1.00 91.50 416 ASN A C 1
ATOM 3133 O O . ASN A 1 416 ? -19.310 -19.547 20.186 1.00 91.50 416 ASN A O 1
ATOM 3137 N N . PRO A 1 417 ? -20.604 -20.864 21.463 1.00 89.19 417 PRO A N 1
ATOM 3138 C CA . PRO A 1 417 ? -21.617 -21.075 20.429 1.00 89.19 417 PRO A CA 1
ATOM 3139 C C . PRO A 1 417 ? -22.407 -19.809 20.079 1.00 89.19 417 PRO A C 1
ATOM 3141 O O . PRO A 1 417 ? -22.991 -19.737 19.002 1.00 89.19 417 PRO A O 1
ATOM 3144 N N . LYS A 1 418 ? -22.425 -18.794 20.955 1.00 90.44 418 LYS A N 1
ATOM 3145 C CA . LYS A 1 418 ? -23.103 -17.517 20.680 1.00 90.44 418 LYS A CA 1
ATOM 3146 C C . LYS A 1 418 ? -22.296 -16.641 19.728 1.00 90.44 418 LYS A C 1
ATOM 3148 O O . LYS A 1 418 ? -22.878 -15.958 18.892 1.00 90.44 418 LYS A O 1
ATOM 3153 N N . THR A 1 419 ? -20.973 -16.631 19.875 1.00 88.81 419 THR A N 1
ATOM 3154 C CA . THR A 1 419 ? -20.072 -15.778 19.082 1.00 88.81 419 THR A CA 1
ATOM 3155 C C . THR A 1 419 ? -19.418 -16.534 17.924 1.00 88.81 419 THR A C 1
ATOM 3157 O O . THR A 1 419 ? -18.936 -15.910 16.980 1.00 88.81 419 THR A O 1
ATOM 3160 N N . GLY A 1 420 ? -19.400 -17.870 17.973 1.00 89.50 420 GLY A N 1
ATOM 3161 C CA . GLY A 1 420 ? -18.692 -18.734 17.028 1.00 89.50 420 GLY A CA 1
ATOM 3162 C C . GLY A 1 420 ? -17.168 -18.694 17.185 1.00 89.50 420 GLY A C 1
ATOM 3163 O O . GLY A 1 420 ? -16.460 -19.116 16.270 1.00 89.50 420 GLY A O 1
ATOM 3164 N N . LYS A 1 421 ? -16.654 -18.150 18.295 1.00 91.50 421 LYS A N 1
ATOM 3165 C CA . LYS A 1 421 ? -15.220 -17.928 18.537 1.00 91.50 421 LYS A CA 1
ATOM 3166 C C . LYS A 1 421 ? -14.593 -19.017 19.405 1.00 91.50 421 LYS A C 1
ATOM 3168 O O . LYS A 1 421 ? -15.253 -19.578 20.273 1.00 91.50 421 LYS A O 1
ATOM 3173 N N . VAL A 1 422 ? -13.316 -19.298 19.173 1.00 91.44 422 VAL A N 1
ATOM 3174 C CA . VAL A 1 422 ? -12.503 -20.258 19.928 1.00 91.44 422 VAL A CA 1
ATOM 3175 C C . VAL A 1 422 ? -11.966 -19.599 21.194 1.00 91.44 422 VAL A C 1
ATOM 3177 O O . VAL A 1 422 ? -11.453 -18.479 21.150 1.00 91.44 422 VAL A O 1
ATOM 3180 N N . VAL A 1 423 ? -12.061 -20.312 22.314 1.00 91.81 423 VAL A N 1
ATOM 3181 C CA . VAL A 1 423 ? -11.482 -19.878 23.589 1.00 91.81 423 VAL A CA 1
ATOM 3182 C C . VAL A 1 423 ? -10.016 -20.302 23.625 1.00 91.81 423 VAL A C 1
ATOM 3184 O O . VAL A 1 423 ? -9.704 -21.472 23.392 1.00 91.81 423 VAL A O 1
ATOM 3187 N N . VAL A 1 424 ? -9.128 -19.352 23.914 1.00 93.06 424 VAL A N 1
ATOM 3188 C CA . VAL A 1 424 ? -7.686 -19.587 24.055 1.00 93.06 424 VAL A CA 1
ATOM 3189 C C . VAL A 1 424 ? -7.152 -18.976 25.342 1.00 93.06 424 VAL A C 1
ATOM 3191 O O . VAL A 1 424 ? -7.710 -18.002 25.848 1.00 93.06 424 VAL A O 1
ATOM 3194 N N . ASP A 1 425 ? -6.062 -19.541 25.851 1.00 93.12 425 ASP A N 1
ATOM 3195 C CA . ASP A 1 425 ? -5.284 -18.958 26.942 1.00 93.12 425 ASP A CA 1
ATOM 3196 C C . ASP A 1 425 ? -4.317 -17.857 26.442 1.00 93.12 425 ASP A C 1
ATOM 3198 O O . ASP A 1 425 ? -4.294 -17.480 25.265 1.00 93.12 425 ASP A O 1
ATOM 3202 N N . ASP A 1 426 ? -3.471 -17.343 27.337 1.00 92.25 426 ASP A N 1
ATOM 3203 C CA . ASP A 1 426 ? -2.459 -16.329 27.001 1.00 92.25 426 ASP A CA 1
ATOM 3204 C C . ASP A 1 426 ? -1.303 -16.851 26.129 1.00 92.25 426 ASP A C 1
ATOM 3206 O O . ASP A 1 426 ? -0.458 -16.072 25.683 1.00 92.25 426 ASP A O 1
ATOM 3210 N N . ASN A 1 427 ? -1.223 -18.163 25.902 1.00 93.12 427 ASN A N 1
ATOM 3211 C CA . ASN A 1 427 ? -0.272 -18.790 24.988 1.00 93.12 427 ASN A CA 1
ATOM 3212 C C . ASN A 1 427 ? -0.877 -19.040 23.602 1.00 93.12 427 ASN A C 1
ATOM 3214 O O . ASN A 1 427 ? -0.218 -19.682 22.777 1.00 93.12 427 ASN A O 1
ATOM 3218 N N . ASP A 1 428 ? -2.082 -18.523 23.338 1.00 94.06 428 ASP A N 1
ATOM 3219 C CA . ASP A 1 428 ? -2.870 -18.782 22.131 1.00 94.06 428 ASP A CA 1
ATOM 3220 C C . ASP A 1 428 ? -3.272 -20.278 21.999 1.00 94.06 428 ASP A C 1
ATOM 3222 O O . ASP A 1 428 ? -3.609 -20.763 20.914 1.00 94.06 428 ASP A O 1
ATOM 3226 N N . GLN A 1 429 ? -3.220 -21.031 23.109 1.00 94.88 429 GLN A N 1
ATOM 3227 C CA . GLN A 1 429 ? -3.511 -22.462 23.190 1.00 94.88 429 GLN A CA 1
ATOM 3228 C C . GLN A 1 429 ? -4.993 -22.691 23.493 1.00 94.88 429 GLN A C 1
ATOM 3230 O O . GLN A 1 429 ? -5.592 -22.009 24.323 1.00 94.88 429 GLN A O 1
ATOM 3235 N N . THR A 1 430 ? -5.596 -23.661 22.810 1.00 94.50 430 THR A N 1
ATOM 3236 C CA . THR A 1 430 ? -7.008 -24.026 23.007 1.00 94.50 430 THR A CA 1
ATOM 3237 C C . THR A 1 430 ? -7.180 -24.992 24.188 1.00 94.50 430 THR A C 1
ATOM 3239 O O . THR A 1 430 ? -6.213 -25.357 24.855 1.00 94.50 430 THR A O 1
ATOM 3242 N N . SER A 1 431 ? -8.401 -25.493 24.417 1.00 91.19 431 SER A N 1
ATOM 3243 C CA . SER A 1 431 ? -8.655 -26.576 25.386 1.00 91.19 431 SER A CA 1
ATOM 3244 C C . SER A 1 431 ? -7.922 -27.890 25.068 1.00 91.19 431 SER A C 1
ATOM 3246 O O . SER A 1 431 ? -7.913 -28.798 25.897 1.00 91.19 431 SER A O 1
ATOM 3248 N N . VAL A 1 432 ? -7.329 -28.013 23.876 1.00 92.44 432 VAL A N 1
ATOM 3249 C CA . VAL A 1 432 ? -6.581 -29.188 23.423 1.00 92.44 432 VAL A CA 1
ATOM 3250 C C . VAL A 1 432 ? -5.097 -28.812 23.305 1.00 92.44 432 VAL A C 1
ATOM 3252 O O . VAL A 1 432 ? -4.770 -27.932 22.505 1.00 92.44 432 VAL A O 1
ATOM 3255 N N . PRO A 1 433 ? -4.175 -29.465 24.046 1.00 90.50 433 PRO A N 1
ATOM 3256 C CA . PRO A 1 433 ? -2.799 -28.981 24.194 1.00 90.50 433 PRO A CA 1
ATOM 3257 C C . PRO A 1 433 ? -1.996 -28.802 22.898 1.00 90.50 433 PRO A C 1
ATOM 3259 O O . PRO A 1 433 ? -1.058 -28.012 22.850 1.00 90.50 433 PRO A O 1
ATOM 3262 N N . ASN A 1 434 ? -2.333 -29.532 21.839 1.00 91.69 434 ASN A N 1
ATOM 3263 C CA . ASN A 1 434 ? -1.641 -29.481 20.552 1.00 91.69 434 ASN A CA 1
ATOM 3264 C C . ASN A 1 434 ? -2.407 -28.696 19.470 1.00 91.69 434 ASN A C 1
ATOM 3266 O O . ASN A 1 434 ? -2.062 -28.806 18.292 1.00 91.69 434 ASN A O 1
ATOM 3270 N N . ILE A 1 435 ? -3.446 -27.941 19.846 1.00 92.44 435 ILE A N 1
ATOM 3271 C CA . ILE A 1 435 ? -4.226 -27.094 18.938 1.00 92.44 435 ILE A CA 1
ATOM 3272 C C . ILE A 1 435 ? -4.177 -25.650 19.436 1.00 92.44 435 ILE A C 1
ATOM 3274 O O . ILE A 1 435 ? -4.469 -25.364 20.600 1.00 92.44 435 ILE A O 1
ATOM 3278 N N . PHE A 1 436 ? -3.846 -24.742 18.521 1.00 94.12 436 PHE A N 1
ATOM 3279 C CA . PHE A 1 436 ? -3.723 -23.308 18.771 1.00 94.12 436 PHE A CA 1
ATOM 3280 C C . PHE A 1 436 ? -4.665 -22.528 17.853 1.00 94.12 436 PHE A C 1
ATOM 3282 O O . PHE A 1 436 ? -4.949 -22.958 16.728 1.00 94.12 436 PHE A O 1
ATOM 3289 N N . ALA A 1 437 ? -5.119 -21.367 18.317 1.00 92.19 437 ALA A N 1
ATOM 3290 C CA . ALA A 1 437 ? -5.921 -20.447 17.522 1.00 92.19 437 ALA A CA 1
ATOM 3291 C C . ALA A 1 437 ? -5.392 -19.018 17.674 1.00 92.19 437 ALA A C 1
ATOM 3293 O O . ALA A 1 437 ? -5.020 -18.595 18.765 1.00 92.19 437 ALA A O 1
ATOM 3294 N N . ILE A 1 438 ? -5.356 -18.279 16.564 1.00 93.56 438 ILE A N 1
ATOM 3295 C CA . ILE A 1 438 ? -4.897 -16.885 16.505 1.00 93.56 438 ILE A CA 1
ATOM 3296 C C . ILE A 1 438 ? -5.812 -16.053 15.598 1.00 93.56 438 ILE A C 1
ATOM 3298 O O . ILE A 1 438 ? -6.479 -16.582 14.705 1.00 93.56 438 ILE A O 1
ATOM 3302 N N . GLY A 1 439 ? -5.793 -14.733 15.782 1.00 90.44 439 GLY A N 1
ATOM 3303 C CA . GLY A 1 439 ? -6.563 -13.789 14.968 1.00 90.44 439 GLY A CA 1
ATOM 3304 C C . GLY A 1 439 ? -8.044 -13.730 15.342 1.00 90.44 439 GLY A C 1
ATOM 3305 O O . GLY A 1 439 ? -8.419 -13.998 16.481 1.00 90.44 439 GLY A O 1
ATOM 3306 N N . ASP A 1 440 ? -8.891 -13.368 14.378 1.00 87.75 440 ASP A N 1
ATOM 3307 C CA . ASP A 1 440 ? -10.296 -12.994 14.613 1.00 87.75 440 ASP A CA 1
ATOM 3308 C C . ASP A 1 440 ? -11.153 -14.106 15.232 1.00 87.75 440 ASP A C 1
ATOM 3310 O O . ASP A 1 440 ? -12.182 -13.842 15.862 1.00 87.75 440 ASP A O 1
ATOM 3314 N N . VAL A 1 441 ? -10.745 -15.363 15.033 1.00 89.31 441 VAL A N 1
ATOM 3315 C CA . VAL A 1 441 ? -11.447 -16.523 15.581 1.00 89.31 441 VAL A CA 1
ATOM 3316 C C . VAL A 1 441 ? -11.309 -16.602 17.103 1.00 89.31 441 VAL A C 1
ATOM 3318 O O . VAL A 1 441 ? -12.135 -17.254 17.734 1.00 89.31 441 VAL A O 1
ATOM 3321 N N . CYS A 1 442 ? -10.319 -15.936 17.700 1.00 91.81 442 CYS A N 1
ATOM 3322 C CA . CYS A 1 442 ? -10.093 -15.955 19.139 1.00 91.81 442 CYS A CA 1
ATOM 3323 C C . CYS A 1 442 ? -11.088 -15.063 19.880 1.00 91.81 442 CYS A C 1
ATOM 3325 O O . CYS A 1 442 ? -11.305 -13.893 19.547 1.00 91.81 442 CYS A O 1
ATOM 3327 N N . GLU A 1 443 ? -11.690 -15.618 20.926 1.00 91.31 443 GLU A N 1
ATOM 3328 C CA . GLU A 1 443 ? -12.590 -14.884 21.802 1.00 91.31 443 GLU A CA 1
ATOM 3329 C C . GLU A 1 443 ? -11.844 -13.803 22.596 1.00 91.31 443 GLU A C 1
ATOM 3331 O O . GLU A 1 443 ? -10.739 -14.014 23.089 1.00 91.31 443 GLU A O 1
ATOM 3336 N N . GLY A 1 444 ? -12.445 -12.613 22.690 1.00 88.88 444 GLY A N 1
ATOM 3337 C CA . GLY A 1 444 ? -11.902 -11.497 23.469 1.00 88.88 444 GLY A CA 1
ATOM 3338 C C . GLY A 1 444 ? -10.622 -10.857 22.918 1.00 88.88 444 GLY A C 1
ATOM 3339 O O . GLY A 1 444 ? -10.078 -9.971 23.571 1.00 88.88 444 GLY A O 1
ATOM 3340 N N . LYS A 1 445 ? -10.126 -11.266 21.741 1.00 90.31 445 LYS A N 1
ATOM 3341 C CA . LYS A 1 445 ? -8.948 -10.653 21.108 1.00 90.31 445 LYS A CA 1
ATOM 3342 C C . LYS A 1 445 ? -9.353 -9.613 20.048 1.00 90.31 445 LYS A C 1
ATOM 3344 O O . LYS A 1 445 ? -10.377 -9.803 19.384 1.00 90.31 445 LYS A O 1
ATOM 3349 N N . PRO A 1 446 ? -8.570 -8.533 19.857 1.00 89.81 446 PRO A N 1
ATOM 3350 C CA . PRO A 1 446 ? -8.822 -7.554 18.803 1.00 89.81 446 PRO A CA 1
ATOM 3351 C C . PRO A 1 446 ? -8.768 -8.180 17.406 1.00 89.81 446 PRO A C 1
ATOM 3353 O O . PRO A 1 446 ? -7.791 -8.832 17.038 1.00 89.81 446 PRO A O 1
ATOM 3356 N N . GLU A 1 447 ? -9.807 -7.934 16.612 1.00 87.69 447 GLU A N 1
ATOM 3357 C CA . GLU A 1 447 ? -9.940 -8.434 15.239 1.00 87.69 447 GLU A CA 1
ATOM 3358 C C . GLU A 1 447 ? -9.159 -7.544 14.263 1.00 87.69 447 GLU A C 1
ATOM 3360 O O . GLU A 1 447 ? -9.750 -6.834 13.453 1.00 87.69 447 GLU A O 1
ATOM 3365 N N . LEU A 1 448 ? -7.828 -7.511 14.379 1.00 82.50 448 LEU A N 1
ATOM 3366 C CA . LEU A 1 448 ? -6.937 -6.670 13.572 1.00 82.50 448 LEU A CA 1
ATOM 3367 C C . LEU A 1 448 ? -5.869 -7.514 12.868 1.00 82.50 448 LEU A C 1
ATOM 3369 O O . LEU A 1 448 ? -5.187 -8.327 13.489 1.00 82.50 448 LEU A O 1
ATOM 3373 N N . THR A 1 449 ? -5.653 -7.281 11.572 1.00 81.25 449 THR A N 1
ATOM 3374 C CA . THR A 1 449 ? -4.641 -8.026 10.800 1.00 81.25 449 THR A CA 1
ATOM 3375 C C . THR A 1 449 ? -3.230 -7.962 11.414 1.00 81.25 449 THR A C 1
ATOM 3377 O O . THR A 1 449 ? -2.619 -9.024 11.561 1.00 81.25 449 THR A O 1
ATOM 3380 N N . PRO A 1 450 ? -2.695 -6.797 11.849 1.00 80.62 450 PRO A N 1
ATOM 3381 C CA . PRO A 1 450 ? -1.383 -6.749 12.504 1.00 80.62 450 PRO A CA 1
ATOM 3382 C C . PRO A 1 450 ? -1.323 -7.550 13.812 1.00 80.62 450 PRO A C 1
ATOM 3384 O O . PRO A 1 450 ? -0.290 -8.146 14.116 1.00 80.62 450 PRO A O 1
ATOM 3387 N N . VAL A 1 451 ? -2.436 -7.623 14.549 1.00 89.75 451 VAL A N 1
ATOM 3388 C CA . VAL A 1 451 ? -2.558 -8.423 15.777 1.00 89.75 451 VAL A CA 1
ATOM 3389 C C . VAL A 1 451 ? -2.451 -9.909 15.450 1.00 89.75 451 VAL A C 1
ATOM 3391 O O . VAL A 1 451 ? -1.655 -10.607 16.072 1.00 89.75 451 VAL A O 1
ATOM 3394 N N . ALA A 1 452 ? -3.165 -10.384 14.425 1.00 87.69 452 ALA A N 1
ATOM 3395 C CA . ALA A 1 452 ? -3.091 -11.776 13.978 1.00 87.69 452 ALA A CA 1
ATOM 3396 C C . ALA A 1 452 ? -1.682 -12.160 13.485 1.00 87.69 452 ALA A C 1
ATOM 3398 O O . ALA A 1 452 ? -1.161 -13.214 13.855 1.00 87.69 452 ALA A O 1
ATOM 3399 N N . ILE A 1 453 ? -1.036 -11.290 12.695 1.00 82.88 453 ILE A N 1
ATOM 3400 C CA . ILE A 1 453 ? 0.341 -11.500 12.214 1.00 82.88 453 ILE A CA 1
ATOM 3401 C C . ILE A 1 453 ? 1.306 -11.605 13.395 1.00 82.88 453 ILE A C 1
ATOM 3403 O O . ILE A 1 453 ? 2.141 -12.512 13.442 1.00 82.88 453 ILE A O 1
ATOM 3407 N N . GLN A 1 454 ? 1.209 -10.681 14.351 1.00 89.75 454 GLN A N 1
ATOM 3408 C CA . GLN A 1 454 ? 2.113 -10.655 15.490 1.00 89.75 454 GLN A CA 1
ATOM 3409 C C . GLN A 1 454 ? 1.881 -11.848 16.426 1.00 89.75 454 GLN A C 1
ATOM 3411 O O . GLN A 1 454 ? 2.857 -12.488 16.818 1.00 89.75 454 GLN A O 1
ATOM 3416 N N . ALA A 1 455 ? 0.624 -12.209 16.706 1.00 91.94 455 ALA A N 1
ATOM 3417 C CA . ALA A 1 455 ? 0.280 -13.414 17.460 1.00 91.94 455 ALA A CA 1
ATOM 3418 C C . ALA A 1 455 ? 0.868 -14.670 16.797 1.00 91.94 455 ALA A C 1
ATOM 3420 O O . ALA A 1 455 ? 1.563 -15.443 17.454 1.00 91.94 455 ALA A O 1
ATOM 3421 N N . GLY A 1 456 ? 0.717 -14.819 15.475 1.00 90.44 456 GLY A N 1
ATOM 3422 C CA . GLY A 1 456 ? 1.298 -15.934 14.721 1.00 90.44 456 GLY A CA 1
ATOM 3423 C C . GLY A 1 456 ? 2.827 -15.980 14.763 1.00 90.44 456 GLY A C 1
ATOM 3424 O O . GLY A 1 456 ? 3.410 -17.043 14.992 1.00 90.44 456 GLY A O 1
ATOM 3425 N N . ARG A 1 457 ? 3.501 -14.830 14.615 1.00 89.19 457 ARG A N 1
ATOM 3426 C CA . ARG A 1 457 ? 4.968 -14.729 14.748 1.00 89.19 457 ARG A CA 1
ATOM 3427 C C . ARG A 1 457 ? 5.438 -15.146 16.138 1.00 89.19 457 ARG A C 1
ATOM 3429 O O . ARG A 1 457 ? 6.412 -15.888 16.256 1.00 89.19 457 ARG A O 1
ATOM 3436 N N . MET A 1 458 ? 4.771 -14.664 17.185 1.00 92.88 458 MET A N 1
ATOM 3437 C CA . MET A 1 458 ? 5.142 -14.985 18.560 1.00 92.88 458 MET A CA 1
ATOM 3438 C C . MET A 1 458 ? 4.868 -16.452 18.890 1.00 92.88 458 MET A C 1
ATOM 3440 O O . MET A 1 458 ? 5.755 -17.113 19.423 1.00 92.88 458 MET A O 1
ATOM 3444 N N . LEU A 1 459 ? 3.711 -16.986 18.495 1.00 92.88 459 LEU A N 1
ATOM 3445 C CA . LEU A 1 459 ? 3.381 -18.402 18.650 1.00 92.88 459 LEU A CA 1
ATOM 3446 C C . LEU A 1 459 ? 4.420 -19.299 17.964 1.00 92.88 459 LEU A C 1
ATOM 3448 O O . LEU A 1 459 ? 4.964 -20.199 18.596 1.00 92.88 459 LEU A O 1
ATOM 3452 N N . THR A 1 460 ? 4.777 -19.004 16.711 1.00 91.69 460 THR A N 1
ATOM 3453 C CA . THR A 1 460 ? 5.787 -19.772 15.959 1.00 91.69 460 THR A CA 1
ATOM 3454 C C . THR A 1 460 ? 7.138 -19.785 16.682 1.00 91.69 460 THR A C 1
ATOM 3456 O O . THR A 1 460 ? 7.776 -20.829 16.798 1.00 91.69 460 THR A O 1
ATOM 3459 N N . ARG A 1 461 ? 7.570 -18.645 17.239 1.00 91.50 461 ARG A N 1
ATOM 3460 C CA . ARG A 1 461 ? 8.819 -18.566 18.016 1.00 91.50 461 ARG A CA 1
ATOM 3461 C C . ARG A 1 461 ? 8.761 -19.363 19.319 1.00 91.50 461 ARG A C 1
ATOM 3463 O O . ARG A 1 461 ? 9.778 -19.931 19.710 1.00 91.50 461 ARG A O 1
ATOM 3470 N N . ARG A 1 462 ? 7.604 -19.414 19.988 1.00 95.56 462 ARG A N 1
ATOM 3471 C CA . ARG A 1 462 ? 7.427 -20.248 21.188 1.00 95.56 462 ARG A CA 1
ATOM 3472 C C . ARG A 1 462 ? 7.488 -21.735 20.855 1.00 95.56 462 ARG A C 1
ATOM 3474 O O . ARG A 1 462 ? 8.140 -22.488 21.566 1.00 95.56 462 ARG A O 1
ATOM 3481 N N . LEU A 1 463 ? 6.856 -22.141 19.755 1.00 89.38 463 LEU A N 1
ATOM 3482 C CA . LEU A 1 463 ? 6.797 -23.543 19.343 1.00 89.38 463 LEU A CA 1
ATOM 3483 C C . LEU A 1 463 ? 8.134 -24.077 18.815 1.00 89.38 463 LEU A C 1
ATOM 3485 O O . LEU A 1 463 ? 8.464 -25.229 19.077 1.00 89.38 463 LEU A O 1
ATOM 3489 N N . PHE A 1 464 ? 8.895 -23.262 18.077 1.00 91.62 464 PHE A N 1
ATOM 3490 C CA . PHE A 1 464 ? 10.025 -23.767 17.282 1.00 91.62 464 PHE A CA 1
ATOM 3491 C C . PHE A 1 464 ? 11.369 -23.084 17.545 1.00 91.62 464 PHE A C 1
ATOM 3493 O O . PHE A 1 464 ? 12.383 -23.541 17.029 1.00 91.62 464 PHE A O 1
ATOM 3500 N N . ALA A 1 465 ? 11.408 -22.002 18.326 1.00 91.56 465 ALA A N 1
ATOM 3501 C CA . ALA A 1 465 ? 12.633 -21.230 18.566 1.00 91.56 465 ALA A CA 1
ATOM 3502 C C . ALA A 1 465 ? 12.930 -21.003 20.060 1.00 91.56 465 ALA A C 1
ATOM 3504 O O . ALA A 1 465 ? 13.680 -20.093 20.404 1.00 91.56 465 ALA A O 1
ATOM 3505 N N . GLY A 1 466 ? 12.312 -21.784 20.956 1.00 91.56 466 GLY A N 1
ATOM 3506 C CA . GLY A 1 466 ? 12.554 -21.715 22.405 1.00 91.56 466 GLY A CA 1
ATOM 3507 C C . GLY A 1 466 ? 12.165 -20.386 23.065 1.00 91.56 466 GLY A C 1
ATOM 3508 O O . GLY A 1 466 ? 12.583 -20.109 24.186 1.00 91.56 466 GLY A O 1
ATOM 3509 N N . SER A 1 467 ? 11.388 -19.535 22.386 1.00 96.00 467 SER A N 1
ATOM 3510 C CA . SER A 1 467 ? 10.967 -18.249 22.944 1.00 96.00 467 SER A CA 1
ATOM 3511 C C . SER A 1 467 ? 9.900 -18.434 24.024 1.00 96.00 467 SER A C 1
ATOM 3513 O O . SER A 1 467 ? 9.050 -19.312 23.930 1.00 96.00 467 SER A O 1
ATOM 3515 N N . THR A 1 468 ? 9.875 -17.545 25.013 1.00 95.94 468 THR A N 1
ATOM 3516 C CA . THR A 1 468 ? 8.805 -17.460 26.025 1.00 95.94 468 THR A CA 1
ATOM 3517 C C . THR A 1 468 ? 7.899 -16.243 25.823 1.00 95.94 468 THR A C 1
ATOM 3519 O O . THR A 1 468 ? 6.954 -16.031 26.581 1.00 95.94 468 THR A O 1
ATOM 3522 N N . LYS A 1 469 ? 8.166 -15.423 24.795 1.00 95.94 469 LYS A N 1
ATOM 3523 C CA . LYS A 1 469 ? 7.475 -14.147 24.590 1.00 95.94 469 LYS A CA 1
ATOM 3524 C C . LYS A 1 469 ? 6.034 -14.364 24.110 1.00 95.94 469 LYS A C 1
ATOM 3526 O O . LYS A 1 469 ? 5.787 -15.045 23.109 1.00 95.94 469 LYS A O 1
ATOM 3531 N N . LYS A 1 470 ? 5.087 -13.759 24.827 1.00 95.75 470 LYS A N 1
ATOM 3532 C CA . LYS A 1 470 ? 3.648 -13.784 24.529 1.00 95.75 470 LYS A CA 1
ATOM 3533 C C . LYS A 1 470 ? 3.216 -12.543 23.764 1.00 95.75 470 LYS A C 1
ATOM 3535 O O . LYS A 1 470 ? 3.864 -11.499 23.873 1.00 95.75 470 LYS A O 1
ATOM 3540 N N . MET A 1 471 ? 2.125 -12.678 23.010 1.00 93.94 471 MET A N 1
ATOM 3541 C CA . MET A 1 471 ? 1.483 -11.531 22.379 1.00 93.94 471 MET A CA 1
ATOM 3542 C C . MET A 1 471 ? 0.927 -10.615 23.462 1.00 93.94 471 MET A C 1
ATOM 3544 O O . MET A 1 471 ? 0.203 -11.061 24.348 1.00 93.94 471 MET A O 1
ATOM 3548 N N . ASP A 1 472 ? 1.273 -9.339 23.369 1.00 92.94 472 ASP A N 1
ATOM 3549 C CA . ASP A 1 472 ? 0.722 -8.309 24.230 1.00 92.94 472 ASP A CA 1
ATOM 3550 C C . ASP A 1 472 ? -0.462 -7.647 23.527 1.00 92.94 472 ASP A C 1
ATOM 3552 O O . ASP A 1 472 ? -0.308 -7.041 22.467 1.00 92.94 472 ASP A O 1
ATOM 3556 N N . TYR A 1 473 ? -1.643 -7.819 24.113 1.00 92.94 473 TYR A N 1
ATOM 3557 C CA . TYR A 1 473 ? -2.904 -7.303 23.590 1.00 92.94 473 TYR A CA 1
ATOM 3558 C C . TYR A 1 473 ? -3.305 -5.956 24.217 1.00 92.94 473 TYR A C 1
ATOM 3560 O O . TYR A 1 473 ? -4.414 -5.481 23.976 1.00 92.94 473 TYR A O 1
ATOM 3568 N N . THR A 1 474 ? -2.428 -5.348 25.020 1.00 91.69 474 THR A N 1
ATOM 3569 C CA . THR A 1 474 ? -2.640 -4.014 25.597 1.00 91.69 474 THR A CA 1
ATOM 3570 C C . THR A 1 474 ? -2.243 -2.910 24.616 1.00 91.69 474 THR A C 1
ATOM 3572 O O . THR A 1 474 ? -1.348 -3.092 23.784 1.00 91.69 474 THR A O 1
ATOM 3575 N N . ASP A 1 475 ? -2.944 -1.775 24.696 1.00 93.06 475 ASP A N 1
ATOM 3576 C CA . ASP A 1 475 ? -2.652 -0.538 23.957 1.00 93.06 475 ASP A CA 1
ATOM 3577 C C . ASP A 1 475 ? -2.405 -0.746 22.454 1.00 93.06 475 ASP A C 1
ATOM 3579 O O . ASP A 1 475 ? -1.489 -0.183 21.850 1.00 93.06 475 ASP A O 1
ATOM 3583 N N . ILE A 1 476 ? -3.233 -1.587 21.828 1.00 95.25 476 ILE A N 1
ATOM 3584 C CA . ILE A 1 476 ? -3.202 -1.791 20.381 1.00 95.25 476 ILE A CA 1
ATOM 3585 C C . ILE A 1 476 ? -3.860 -0.591 19.703 1.00 95.25 476 ILE A C 1
ATOM 3587 O O . ILE A 1 476 ? -5.049 -0.329 19.892 1.00 95.25 476 ILE A O 1
ATOM 3591 N N . ALA A 1 477 ? -3.092 0.111 18.872 1.00 94.81 477 ALA A N 1
ATOM 3592 C CA . ALA A 1 477 ? -3.621 1.192 18.057 1.00 94.81 477 ALA A CA 1
ATOM 3593 C C . ALA A 1 477 ? -4.572 0.683 16.969 1.00 94.81 477 ALA A C 1
ATOM 3595 O O . ALA A 1 477 ? -4.407 -0.406 16.412 1.00 94.81 477 ALA A O 1
ATOM 3596 N N . THR A 1 478 ? -5.555 1.509 16.636 1.00 93.06 478 THR A N 1
ATOM 3597 C CA . THR A 1 478 ? -6.536 1.233 15.588 1.00 93.06 478 THR A CA 1
ATOM 3598 C C . THR A 1 478 ? -6.908 2.509 14.843 1.00 93.06 478 THR A C 1
ATOM 3600 O O . THR A 1 478 ? -6.718 3.623 15.338 1.00 93.06 478 THR A O 1
ATOM 3603 N N . THR A 1 479 ? -7.421 2.354 13.624 1.00 92.44 479 THR A N 1
ATOM 3604 C CA . THR A 1 479 ? -7.866 3.470 12.786 1.00 92.44 479 THR A CA 1
ATOM 3605 C C . THR A 1 479 ? -9.134 3.113 12.023 1.00 92.44 479 THR A C 1
ATOM 3607 O O . THR A 1 479 ? -9.234 2.061 11.388 1.00 92.44 479 THR A O 1
ATOM 3610 N N . VAL A 1 480 ? -10.106 4.017 12.072 1.00 88.81 480 VAL A N 1
ATOM 3611 C CA . VAL A 1 480 ? -11.367 3.975 11.341 1.00 88.81 480 VAL A CA 1
ATOM 3612 C C . VAL A 1 480 ? -11.271 4.932 10.156 1.00 88.81 480 VAL A C 1
ATOM 3614 O O . VAL A 1 480 ? -11.192 6.147 10.319 1.00 88.81 480 VAL A O 1
ATOM 3617 N N . PHE A 1 481 ? -11.289 4.377 8.946 1.00 87.50 481 PHE A N 1
ATOM 3618 C CA . PHE A 1 481 ? -11.126 5.126 7.695 1.00 87.50 481 PHE A CA 1
ATOM 3619 C C . PHE A 1 481 ? -12.463 5.681 7.180 1.00 87.50 481 PHE A C 1
ATOM 3621 O O . PHE A 1 481 ? -12.976 5.262 6.140 1.00 87.50 481 PHE A O 1
ATOM 3628 N N . THR A 1 482 ? -13.069 6.579 7.953 1.00 85.50 482 THR A N 1
ATOM 3629 C CA . THR A 1 482 ? -14.205 7.412 7.528 1.00 85.50 482 THR A CA 1
ATOM 3630 C C . THR A 1 482 ? -13.729 8.616 6.696 1.00 85.50 482 THR A C 1
ATOM 3632 O O . THR A 1 482 ? -12.525 8.839 6.610 1.00 85.50 482 THR A O 1
ATOM 3635 N N . PRO A 1 483 ? -14.626 9.398 6.051 1.00 85.94 483 PRO A N 1
ATOM 3636 C CA . PRO A 1 483 ? -14.227 10.562 5.243 1.00 85.94 483 PRO A CA 1
ATOM 3637 C C . PRO A 1 483 ? -13.349 11.578 5.982 1.00 85.94 483 PRO A C 1
ATOM 3639 O O . PRO A 1 483 ? -12.522 12.244 5.366 1.00 85.94 483 PRO A O 1
ATOM 3642 N N . ILE A 1 484 ? -13.535 11.665 7.297 1.00 92.50 484 ILE A N 1
ATOM 3643 C CA . ILE A 1 484 ? -12.544 12.156 8.245 1.00 92.50 484 ILE A CA 1
ATOM 3644 C C . ILE A 1 484 ? -12.067 10.945 9.051 1.00 92.50 484 ILE A C 1
ATOM 3646 O O . ILE A 1 484 ? -12.898 10.210 9.591 1.00 92.50 484 ILE A O 1
ATOM 3650 N N . GLU A 1 485 ? -10.768 10.659 9.054 1.00 93.38 485 GLU A N 1
ATOM 3651 C CA . GLU A 1 485 ? -10.244 9.440 9.676 1.00 93.38 485 GLU A CA 1
ATOM 3652 C C . GLU A 1 485 ? -10.209 9.584 11.198 1.00 93.38 485 GLU A C 1
ATOM 3654 O O . GLU A 1 485 ? -10.033 10.681 11.726 1.00 93.38 485 GLU A O 1
ATOM 3659 N N . TYR A 1 486 ? -10.353 8.469 11.910 1.00 97.62 486 TYR A N 1
ATOM 3660 C CA . TYR A 1 486 ? -10.241 8.424 13.365 1.00 97.62 486 TYR A CA 1
ATOM 3661 C C . TYR A 1 486 ? -9.204 7.394 13.794 1.00 97.62 486 TYR A C 1
ATOM 3663 O O . TYR A 1 486 ? -9.377 6.210 13.534 1.00 97.62 486 TYR A O 1
ATOM 3671 N N . GLY A 1 487 ? -8.147 7.831 14.471 1.00 97.38 487 GLY A N 1
ATOM 3672 C CA . GLY A 1 487 ? -7.140 6.978 15.095 1.00 97.38 487 GLY A CA 1
ATOM 3673 C C . GLY A 1 487 ? -7.261 7.000 16.616 1.00 97.38 487 GLY A C 1
ATOM 3674 O O . GLY A 1 487 ? -7.514 8.054 17.204 1.00 97.38 487 GLY A O 1
ATOM 3675 N N . CYS A 1 488 ? -7.055 5.857 17.269 1.00 98.31 488 CYS A N 1
ATOM 3676 C CA . CYS A 1 488 ? -6.903 5.814 18.722 1.00 98.31 488 CYS A CA 1
ATOM 3677 C C . CYS A 1 488 ? -5.982 4.702 19.214 1.00 98.31 488 CYS A C 1
ATOM 3679 O O . CYS A 1 488 ? -5.762 3.700 18.531 1.00 98.31 488 CYS A O 1
ATOM 3681 N N . VAL A 1 489 ? -5.490 4.883 20.435 1.00 97.94 489 VAL A N 1
ATOM 3682 C CA . VAL A 1 489 ? -4.767 3.882 21.223 1.00 97.94 489 VAL A CA 1
ATOM 3683 C C . VAL A 1 489 ? -5.021 4.131 22.715 1.00 97.94 489 VAL A C 1
ATOM 3685 O O . VAL A 1 489 ? -5.208 5.277 23.124 1.00 97.94 489 VAL A O 1
ATOM 3688 N N . GLY A 1 490 ? -5.034 3.066 23.518 1.00 96.81 490 GLY A N 1
ATOM 3689 C CA . GLY A 1 490 ? -5.369 3.132 24.942 1.00 96.81 490 GLY A CA 1
ATOM 3690 C C . GLY A 1 490 ? -6.878 3.198 25.190 1.00 96.81 490 GLY A C 1
ATOM 3691 O O . GLY A 1 490 ? -7.673 2.759 24.354 1.00 96.81 490 GLY A O 1
ATOM 3692 N N . TYR A 1 491 ? -7.272 3.714 26.351 1.00 97.25 491 TYR A N 1
ATOM 3693 C CA . TYR A 1 491 ? -8.675 3.819 26.747 1.00 97.25 491 TYR A CA 1
ATOM 3694 C C . TYR A 1 491 ? -9.413 4.910 25.979 1.00 97.25 491 TYR A C 1
ATOM 3696 O O . TYR A 1 491 ? -8.870 5.989 25.756 1.00 97.25 491 TYR A O 1
ATOM 3704 N N . SER A 1 492 ? -10.688 4.663 25.676 1.00 97.12 492 SER A N 1
ATOM 3705 C CA . SER A 1 492 ? -11.640 5.757 25.470 1.00 97.12 492 SER A CA 1
ATOM 3706 C C . SER A 1 492 ? -11.880 6.543 26.761 1.00 97.12 492 SER A C 1
ATOM 3708 O O . SER A 1 492 ? -11.582 6.080 27.861 1.00 97.12 492 SER A O 1
ATOM 3710 N N . GLU A 1 493 ? -12.450 7.740 26.647 1.00 95.38 493 GLU A N 1
ATOM 3711 C CA . GLU A 1 493 ? -12.774 8.561 27.816 1.00 95.38 493 GLU A CA 1
ATOM 3712 C C . GLU A 1 493 ? -13.829 7.886 28.698 1.00 95.38 493 GLU A C 1
ATOM 3714 O O . GLU A 1 493 ? -13.695 7.891 29.920 1.00 95.38 493 GLU A O 1
ATOM 3719 N N . ASP A 1 494 ? -14.826 7.245 28.085 1.00 93.81 494 ASP A N 1
ATOM 3720 C CA . ASP A 1 494 ? -15.851 6.475 28.793 1.00 93.81 494 ASP A CA 1
ATOM 3721 C C . ASP A 1 494 ? -15.232 5.301 29.572 1.00 93.81 494 ASP A C 1
ATOM 3723 O O . ASP A 1 494 ? -15.499 5.128 30.762 1.00 93.81 494 ASP A O 1
ATOM 3727 N N . GLU A 1 495 ? -14.336 4.535 28.939 1.00 95.19 495 GLU A N 1
ATOM 3728 C CA . GLU A 1 495 ? -13.636 3.423 29.594 1.00 95.19 495 GLU A CA 1
ATOM 3729 C C . GLU A 1 495 ? -12.667 3.893 30.679 1.00 95.19 495 GLU A C 1
ATOM 3731 O O . GLU A 1 495 ? -12.541 3.230 31.705 1.00 95.19 495 GLU A O 1
ATOM 3736 N N . ALA A 1 496 ? -11.976 5.017 30.480 1.00 95.62 496 ALA A N 1
ATOM 3737 C CA . ALA A 1 496 ? -11.059 5.562 31.474 1.00 95.62 496 ALA A CA 1
ATOM 3738 C C . ALA A 1 496 ? -11.816 6.017 32.733 1.00 95.62 496 ALA A C 1
ATOM 3740 O O . ALA A 1 496 ? -11.356 5.779 33.850 1.00 95.62 496 ALA A O 1
ATOM 3741 N N . ARG A 1 497 ? -13.013 6.601 32.569 1.00 94.56 497 ARG A N 1
ATOM 3742 C CA . ARG A 1 497 ? -13.908 6.946 33.688 1.00 94.56 497 ARG A CA 1
ATOM 3743 C C . ARG A 1 497 ? -14.381 5.708 34.447 1.00 94.56 497 ARG A C 1
ATOM 3745 O O . ARG A 1 497 ? -14.495 5.771 35.667 1.00 94.56 497 ARG A O 1
ATOM 3752 N N . GLU A 1 498 ? -14.655 4.612 33.741 1.00 94.69 498 GLU A N 1
ATOM 3753 C CA . GLU A 1 498 ? -15.107 3.350 34.341 1.00 94.69 498 GLU A CA 1
ATOM 3754 C C . GLU A 1 498 ? -13.970 2.588 35.042 1.00 94.69 498 GLU A C 1
ATOM 3756 O O . GLU A 1 498 ? -14.152 2.095 36.153 1.00 94.69 498 GLU A O 1
ATOM 3761 N N . LYS A 1 499 ? -12.800 2.478 34.401 1.00 94.12 499 LYS A N 1
ATOM 3762 C CA . LYS A 1 499 ? -11.694 1.614 34.849 1.00 94.12 499 LYS A CA 1
ATOM 3763 C C . LYS A 1 499 ? -10.717 2.284 35.810 1.00 94.12 499 LYS A C 1
ATOM 3765 O O . LYS A 1 499 ? -10.084 1.575 36.586 1.00 94.12 499 LYS A O 1
ATOM 3770 N N . ILE A 1 500 ? -10.552 3.605 35.728 1.00 93.56 500 ILE A N 1
ATOM 3771 C CA . ILE A 1 500 ? -9.650 4.369 36.598 1.00 93.56 500 ILE A CA 1
ATOM 3772 C C . ILE A 1 500 ? -10.500 5.092 37.649 1.00 93.56 500 ILE A C 1
ATOM 3774 O O . ILE A 1 500 ? -10.652 4.595 38.759 1.00 93.56 500 ILE A O 1
ATOM 3778 N N . SER A 1 501 ? -11.071 6.238 37.282 1.00 91.31 501 SER A N 1
ATOM 3779 C CA . SER A 1 501 ? -12.188 6.943 37.929 1.00 91.31 501 SER A CA 1
ATOM 3780 C C . SER A 1 501 ? -12.312 8.322 37.282 1.00 91.31 501 SER A C 1
ATOM 3782 O O . SER A 1 501 ? -11.333 8.872 36.767 1.00 91.31 501 SER A O 1
ATOM 3784 N N . LYS A 1 502 ? -13.502 8.928 37.330 1.00 89.62 502 LYS A N 1
ATOM 3785 C CA . LYS A 1 502 ? -13.726 10.280 36.793 1.00 89.62 502 LYS A CA 1
ATOM 3786 C C . LYS A 1 502 ? -12.844 11.324 37.488 1.00 89.62 502 LYS A C 1
ATOM 3788 O O . LYS A 1 502 ? -12.354 12.245 36.844 1.00 89.62 502 LYS A O 1
ATOM 3793 N N . GLU A 1 503 ? -12.625 11.175 38.790 1.00 92.25 503 GLU A N 1
ATOM 3794 C CA . GLU A 1 503 ? -11.870 12.113 39.618 1.00 92.25 503 GLU A CA 1
ATOM 3795 C C . GLU A 1 503 ? -10.359 11.978 39.435 1.00 92.25 503 GLU A C 1
ATOM 3797 O O . GLU A 1 503 ? -9.644 12.926 39.752 1.00 92.25 503 GLU A O 1
ATOM 3802 N N . ARG A 1 504 ? -9.863 10.842 38.931 1.00 95.31 504 ARG A N 1
ATOM 3803 C CA . ARG A 1 504 ? -8.430 10.581 38.724 1.00 95.31 504 ARG A CA 1
ATOM 3804 C C . ARG A 1 504 ? -7.964 10.898 37.310 1.00 95.31 504 ARG A C 1
ATOM 3806 O O . ARG A 1 504 ? -6.803 11.256 37.130 1.00 95.31 504 ARG A O 1
ATOM 3813 N N . ILE A 1 505 ? -8.847 10.845 36.318 1.00 96.44 505 ILE A N 1
ATOM 3814 C CA . ILE A 1 505 ? -8.472 11.207 34.951 1.00 96.44 505 ILE A CA 1
ATOM 3815 C C . ILE A 1 505 ? -8.534 12.720 34.717 1.00 96.44 505 ILE A C 1
ATOM 3817 O O . ILE A 1 505 ? -9.255 13.458 35.394 1.00 96.44 505 ILE A O 1
ATOM 3821 N N . LYS A 1 506 ? -7.777 13.176 33.724 1.00 96.06 506 LYS A N 1
ATOM 3822 C CA . LYS A 1 506 ? -7.876 14.508 33.128 1.00 96.06 506 LYS A CA 1
ATOM 3823 C C . LYS A 1 506 ? -7.834 14.371 31.610 1.00 96.06 506 LYS A C 1
ATOM 3825 O O . LYS A 1 506 ? -7.132 13.507 31.088 1.00 96.06 506 LYS A O 1
ATOM 3830 N N . VAL A 1 507 ? -8.611 15.187 30.901 1.00 97.12 507 VAL A N 1
ATOM 3831 C CA . VAL A 1 507 ? -8.697 15.133 29.437 1.00 97.12 507 VAL A CA 1
ATOM 3832 C C . VAL A 1 507 ? -8.237 16.461 28.866 1.00 97.12 507 VAL A C 1
ATOM 3834 O O . VAL A 1 507 ? -8.884 17.481 29.082 1.00 97.12 507 VAL A O 1
ATOM 3837 N N . TYR A 1 508 ? -7.134 16.438 28.127 1.00 96.81 508 TYR A N 1
ATOM 3838 C CA . TYR A 1 508 ? -6.690 17.569 27.321 1.00 96.81 508 TYR A CA 1
ATOM 3839 C C . TYR A 1 508 ? -7.238 17.410 25.906 1.00 96.81 508 TYR A C 1
ATOM 3841 O O . TYR A 1 508 ? -7.274 16.293 25.383 1.00 96.81 508 TYR A O 1
ATOM 3849 N N . HIS A 1 509 ? -7.681 18.496 25.281 1.00 96.38 509 HIS A N 1
ATOM 3850 C CA . HIS A 1 509 ? -8.201 18.446 23.916 1.00 96.38 509 HIS A CA 1
ATOM 3851 C C . HIS A 1 509 ? -7.931 19.721 23.122 1.00 96.38 509 HIS A C 1
ATOM 3853 O O . HIS A 1 509 ? -7.699 20.782 23.688 1.00 96.38 509 HIS A O 1
ATOM 3859 N N . CYS A 1 510 ? -7.986 19.624 21.797 1.00 93.88 510 CYS A N 1
ATOM 3860 C CA . CYS A 1 510 ? -7.969 20.789 20.919 1.00 93.88 510 CYS A CA 1
ATOM 3861 C C . CYS A 1 510 ? -8.733 20.513 19.619 1.00 93.88 510 CYS A C 1
ATOM 3863 O O . CYS A 1 510 ? -8.913 19.363 19.204 1.00 93.88 510 CYS A O 1
ATOM 3865 N N . THR A 1 511 ? -9.185 21.586 18.972 1.00 93.31 511 THR A N 1
ATOM 3866 C CA . THR A 1 511 ? -9.598 21.564 17.566 1.00 93.31 511 THR A CA 1
ATOM 3867 C C . THR A 1 511 ? -8.501 22.202 16.726 1.00 93.31 511 THR A C 1
ATOM 3869 O O . THR A 1 511 ? -7.914 23.207 17.127 1.00 93.31 511 THR A O 1
ATOM 3872 N N . ALA A 1 512 ? -8.222 21.628 15.561 1.00 91.06 512 ALA A N 1
ATOM 3873 C CA . ALA A 1 512 ? -7.209 22.147 14.649 1.00 91.06 512 ALA A CA 1
ATOM 3874 C C . ALA A 1 512 ? -7.672 21.992 13.200 1.00 91.06 512 ALA A C 1
ATOM 3876 O O . ALA A 1 512 ? -8.297 20.993 12.836 1.00 91.06 512 ALA A O 1
ATOM 3877 N N . GLN A 1 513 ? -7.358 22.977 12.362 1.00 90.56 513 GLN A N 1
ATOM 3878 C CA . GLN A 1 513 ? -7.623 22.911 10.928 1.00 90.56 513 GLN A CA 1
ATOM 3879 C C . GLN A 1 513 ? -6.337 22.512 10.199 1.00 90.56 513 GLN A C 1
ATOM 3881 O O . GLN A 1 513 ? -5.359 23.258 10.282 1.00 90.56 513 GLN A O 1
ATOM 3886 N N . PRO A 1 514 ? -6.313 21.380 9.471 1.00 91.00 514 PRO A N 1
ATOM 3887 C CA . PRO A 1 514 ? -5.195 21.042 8.598 1.00 91.00 514 PRO A CA 1
ATOM 3888 C C . PRO A 1 514 ? -4.892 22.193 7.633 1.00 91.00 514 PRO A C 1
ATOM 3890 O O . PRO A 1 514 ? -5.807 22.747 7.016 1.00 91.00 514 PRO A O 1
ATOM 3893 N N . LEU A 1 515 ? -3.614 22.557 7.495 1.00 89.94 515 LEU A N 1
ATOM 3894 C CA . LEU A 1 515 ? -3.201 23.713 6.695 1.00 89.94 515 LEU A CA 1
ATOM 3895 C C . LEU A 1 515 ? -3.672 23.589 5.238 1.00 89.94 515 LEU A C 1
ATOM 3897 O O . LEU A 1 515 ? -4.089 24.574 4.628 1.00 89.94 515 LEU A O 1
ATOM 3901 N N . GLU A 1 516 ? -3.668 22.370 4.703 1.00 85.81 516 GLU A N 1
ATOM 3902 C CA . GLU A 1 516 ? -4.094 22.034 3.347 1.00 85.81 516 GLU A CA 1
ATOM 3903 C C . GLU A 1 516 ? -5.574 22.355 3.096 1.00 85.81 516 GLU A C 1
ATOM 3905 O O . GLU A 1 516 ? -5.970 22.614 1.958 1.00 85.81 516 GLU A O 1
ATOM 3910 N N . TRP A 1 517 ? -6.409 22.361 4.140 1.00 89.38 517 TRP A N 1
ATOM 3911 C CA . TRP A 1 517 ? -7.843 22.630 4.009 1.00 89.38 517 TRP A CA 1
ATOM 3912 C C . TRP A 1 517 ? -8.149 24.120 3.856 1.00 89.38 517 TRP A C 1
ATOM 3914 O O . TRP A 1 517 ? -9.177 24.457 3.275 1.00 89.38 517 TRP A O 1
ATOM 3924 N N . ASN A 1 518 ? -7.241 25.017 4.260 1.00 83.69 518 ASN A N 1
ATOM 3925 C CA . ASN A 1 518 ? -7.438 26.467 4.135 1.00 83.69 518 ASN A CA 1
ATOM 3926 C C . ASN A 1 518 ? -7.602 26.935 2.680 1.00 83.69 518 ASN A C 1
ATOM 3928 O O . ASN A 1 518 ? -8.275 27.933 2.419 1.00 83.69 518 ASN A O 1
ATOM 3932 N N . LEU A 1 519 ? -7.006 26.217 1.722 1.00 83.25 519 LEU A N 1
ATOM 3933 C CA . LEU A 1 519 ? -7.140 26.514 0.293 1.00 83.25 519 LEU A CA 1
ATOM 3934 C C . LEU A 1 519 ? -8.452 25.987 -0.308 1.00 83.25 519 LEU A C 1
ATOM 3936 O O . LEU A 1 519 ? -8.840 26.415 -1.395 1.00 83.25 519 LEU A O 1
ATOM 3940 N N . ASN A 1 520 ? -9.140 25.068 0.372 1.00 82.38 520 ASN A N 1
ATOM 3941 C CA . ASN A 1 520 ? -10.341 24.425 -0.139 1.00 82.38 520 ASN A CA 1
ATOM 3942 C C . ASN A 1 520 ? -11.599 25.130 0.389 1.00 82.38 520 ASN A C 1
ATOM 3944 O O . ASN A 1 520 ? -11.942 25.030 1.565 1.00 82.38 520 ASN A O 1
ATOM 3948 N N . SER A 1 521 ? -12.332 25.803 -0.504 1.00 82.19 521 SER A N 1
ATOM 3949 C CA . SER A 1 521 ? -13.567 26.515 -0.155 1.00 82.19 521 SER A CA 1
ATOM 3950 C C . SER A 1 521 ? -14.660 25.630 0.440 1.00 82.19 521 SER A C 1
ATOM 3952 O O . SER A 1 521 ? -15.447 26.127 1.237 1.00 82.19 521 SER A O 1
ATOM 3954 N N . GLU A 1 522 ? -14.702 24.345 0.088 1.00 82.12 522 GLU A N 1
ATOM 3955 C CA . GLU A 1 522 ? -15.705 23.390 0.579 1.00 82.12 522 GLU A CA 1
ATOM 3956 C C . GLU A 1 522 ? -15.390 22.870 1.988 1.00 82.12 522 GLU A C 1
ATOM 3958 O O . GLU A 1 522 ? -16.268 22.325 2.652 1.00 82.12 522 GLU A O 1
ATOM 3963 N N . ARG A 1 523 ? -14.148 23.050 2.459 1.00 82.19 523 ARG A N 1
ATOM 3964 C CA . ARG A 1 523 ? -13.657 22.559 3.760 1.00 82.19 523 ARG A CA 1
ATOM 3965 C C . ARG A 1 523 ? -13.286 23.678 4.733 1.00 82.19 523 ARG A C 1
ATOM 3967 O O . ARG A 1 523 ? -12.676 23.417 5.766 1.00 82.19 523 ARG A O 1
ATOM 3974 N N . LYS A 1 524 ? -13.661 24.926 4.432 1.00 77.25 524 LYS A N 1
ATOM 3975 C CA . LYS A 1 524 ? -13.327 26.096 5.266 1.00 77.25 524 LYS A CA 1
ATOM 3976 C C . LYS A 1 524 ? -13.807 25.976 6.711 1.00 77.25 524 LYS A C 1
ATOM 3978 O O . LYS A 1 524 ? -13.122 26.462 7.605 1.00 77.25 524 LYS A O 1
ATOM 3983 N N . ASP A 1 525 ? -14.927 25.291 6.923 1.00 83.31 525 ASP A N 1
ATOM 3984 C CA . ASP A 1 525 ? -15.524 25.083 8.246 1.00 83.31 525 ASP A CA 1
ATOM 3985 C C . ASP A 1 525 ? -15.254 23.675 8.806 1.00 83.31 525 ASP A C 1
ATOM 3987 O O . ASP A 1 525 ? -15.837 23.290 9.820 1.00 83.31 525 ASP A O 1
ATOM 3991 N N . ASP A 1 526 ? -14.444 22.861 8.122 1.00 89.62 526 ASP A N 1
ATOM 3992 C CA . ASP A 1 526 ? -14.070 21.535 8.610 1.00 89.62 526 ASP A CA 1
ATOM 3993 C C . ASP A 1 526 ? -12.905 21.656 9.591 1.00 89.62 526 ASP A C 1
ATOM 3995 O O . ASP A 1 526 ? -11.885 22.284 9.300 1.00 89.62 526 ASP A O 1
ATOM 3999 N N . MET A 1 527 ? -13.058 21.004 10.741 1.00 90.69 527 MET A N 1
ATOM 4000 C CA . MET A 1 527 ? -12.064 20.967 11.806 1.00 90.69 527 MET A CA 1
ATOM 4001 C C . MET A 1 527 ? -11.740 19.519 12.143 1.00 90.69 527 MET A C 1
ATOM 4003 O O . MET A 1 527 ? -12.624 18.660 12.179 1.00 90.69 527 MET A O 1
ATOM 4007 N N . GLY A 1 528 ? -10.467 19.261 12.408 1.00 94.06 528 GLY A N 1
ATOM 4008 C CA . GLY A 1 528 ? -10.046 18.072 13.119 1.00 94.06 528 GLY A CA 1
ATOM 4009 C C . GLY A 1 528 ? -10.141 18.270 14.632 1.00 94.06 528 GLY A C 1
ATOM 4010 O O . GLY A 1 528 ? -10.267 19.392 15.129 1.00 94.06 528 GLY A O 1
ATOM 4011 N N . TYR A 1 529 ? -10.075 17.168 15.368 1.00 96.50 529 TYR A N 1
ATOM 4012 C CA . TYR A 1 529 ? -10.148 17.149 16.824 1.00 96.50 529 TYR A CA 1
ATOM 4013 C C . TYR A 1 529 ? -9.151 16.141 17.389 1.00 96.50 529 TYR A C 1
ATOM 4015 O O . TYR A 1 529 ? -9.015 15.033 16.873 1.00 96.50 529 TYR A O 1
ATOM 4023 N N . MET A 1 530 ? -8.457 16.511 18.456 1.00 96.94 530 MET A N 1
ATOM 4024 C CA . MET A 1 530 ? -7.504 15.644 19.144 1.00 96.94 530 MET A CA 1
ATOM 4025 C C . MET A 1 530 ? -7.770 15.676 20.638 1.00 96.94 530 MET A C 1
ATOM 4027 O O . MET A 1 530 ? -8.164 16.710 21.182 1.00 96.94 530 MET A O 1
ATOM 4031 N N . LYS A 1 531 ? -7.524 14.550 21.310 1.00 96.75 531 LYS A N 1
ATOM 4032 C CA . LYS A 1 531 ? -7.530 14.497 22.771 1.00 96.75 531 LYS A CA 1
ATOM 4033 C C . LYS A 1 531 ? -6.509 13.528 23.351 1.00 96.75 531 LYS A C 1
ATOM 4035 O O . LYS A 1 531 ? -6.205 12.492 22.752 1.00 96.75 531 LYS A O 1
ATOM 4040 N N . LEU A 1 532 ? -6.038 13.877 24.543 1.00 98.12 532 LEU A N 1
ATOM 4041 C CA . LEU A 1 532 ? -5.206 13.073 25.429 1.00 98.12 532 LEU A CA 1
ATOM 4042 C C . LEU A 1 532 ? -5.978 12.813 26.722 1.00 98.12 532 LEU A C 1
ATOM 4044 O O . LEU A 1 532 ? -6.506 13.742 27.329 1.00 98.12 532 LEU A O 1
ATOM 4048 N N . ILE A 1 533 ? -6.022 11.560 27.154 1.00 98.19 533 ILE A N 1
ATOM 4049 C CA . ILE A 1 533 ? -6.581 11.151 28.442 1.00 98.19 533 ILE A CA 1
ATOM 4050 C C . ILE A 1 533 ? -5.403 10.775 29.330 1.00 98.19 533 ILE A C 1
ATOM 4052 O O . ILE A 1 533 ? -4.603 9.909 28.964 1.00 98.19 533 ILE A O 1
ATOM 4056 N N . VAL A 1 534 ? -5.290 11.431 30.480 1.00 98.19 534 VAL A N 1
ATOM 4057 C CA . VAL A 1 534 ? -4.164 11.259 31.399 1.00 98.19 534 VAL A CA 1
ATOM 4058 C C . VAL A 1 534 ? -4.628 10.848 32.785 1.00 98.19 534 VAL A C 1
ATOM 4060 O O . VAL A 1 534 ? -5.723 11.206 33.218 1.00 98.19 534 VAL A O 1
ATOM 4063 N N . ASP A 1 535 ? -3.775 10.115 33.486 1.00 97.56 535 ASP A N 1
ATOM 4064 C CA . ASP A 1 535 ? -3.965 9.727 34.878 1.00 97.56 535 ASP A CA 1
ATOM 4065 C C . ASP A 1 535 ? -3.217 10.693 35.811 1.00 97.56 535 ASP A C 1
ATOM 4067 O O . ASP A 1 535 ? -1.984 10.725 35.832 1.00 97.56 535 ASP A O 1
ATOM 4071 N N . LYS A 1 536 ? -3.957 11.478 36.603 1.00 95.25 536 LYS A N 1
ATOM 4072 C CA . LYS A 1 536 ? -3.389 12.504 37.493 1.00 95.25 536 LYS A CA 1
ATOM 4073 C C . LYS A 1 536 ? -2.523 11.926 38.608 1.00 95.25 536 LYS A C 1
ATOM 4075 O O . LYS A 1 536 ? -1.585 12.587 39.046 1.00 95.25 536 LYS A O 1
ATOM 4080 N N . GLU A 1 537 ? -2.822 10.718 39.078 1.00 94.19 537 GLU A N 1
ATOM 4081 C CA . GLU A 1 537 ? -2.065 10.091 40.167 1.00 94.19 537 GLU A CA 1
ATOM 4082 C C . GLU A 1 537 ? -0.779 9.424 39.660 1.00 94.19 537 GLU A C 1
ATOM 4084 O O . GLU A 1 537 ? 0.170 9.252 40.423 1.00 94.19 537 GLU A O 1
ATOM 4089 N N . GLU A 1 538 ? -0.698 9.123 38.362 1.00 92.81 538 GLU A N 1
ATOM 4090 C CA . GLU A 1 538 ? 0.498 8.576 37.711 1.00 92.81 538 GLU A CA 1
ATOM 4091 C C . GLU A 1 538 ? 1.291 9.647 36.952 1.00 92.81 538 GLU A C 1
ATOM 4093 O O . GLU A 1 538 ? 1.715 9.427 35.822 1.00 92.81 538 GLU A O 1
ATOM 4098 N N . LYS A 1 539 ? 1.516 10.817 37.567 1.00 93.69 539 LYS A N 1
ATOM 4099 C CA . LYS A 1 539 ? 2.285 11.929 36.962 1.00 93.69 539 LYS A CA 1
ATOM 4100 C C . LYS A 1 539 ? 1.775 12.321 35.565 1.00 93.69 539 LYS A C 1
ATOM 4102 O O . LYS A 1 539 ? 2.561 12.522 34.643 1.00 93.69 539 LYS A O 1
ATOM 4107 N N . GLU A 1 540 ? 0.453 12.366 35.402 1.00 96.25 540 GLU A N 1
ATOM 4108 C CA . GLU A 1 540 ? -0.202 12.622 34.114 1.00 96.25 540 GLU A CA 1
ATOM 4109 C C . GLU A 1 540 ? 0.267 11.679 32.995 1.00 96.25 540 GLU A C 1
ATOM 4111 O O . GLU A 1 540 ? 0.418 12.079 31.836 1.00 96.25 540 GLU A O 1
ATOM 4116 N N . LYS A 1 541 ? 0.496 10.403 33.329 1.00 97.94 541 LYS A N 1
ATOM 4117 C CA . LYS A 1 541 ? 0.725 9.350 32.340 1.00 97.94 541 LYS A CA 1
ATOM 4118 C C . LYS A 1 541 ? -0.440 9.302 31.361 1.00 97.94 541 LYS A C 1
ATOM 4120 O O . LYS A 1 541 ? -1.603 9.291 31.764 1.00 97.94 541 LYS A O 1
ATOM 4125 N N . VAL A 1 542 ? -0.123 9.249 30.074 1.00 98.25 542 VAL A N 1
ATOM 4126 C CA . VAL A 1 542 ? -1.127 9.185 29.015 1.00 98.25 542 VAL A CA 1
ATOM 4127 C C . VAL A 1 542 ? -1.655 7.758 28.916 1.00 98.25 542 VAL A C 1
ATOM 4129 O O . VAL A 1 542 ? -0.906 6.825 28.633 1.00 98.25 542 VAL A O 1
ATOM 4132 N N . VAL A 1 543 ? -2.956 7.598 29.151 1.00 97.75 543 VAL A N 1
ATOM 4133 C CA . VAL A 1 543 ? -3.663 6.306 29.142 1.00 97.75 543 VAL A CA 1
ATOM 4134 C C . VAL A 1 543 ? -4.608 6.155 27.949 1.00 97.75 543 VAL A C 1
ATOM 4136 O O . VAL A 1 543 ? -5.134 5.070 27.715 1.00 97.75 543 VAL A O 1
ATOM 4139 N N . GLY A 1 544 ? -4.821 7.225 27.180 1.00 98.19 544 GLY A N 1
ATOM 4140 C CA . GLY A 1 544 ? -5.615 7.208 25.955 1.00 98.19 544 GLY A CA 1
ATOM 4141 C C . GLY A 1 544 ? -5.265 8.373 25.036 1.00 98.19 544 GLY A C 1
ATOM 4142 O O . GLY A 1 544 ? -5.047 9.496 25.491 1.00 98.19 544 GLY A O 1
ATOM 4143 N N . VAL A 1 545 ? -5.201 8.112 23.732 1.00 98.44 545 VAL A N 1
ATOM 4144 C CA . VAL A 1 545 ? -4.917 9.111 22.693 1.00 98.44 545 VAL A CA 1
ATOM 4145 C C . VAL A 1 545 ? -5.908 8.930 21.557 1.00 98.44 545 VAL A C 1
ATOM 4147 O O . VAL A 1 545 ? -6.100 7.817 21.066 1.00 98.44 545 VAL A O 1
ATOM 4150 N N . HIS A 1 546 ? -6.518 10.031 21.118 1.00 98.50 546 HIS A N 1
ATOM 4151 C CA . HIS A 1 546 ? -7.486 10.034 20.023 1.00 98.50 546 HIS A CA 1
ATOM 4152 C C . HIS A 1 546 ? -7.211 11.182 19.060 1.00 98.50 546 HIS A C 1
ATOM 4154 O O . HIS A 1 546 ? -6.954 12.308 19.492 1.00 98.50 546 HIS A O 1
ATOM 4160 N N . ILE A 1 547 ? -7.335 10.895 17.767 1.00 98.00 547 ILE A N 1
ATOM 4161 C CA . ILE A 1 547 ? -7.201 11.852 16.670 1.00 98.00 547 ILE A CA 1
ATOM 4162 C C . ILE A 1 547 ? -8.337 11.658 15.673 1.00 98.00 547 ILE A C 1
ATOM 4164 O O . ILE A 1 547 ? -8.534 10.562 15.161 1.00 98.00 547 ILE A O 1
ATOM 4168 N N . LEU A 1 548 ? -9.060 12.728 15.373 1.00 97.81 548 LEU A N 1
ATOM 4169 C CA . LEU A 1 548 ? -10.056 12.819 14.316 1.00 97.81 548 LEU A CA 1
ATOM 4170 C C . LEU A 1 548 ? -9.564 13.842 13.290 1.00 97.81 548 LEU A C 1
ATOM 4172 O O . LEU A 1 548 ? -9.544 15.040 13.564 1.00 97.81 548 LEU A O 1
ATOM 4176 N N . GLY A 1 549 ? -9.148 13.389 12.115 1.00 95.06 549 GLY A N 1
ATOM 4177 C CA . GLY A 1 549 ? -8.569 14.259 11.096 1.00 95.06 549 GLY A CA 1
ATOM 4178 C C . GLY A 1 549 ? -7.921 13.484 9.951 1.00 95.06 549 GLY A C 1
ATOM 4179 O O . GLY A 1 549 ? -8.082 12.269 9.863 1.00 95.06 549 GLY A O 1
ATOM 4180 N N . PRO A 1 550 ? -7.227 14.168 9.031 1.00 90.31 550 PRO A N 1
ATOM 4181 C CA . PRO A 1 550 ? -6.536 13.502 7.935 1.00 90.31 550 PRO A CA 1
ATOM 4182 C C . PRO A 1 550 ? -5.340 12.687 8.450 1.00 90.31 550 PRO A C 1
ATOM 4184 O O . PRO A 1 550 ? -4.676 13.085 9.408 1.00 90.31 550 PRO A O 1
ATOM 4187 N N . ASN A 1 551 ? -5.048 11.566 7.784 1.00 92.12 551 ASN A N 1
ATOM 4188 C CA . ASN A 1 551 ? -3.855 10.746 8.019 1.00 92.12 551 ASN A CA 1
ATOM 4189 C C . ASN A 1 551 ? -3.754 10.214 9.464 1.00 92.12 551 ASN A C 1
ATOM 4191 O O . ASN A 1 551 ? -2.658 10.038 10.003 1.00 92.12 551 ASN A O 1
ATOM 4195 N N . ALA A 1 552 ? -4.897 9.949 10.099 1.00 92.56 552 ALA A N 1
ATOM 4196 C CA . ALA A 1 552 ? -4.981 9.560 11.502 1.00 92.56 552 ALA A CA 1
ATOM 4197 C C . ALA A 1 552 ? -4.194 8.274 11.799 1.00 92.56 552 ALA A C 1
ATOM 4199 O O . ALA A 1 552 ? -3.588 8.155 12.864 1.00 92.56 552 ALA A O 1
ATOM 4200 N N . GLY A 1 553 ? -4.167 7.336 10.845 1.00 84.00 553 GLY A N 1
ATOM 4201 C CA . GLY A 1 553 ? -3.408 6.088 10.963 1.00 84.00 553 GLY A CA 1
ATOM 4202 C C . GLY A 1 553 ? -1.895 6.294 11.024 1.00 84.00 553 GLY A C 1
ATOM 4203 O O . GLY A 1 553 ? -1.217 5.645 11.817 1.00 84.00 553 GLY A O 1
ATOM 4204 N N . GLU A 1 554 ? -1.375 7.244 10.247 1.00 88.56 554 GLU A N 1
ATOM 4205 C CA . GLU A 1 554 ? 0.058 7.553 10.211 1.00 88.56 554 GLU A CA 1
ATOM 4206 C C . GLU A 1 554 ? 0.514 8.200 11.524 1.00 88.56 554 GLU A C 1
ATOM 4208 O O . GLU A 1 554 ? 1.570 7.875 12.066 1.00 88.56 554 GLU A O 1
ATOM 4213 N N . ILE A 1 555 ? -0.322 9.085 12.073 1.00 93.06 555 ILE A N 1
ATOM 4214 C CA . ILE A 1 555 ? -0.028 9.825 13.303 1.00 93.06 555 ILE A CA 1
ATOM 4215 C C . ILE A 1 555 ? -0.135 8.905 14.525 1.00 93.06 555 ILE A C 1
ATOM 4217 O O . ILE A 1 555 ? 0.778 8.854 15.354 1.00 93.06 555 ILE A O 1
ATOM 4221 N N . ILE A 1 556 ? -1.223 8.133 14.637 1.00 96.88 556 ILE A N 1
ATOM 4222 C CA . ILE A 1 556 ? -1.474 7.310 15.827 1.00 96.88 556 ILE A CA 1
ATOM 4223 C C . ILE A 1 556 ? -0.451 6.178 15.985 1.00 96.88 556 ILE A C 1
ATOM 4225 O O . ILE A 1 556 ? -0.174 5.748 17.105 1.00 96.88 556 ILE A O 1
ATOM 4229 N N . GLN A 1 557 ? 0.154 5.715 14.8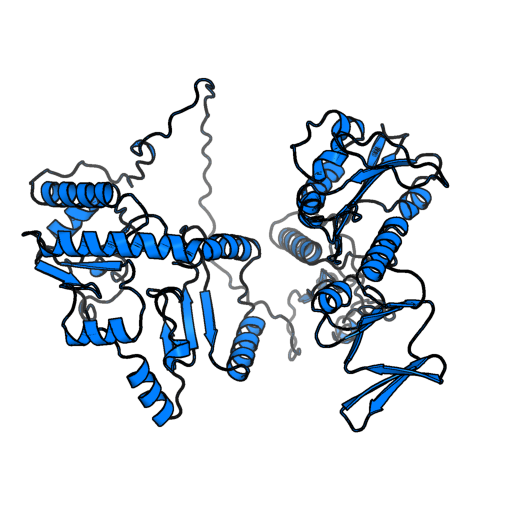86 1.00 94.19 557 GLN A N 1
ATOM 4230 C CA . GLN A 1 557 ? 1.143 4.642 14.916 1.00 94.19 557 GLN A CA 1
ATOM 4231 C C . GLN A 1 557 ? 2.378 5.021 15.746 1.00 94.19 557 GLN A C 1
ATOM 4233 O O . GLN A 1 557 ? 2.828 4.207 16.557 1.00 94.19 557 GLN A O 1
ATOM 4238 N N . GLY A 1 558 ? 2.899 6.243 15.597 1.00 88.81 558 GLY A N 1
ATOM 4239 C CA . GLY A 1 558 ? 4.020 6.735 16.408 1.00 88.81 558 GLY A CA 1
ATOM 4240 C C . GLY A 1 558 ? 3.639 6.899 17.882 1.00 88.81 558 GLY A C 1
ATOM 4241 O O . GLY A 1 558 ? 4.354 6.430 18.769 1.00 88.81 558 GLY A O 1
ATOM 4242 N N . LEU A 1 559 ? 2.460 7.471 18.146 1.00 95.38 559 LEU A N 1
ATOM 4243 C CA . LEU A 1 559 ? 1.953 7.687 19.507 1.00 95.38 559 LEU A CA 1
ATOM 4244 C C . LEU A 1 559 ? 1.688 6.369 20.251 1.00 95.38 559 LEU A C 1
ATOM 4246 O O . LEU A 1 559 ? 1.886 6.295 21.461 1.00 95.38 559 LEU A O 1
ATOM 4250 N N . SER A 1 560 ? 1.334 5.298 19.535 1.00 95.25 560 SER A N 1
ATOM 4251 C CA . SER A 1 560 ? 1.176 3.963 20.127 1.00 95.25 560 SER A CA 1
ATOM 4252 C C . SER A 1 560 ? 2.467 3.422 20.744 1.00 95.25 560 SER A C 1
ATOM 4254 O O . SER A 1 560 ? 2.436 2.784 21.795 1.00 95.25 560 SER A O 1
ATOM 4256 N N . VAL A 1 561 ? 3.620 3.722 20.138 1.00 93.81 561 VAL A N 1
ATOM 4257 C CA . VAL A 1 561 ? 4.926 3.358 20.699 1.00 93.81 561 VAL A CA 1
ATOM 4258 C C . VAL A 1 561 ? 5.200 4.191 21.949 1.00 93.81 561 VAL A C 1
ATOM 4260 O O . VAL A 1 561 ? 5.620 3.637 22.961 1.00 93.81 561 VAL A O 1
ATOM 4263 N N . ALA A 1 562 ? 4.899 5.492 21.912 1.00 93.75 562 ALA A N 1
ATOM 4264 C CA . ALA A 1 562 ? 5.085 6.390 23.050 1.00 93.75 562 ALA A CA 1
ATOM 4265 C C . ALA A 1 562 ? 4.258 5.965 24.280 1.00 93.75 562 ALA A C 1
ATOM 4267 O O . ALA A 1 562 ? 4.799 5.909 25.385 1.00 93.75 562 ALA A O 1
ATOM 4268 N N . ILE A 1 563 ? 2.989 5.575 24.102 1.00 95.06 563 ILE A N 1
ATOM 4269 C CA . ILE A 1 563 ? 2.161 5.037 25.200 1.00 95.06 563 ILE A CA 1
ATOM 4270 C C . ILE A 1 563 ? 2.795 3.791 25.810 1.00 95.06 563 ILE A C 1
ATOM 4272 O O . ILE A 1 563 ? 2.919 3.698 27.030 1.00 95.06 563 ILE A O 1
ATOM 4276 N N . ARG A 1 564 ? 3.278 2.863 24.977 1.00 92.12 564 ARG A N 1
ATOM 4277 C CA . ARG A 1 564 ? 3.955 1.648 25.458 1.00 92.12 564 ARG A CA 1
ATOM 4278 C C . ARG A 1 564 ? 5.260 1.947 26.205 1.00 92.12 564 ARG A C 1
ATOM 4280 O O . ARG A 1 564 ? 5.674 1.138 27.031 1.00 92.12 564 ARG A O 1
ATOM 4287 N N . CYS A 1 565 ? 5.883 3.096 25.946 1.00 94.94 565 CYS A N 1
ATOM 4288 C CA . CYS A 1 565 ? 7.035 3.606 26.692 1.00 94.94 565 CYS A CA 1
ATOM 4289 C C . CYS A 1 565 ? 6.654 4.380 27.970 1.00 94.94 565 CYS A C 1
ATOM 4291 O O . CYS A 1 565 ? 7.547 4.815 28.691 1.00 94.94 565 CYS A O 1
ATOM 4293 N N . GLY A 1 566 ? 5.362 4.548 28.275 1.00 95.62 566 GLY A N 1
ATOM 4294 C CA . GLY A 1 566 ? 4.894 5.271 29.459 1.00 95.62 566 GLY A CA 1
ATOM 4295 C C . GLY A 1 566 ? 4.970 6.793 29.327 1.00 95.62 566 GLY A C 1
ATOM 4296 O O . GLY A 1 566 ? 5.314 7.468 30.294 1.00 95.62 566 GLY A O 1
ATOM 4297 N N . VAL A 1 567 ? 4.677 7.333 28.138 1.00 97.69 567 VAL A N 1
ATOM 4298 C CA . VAL A 1 567 ? 4.641 8.784 27.896 1.00 97.69 567 VAL A CA 1
ATOM 4299 C C . VAL A 1 567 ? 3.686 9.506 28.866 1.00 97.69 567 VAL A C 1
ATOM 4301 O O . VAL A 1 567 ? 2.651 8.970 29.267 1.00 97.69 567 VAL A O 1
ATOM 4304 N N . THR A 1 568 ? 4.034 10.734 29.243 1.00 98.44 568 THR A N 1
ATOM 4305 C CA . THR A 1 568 ? 3.277 11.607 30.153 1.00 98.44 568 THR A CA 1
ATOM 4306 C C . THR A 1 568 ? 2.875 12.867 29.399 1.00 98.44 568 THR A C 1
ATOM 4308 O O . THR A 1 568 ? 3.396 13.128 28.313 1.00 98.44 568 THR A O 1
ATOM 4311 N N . LYS A 1 569 ? 1.963 13.663 29.959 1.00 98.12 569 LYS A N 1
ATOM 4312 C CA . LYS A 1 569 ? 1.613 14.967 29.385 1.00 98.12 569 LYS A CA 1
ATOM 4313 C C . LYS A 1 569 ? 2.827 15.893 29.244 1.00 98.12 569 LYS A C 1
ATOM 4315 O O . LYS A 1 569 ? 2.989 16.505 28.196 1.00 98.12 569 LYS A O 1
ATOM 4320 N N . GLU A 1 570 ? 3.707 15.909 30.243 1.00 97.75 570 GLU A N 1
ATOM 4321 C CA . GLU A 1 570 ? 4.961 16.678 30.236 1.00 97.75 570 GLU A CA 1
ATOM 4322 C C . GLU A 1 570 ? 5.839 16.338 29.021 1.00 97.75 570 GLU A C 1
ATOM 4324 O O . GLU A 1 570 ? 6.299 17.234 28.325 1.00 97.75 570 GLU A O 1
ATOM 4329 N N . HIS A 1 571 ? 5.973 15.054 28.664 1.00 98.12 571 HIS A N 1
ATOM 4330 C CA . HIS A 1 571 ? 6.720 14.659 27.464 1.00 98.12 571 HIS A CA 1
ATOM 4331 C C . HIS A 1 571 ? 6.129 15.215 26.157 1.00 98.12 571 HIS A C 1
ATOM 4333 O O . HIS A 1 571 ? 6.876 15.417 25.202 1.00 98.12 571 HIS A O 1
ATOM 4339 N N . PHE A 1 572 ? 4.808 15.423 26.077 1.00 97.50 572 PHE A N 1
ATOM 4340 C CA . PHE A 1 572 ? 4.195 16.086 24.922 1.00 97.50 572 PHE A CA 1
ATOM 4341 C C . PHE A 1 572 ? 4.505 17.586 24.912 1.00 97.50 572 PHE A C 1
ATOM 4343 O O . PHE A 1 572 ? 4.802 18.116 23.846 1.00 97.50 572 PHE A O 1
ATOM 4350 N N . ASP A 1 573 ? 4.470 18.237 26.076 1.00 96.62 573 ASP A N 1
ATOM 4351 C CA . ASP A 1 573 ? 4.709 19.679 26.221 1.00 96.62 573 ASP A CA 1
ATOM 4352 C C . ASP A 1 573 ? 6.172 20.068 25.969 1.00 96.62 573 ASP A C 1
ATOM 4354 O O . ASP A 1 573 ? 6.446 21.107 25.371 1.00 96.62 573 ASP A O 1
ATOM 4358 N N . ASP A 1 574 ? 7.111 19.204 26.355 1.00 97.00 574 ASP A N 1
ATOM 4359 C CA . ASP A 1 574 ? 8.544 19.392 26.106 1.00 97.00 574 ASP A CA 1
ATOM 4360 C C . ASP A 1 574 ? 8.951 19.052 24.659 1.00 97.00 574 ASP A C 1
ATOM 4362 O O . ASP A 1 574 ? 10.059 19.373 24.215 1.00 97.00 574 ASP A O 1
ATOM 4366 N N . CYS A 1 575 ? 8.081 18.373 23.904 1.00 95.94 575 CYS A N 1
ATOM 4367 C CA . CYS A 1 575 ? 8.368 17.960 22.536 1.00 95.94 575 CYS A CA 1
ATOM 4368 C C . CYS A 1 575 ? 8.200 19.131 21.559 1.00 95.94 575 CYS A C 1
ATOM 4370 O O . CYS A 1 575 ? 7.151 19.765 21.484 1.00 95.94 575 CYS A O 1
ATOM 4372 N N . VAL A 1 576 ? 9.218 19.395 20.736 1.00 96.56 576 VAL A N 1
ATOM 4373 C CA . VAL A 1 576 ? 9.125 20.421 19.688 1.00 96.56 576 VAL A CA 1
ATOM 4374 C C . VAL A 1 576 ? 8.284 19.898 18.521 1.00 96.56 576 VAL A C 1
ATOM 4376 O O . VAL A 1 576 ? 8.657 18.928 17.859 1.00 96.56 576 VAL A O 1
ATOM 4379 N N . GLY A 1 577 ? 7.165 20.570 18.246 1.00 93.31 577 GLY A N 1
ATOM 4380 C CA . GLY A 1 577 ? 6.298 20.273 17.107 1.00 93.31 577 GLY A CA 1
ATOM 4381 C C . GLY A 1 577 ? 6.983 20.493 15.752 1.00 93.31 577 GLY A C 1
ATOM 4382 O O . GLY A 1 577 ? 7.797 21.402 15.580 1.00 93.31 577 GLY A O 1
ATOM 4383 N N . ILE A 1 578 ? 6.639 19.663 14.763 1.00 92.62 578 ILE A N 1
ATOM 4384 C CA . ILE A 1 578 ? 7.060 19.852 13.367 1.00 92.62 578 ILE A CA 1
ATOM 4385 C C . ILE A 1 578 ? 6.022 20.736 12.677 1.00 92.62 578 ILE A C 1
ATOM 4387 O O . ILE A 1 578 ? 4.870 20.328 12.550 1.00 92.62 578 ILE A O 1
ATOM 4391 N N . HIS A 1 579 ? 6.435 21.902 12.183 1.00 92.62 579 HIS A N 1
ATOM 4392 C CA . HIS A 1 579 ? 5.525 22.872 11.575 1.00 92.62 579 HIS A CA 1
ATOM 4393 C C . HIS A 1 579 ? 5.725 23.002 10.051 1.00 92.62 579 HIS A C 1
ATOM 4395 O O . HIS A 1 579 ? 6.874 23.126 9.609 1.00 92.62 579 HIS A O 1
ATOM 4401 N N . PRO A 1 580 ? 4.653 23.054 9.233 1.00 90.81 580 PRO A N 1
ATOM 4402 C CA . PRO A 1 580 ? 3.247 22.855 9.596 1.00 90.81 580 PRO A CA 1
ATOM 4403 C C . PRO A 1 580 ? 2.843 21.377 9.523 1.00 90.81 580 PRO A C 1
ATOM 4405 O O . PRO A 1 580 ? 2.956 20.756 8.465 1.00 90.81 580 PRO A O 1
ATOM 4408 N N . THR A 1 581 ? 2.329 20.807 10.616 1.00 92.12 581 THR A N 1
ATOM 4409 C CA . THR A 1 581 ? 1.742 19.456 10.598 1.00 92.12 581 THR A CA 1
ATOM 4410 C C . THR A 1 581 ? 0.514 19.363 11.489 1.00 92.12 581 THR A C 1
ATOM 4412 O O . THR A 1 581 ? 0.449 19.964 12.550 1.00 92.12 581 THR A O 1
ATOM 4415 N N . PHE A 1 582 ? -0.465 18.540 11.109 1.00 92.81 582 PHE A N 1
ATOM 4416 C CA . PHE A 1 582 ? -1.644 18.327 11.954 1.00 92.81 582 PHE A CA 1
ATOM 4417 C C . PHE A 1 582 ? -1.277 17.701 13.316 1.00 92.81 582 PHE A C 1
ATOM 4419 O O . PHE A 1 582 ? -1.883 18.026 14.325 1.00 92.81 582 PHE A O 1
ATOM 4426 N N . ALA A 1 583 ? -0.246 16.853 13.376 1.00 94.50 583 ALA A N 1
ATOM 4427 C CA . ALA A 1 583 ? 0.172 16.193 14.614 1.00 94.50 583 ALA A CA 1
ATOM 4428 C C . ALA A 1 583 ? 0.810 17.138 15.653 1.00 94.50 583 ALA A C 1
ATOM 4430 O O . ALA A 1 583 ? 0.820 16.802 16.837 1.00 94.50 583 ALA A O 1
ATOM 4431 N N . GLU A 1 584 ? 1.320 18.309 15.247 1.00 95.38 584 GLU A N 1
ATOM 4432 C CA . GLU A 1 584 ? 1.958 19.263 16.169 1.00 95.38 584 GLU A CA 1
ATOM 4433 C C . GLU A 1 584 ? 0.988 19.802 17.232 1.00 95.38 584 GLU A C 1
ATOM 4435 O O . GLU A 1 584 ? 1.407 20.226 18.304 1.00 95.38 584 GLU A O 1
ATOM 4440 N N . SER A 1 585 ? -0.326 19.731 16.993 1.00 94.88 585 SER A N 1
ATOM 4441 C CA . SER A 1 585 ? -1.320 20.190 17.968 1.00 94.88 585 SER A CA 1
ATOM 4442 C C . SER A 1 585 ? -1.315 19.381 19.270 1.00 94.88 585 SER A C 1
ATOM 4444 O O . SER A 1 585 ? -1.839 19.861 20.270 1.00 94.88 585 SER A O 1
ATOM 4446 N N . TYR A 1 586 ? -0.708 18.188 19.296 1.00 96.25 586 TYR A N 1
ATOM 4447 C CA . TYR A 1 586 ? -0.484 17.452 20.541 1.00 96.25 586 TYR A CA 1
ATOM 4448 C C . TYR A 1 586 ? 0.575 18.094 21.444 1.00 96.25 586 TYR A C 1
ATOM 4450 O O . TYR A 1 586 ? 0.465 17.964 22.660 1.00 96.25 586 TYR A O 1
ATOM 4458 N N . THR A 1 587 ? 1.568 18.790 20.879 1.00 96.31 587 THR A N 1
ATOM 4459 C CA . THR A 1 587 ? 2.682 19.377 21.647 1.00 96.31 587 THR A CA 1
ATOM 4460 C C . THR A 1 587 ? 2.364 20.761 22.212 1.00 96.31 587 THR A C 1
ATOM 4462 O O . THR A 1 587 ? 3.161 21.355 22.924 1.00 96.31 587 THR A O 1
ATOM 4465 N N . THR A 1 588 ? 1.200 21.310 21.867 1.00 93.38 588 THR A N 1
ATOM 4466 C CA . THR A 1 588 ? 0.730 22.637 22.303 1.00 93.38 588 THR A CA 1
ATOM 4467 C C . THR A 1 588 ? -0.645 22.567 22.981 1.00 93.38 588 THR A C 1
ATOM 4469 O O . THR A 1 588 ? -1.294 23.585 23.225 1.00 93.38 588 THR A O 1
ATOM 4472 N N . MET A 1 589 ? -1.109 21.355 23.304 1.00 93.31 589 MET A N 1
ATOM 4473 C CA . MET A 1 589 ? -2.439 21.095 23.851 1.00 93.31 589 MET A CA 1
ATOM 4474 C C . MET A 1 589 ? -2.508 21.461 25.340 1.00 93.31 589 MET A C 1
ATOM 4476 O O . MET A 1 589 ? -2.050 20.708 26.199 1.00 93.31 589 MET A O 1
ATOM 4480 N N . THR A 1 590 ? -3.112 22.604 25.660 1.00 91.44 590 THR A N 1
ATOM 4481 C CA . THR A 1 590 ? -3.224 23.105 27.046 1.00 91.44 590 THR A CA 1
ATOM 4482 C C . THR A 1 590 ? -4.649 23.102 27.594 1.00 91.44 590 THR A C 1
ATOM 4484 O O . THR A 1 590 ? -4.830 23.080 28.811 1.00 91.44 590 THR A O 1
ATOM 4487 N N . GLU A 1 591 ? -5.663 23.088 26.726 1.00 93.12 591 GLU A N 1
ATOM 4488 C CA . GLU A 1 591 ? -7.064 23.171 27.138 1.00 93.12 591 GLU A CA 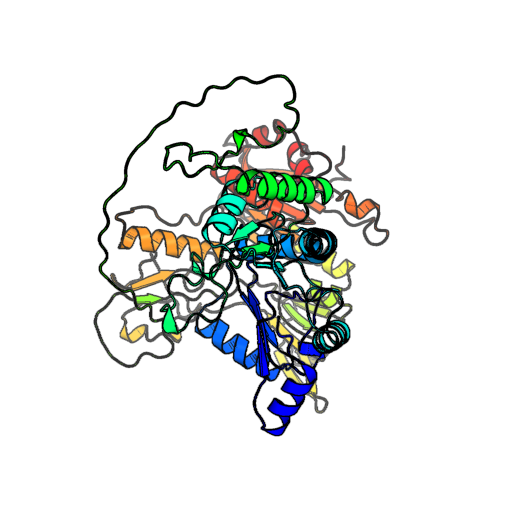1
ATOM 4489 C C . GLU A 1 591 ? -7.545 21.859 27.771 1.00 93.12 591 GLU A C 1
ATOM 4491 O O . GLU A 1 591 ? -7.456 20.780 27.178 1.00 93.12 591 GLU A O 1
ATOM 4496 N N . GLU A 1 592 ? -8.057 21.966 28.998 1.00 92.88 592 GLU A N 1
ATOM 4497 C CA . GLU A 1 592 ? -8.695 20.876 29.732 1.00 92.88 592 GLU A CA 1
ATOM 4498 C C . GLU A 1 592 ? -10.193 20.844 29.423 1.00 92.88 592 GLU A C 1
ATOM 4500 O O . GLU A 1 592 ? -10.905 21.839 29.577 1.00 92.88 592 GLU A O 1
ATOM 4505 N N . LYS A 1 593 ? -10.690 19.666 29.050 1.00 92.19 593 LYS A N 1
ATOM 4506 C CA . LYS A 1 593 ? -12.108 19.444 28.800 1.00 92.19 593 LYS A CA 1
ATOM 4507 C C . LYS A 1 593 ? -12.888 19.501 30.113 1.00 92.19 593 LYS A C 1
ATOM 4509 O O . LYS A 1 593 ? -12.677 18.679 31.004 1.00 92.19 593 LYS A O 1
ATOM 4514 N N . THR A 1 594 ? -13.847 20.418 30.199 1.00 84.75 594 THR A N 1
ATOM 4515 C CA . THR A 1 594 ? -14.774 20.526 31.336 1.00 84.75 594 THR A CA 1
ATOM 4516 C C . THR A 1 594 ? -16.169 20.043 30.936 1.00 84.75 594 THR A C 1
ATOM 4518 O O . THR A 1 594 ? -16.563 20.101 29.771 1.00 84.75 594 THR A O 1
ATOM 4521 N N . GLU A 1 595 ? -16.935 19.485 31.877 1.00 76.62 595 GLU A N 1
ATOM 4522 C CA . GLU A 1 595 ? -18.276 18.986 31.551 1.00 76.62 595 GLU A CA 1
ATOM 4523 C C . GLU A 1 595 ? -19.193 20.122 31.084 1.00 76.62 595 GLU A C 1
ATOM 4525 O O . GLU A 1 595 ? -19.365 21.125 31.771 1.00 76.62 595 GLU A O 1
ATOM 4530 N N . GLY A 1 596 ? -19.801 19.943 29.909 1.00 70.25 596 GLY A N 1
ATOM 4531 C CA . GLY A 1 596 ? -20.703 20.928 29.312 1.00 70.25 596 GLY A CA 1
ATOM 4532 C C . GLY A 1 596 ? -20.008 22.087 28.592 1.00 70.25 596 GLY A C 1
ATOM 4533 O O . GLY A 1 596 ? -20.710 22.965 28.090 1.00 70.25 596 GLY A O 1
ATOM 4534 N N . SER A 1 597 ? -18.671 22.104 28.500 1.00 71.75 597 SER A N 1
ATOM 4535 C CA . SER A 1 597 ? -17.974 23.100 27.686 1.00 71.75 597 SER A CA 1
ATOM 4536 C C . SER A 1 597 ? -18.201 22.859 26.194 1.00 71.75 597 SER A C 1
ATOM 4538 O O . SER A 1 597 ? -18.341 21.723 25.732 1.00 71.75 597 SER A O 1
ATOM 4540 N N . ALA A 1 598 ? -18.233 23.948 25.424 1.00 74.88 598 ALA A N 1
ATOM 4541 C CA . ALA A 1 598 ? -18.170 23.863 23.972 1.00 74.88 598 ALA A CA 1
ATOM 4542 C C . ALA A 1 598 ? -16.827 23.250 23.532 1.00 74.88 598 ALA A C 1
ATOM 4544 O O . ALA A 1 598 ? -15.889 23.141 24.325 1.00 74.88 598 ALA A O 1
ATOM 4545 N N . LEU A 1 599 ? -16.736 22.847 22.262 1.00 78.69 599 LEU A N 1
ATOM 4546 C CA . LEU A 1 599 ? -15.446 22.465 21.698 1.00 78.69 599 LEU A CA 1
ATOM 4547 C C . LEU A 1 599 ? -14.480 23.661 21.732 1.00 78.69 599 LEU A C 1
ATOM 4549 O O . LEU A 1 599 ? -14.932 24.786 21.493 1.00 78.69 599 LEU A O 1
ATOM 4553 N N . PRO A 1 600 ? -13.176 23.411 21.957 1.00 75.06 600 PRO A N 1
ATOM 4554 C CA . PRO A 1 600 ? -12.129 24.418 21.859 1.00 75.06 600 PRO A CA 1
ATOM 4555 C C . PRO A 1 600 ? -12.291 25.261 20.598 1.00 75.06 600 PRO A C 1
ATOM 4557 O O . PRO A 1 600 ? -12.459 24.715 19.500 1.00 75.06 600 PRO A O 1
ATOM 4560 N N . THR A 1 601 ? -12.234 26.584 20.722 1.00 64.12 601 THR A N 1
ATOM 4561 C CA . THR A 1 601 ? -12.128 27.471 19.556 1.00 64.12 601 THR A CA 1
ATOM 4562 C C . THR A 1 601 ? -10.731 27.364 18.953 1.00 64.12 601 THR A C 1
ATOM 4564 O O . THR A 1 601 ? -9.756 27.459 19.687 1.00 64.12 601 THR A O 1
ATOM 4567 N N . LYS A 1 602 ? -10.669 27.176 17.624 1.00 60.69 602 LYS A N 1
ATOM 4568 C CA . LYS A 1 602 ? -9.482 27.100 16.745 1.00 60.69 602 LYS A CA 1
ATOM 4569 C C . LYS A 1 602 ? -8.129 27.195 17.472 1.00 60.69 602 LYS A C 1
ATOM 4571 O O . LYS A 1 602 ? -7.627 28.293 17.702 1.00 60.69 602 LYS A O 1
ATOM 4576 N N . GLY A 1 603 ? -7.517 26.043 17.736 1.00 52.06 603 GLY A N 1
ATOM 4577 C CA . GLY A 1 603 ? -6.103 25.961 18.079 1.00 52.06 603 GLY A CA 1
ATOM 4578 C C . GLY A 1 603 ? -5.249 26.118 16.821 1.00 52.06 603 GLY A C 1
ATOM 4579 O O . GLY A 1 603 ? -5.453 25.427 15.823 1.00 52.06 603 GLY A O 1
ATOM 4580 N N . GLY A 1 604 ? -4.310 27.053 16.854 1.00 45.47 604 GLY A N 1
ATOM 4581 C CA . GLY A 1 604 ? -3.264 27.230 15.855 1.00 45.47 604 GLY A CA 1
ATOM 4582 C C . GLY A 1 604 ? -2.190 28.153 16.421 1.00 45.47 604 GLY A C 1
ATOM 4583 O O . GLY A 1 604 ? -2.509 29.000 17.257 1.00 45.47 604 GLY A O 1
ATOM 4584 N N . CYS A 1 605 ? -0.942 27.959 15.998 1.00 38.16 605 CYS A N 1
ATOM 4585 C CA . CYS A 1 605 ? 0.099 28.971 16.172 1.00 38.16 605 CYS A CA 1
ATOM 4586 C C . CYS A 1 605 ? -0.242 30.246 15.392 1.00 38.16 605 CYS A C 1
ATOM 4588 O O . CYS A 1 605 ? -0.835 30.126 14.290 1.00 38.16 605 CYS A O 1
#

Secondary structure (DSSP, 8-state):
-----HHHHHHHHHHTT---EEE-TTS-TTT--GGGTT-SEEEEETTTTTT-SSS---EEEEESSHHHHHHHHHHHHHHT----HHHHHHHHHHHHHHHHHHHHHHHHHHHHHHHHHH-TT--EEE-SSTTTS-HHHHHHHHHH-SS--SEEEEE-S-HHHHHHHHHH-SSSEE-S--SSSS-EEE-GGGTTTTTS-GGG--S-TT-EEEE--SS-HHHHHHHHHHHHHHHHS--PPP--------GGGS--PPPPS---------------------------SS--------EEEEE---------EEEESSS-SS-HHHHHHTT--EEEEESS-SSTTS-HHHHHHHHHHHHHTTEEEEET--EEEEEE-TTS-EEEEETTEEEEEES--EEES-----GGGTTHHHHT--EETTTTEEP--TTSB-SSTTEEEEETTBTTS---HHHHHHHHHHHHHHHHS---PPP--SS--EEE-SSSEEEEEE--HHHHHHHT-TTTEEEEEEEE--GGGGG-GGGTT--EEEEEEEEGGGTTEEEEEEEEETTHHHHHHHHHHHHHTT-BHHHHHSSPPPSS-GGGGGTT--PBP-TTPPP---B--

Foldseek 3Di:
DAADQLLVVLVVCVVVPHAAEEACQQADPLWFDSLVRNHFKYKYFCCALLLQANPATDIDIDGNDPVVVVVVVVVCVVVVVDDDPVNVVSSVVRNVCSNVWFVLLQVLQVVVQVLLLPDPQWPAKAWLDPRRDDPVSVVSSVVGTPGTTRKMKTARPDLLLLVQLQVQFDQQDDDDGARHQGKHKYQCCVPVCVVPPPVPDPDDRRMMMMHGHNPDSVVVSVRNVRSNVRSVDPDDDDDDPDPDPPPVPPPDDDDDDDDDDDDDDDDDDDDDDDDDDDDDDDPDPDDDDDDDDFDEDDDQDADDQFQQWFWFAPDDPLDDQVRVVVVTQIETEEQAATRPPAFRVLRVVLVVVSVLSRYHYRYNWDFPDWDADPVGWIFTDTPNHTPDIGNDTDGRRDDAACLVVPVCVVVVWDDDPVRNAGEADQLQATPHRRYGYFAPSYPPADNHPVRRVVQVVQNCCVVPVVDPDTRDRAFDKDWRPGVFIKIKTADHPVVCCVPPNPVFKWKFKAKEDQPVQCVPPVCVVPIKMWMFIFGNVLQRFTRMIMITGPPRVVLVVVVSVCSVVRHGLVNLCPDDADPPDPNNCSNVTDDIDDPPDDHHDYDDD

Sequence (605 aa):
MRITDLRALAKLAHQKGVLLSVDSTMMPPVICQPLLLGVDIVVHSATKFFSGHADCTGGLVCVRDPELAHRVAFLQNAEGTALAPFECFLFLRGIKTMWLRVSRAQENAQEIAKFLSRHSKVTGVFFPGPGGCDNRALRIHQSQSSGPGCVISFTTGSVGFSRRLLDASRLFKTTVSFGSVNSLGEMPCTMSHASIPAEQQTLPQDLVRLSVGIEDVRDLLLDLQRALETASGQREQPSNDQYDSRFDDLPVVPRLPGGTAEETDGHDDASGLQRGDSLVGFLAAQAQQKRPGLALLGVAAVSALTLGALAAARSQRRCAGFIAGFGFDVTVMVRSILLRGFDQDIANMIGQYMQKHGVNFAREMVPSKFEKTADGKVKVFVKDAEYGVFDTVLVAIGRAGCASQLNVEAAGLSYNPKTGKVVVDDNDQTSVPNIFAIGDVCEGKPELTPVAIQAGRMLTRRLFAGSTKKMDYTDIATTVFTPIEYGCVGYSEDEAREKISKERIKVYHCTAQPLEWNLNSERKDDMGYMKLIVDKEEKEKVVGVHILGPNAGEIIQGLSVAIRCGVTKEHFDDCVGIHPTFAESYTTMTEEKTEGSALPTKGGC

Radius of gyration: 31.37 Å; chains: 1; bounding box: 92×68×82 Å

pLDDT: mean 81.93, std 21.85, range [22.17, 98.5]